Protein AF-A0A3P6TMI3-F1 (afdb_monomer)

pLDDT: mean 71.95, std 22.87, range [24.16, 96.06]

Organism: Litomosoides sigmodontis (NCBI:txid42156)

InterPro domains:
  IPR018801 E3 ubiquitin-protein ligase TM129 [PF10272] (121-475)
  IPR018801 E3 ubiquitin-protein ligase TM129 [PTHR31322] (109-479)

Sequence (482 aa):
MHVDQKSRTATFNIFCLLTTTHLVQKPINHLSASLSKKGNGNSSRNTICSFRNVYYTLSLLTQQPQQTQASLRSSTPSPQPTPLKTPLREAGIYKLKFQHMALDFQELLLHTILHLLFTLCIIYPPVEFQRAGFTIQTLFCGYLGVERDDFVGYHLRRSVLTRFIHFCSPLFYFIYLSVVLRETIFTLRPQTILQFGAYISIVIAGVSAFIMLRHWWNRFDEHLTVHCLKRYLGSNGSNWLEVAESINTEYRNMLDTLSITLTGIDRVVMTSSWILNITNYTLTCAQVSDVSLEAIRADEHPISHHMQSGGSAQFVSICVKSTTECFKPFIIRVRAESFRDLRNKLDKPIAMAREVVLKQSLNERFVEAFTQQIALNPKYDYDEPERLEPCLGCSSELSNVKLWKRCQNDVQDDVDAGRLIPRCTQCYCRPMWCDTCMGLIFASKQDPHRPELWMPGKAQCPTCRATFCVLDVAFLNMTRNS

Secondary structure (DSSP, 8-state):
--SHHHHHHHHHHHHHHHHHTTS--S-TTSSSSSSTTS-----SS-SSHHHHHHHHHHHTT--PPP--------------------SHHHHHHHHHHHHHHHHHHHHHHHHHHHHHHHHHHHHS--HHHHHTT-SHHHHTHHHH--TTT-HHHHHHHHHHHHHHHHHHHHHHHHHHHHHHH----S-SS--SHHHHHHHHHHHHHHHHHHHHHHHHHTTTTTSHHHHHHHTT--TT---HHHHHHHHHHHHH-GGG-EEEESSSS-EEEE-SSEEEEE-SS-EEEEETTTEEEEEEEEEEES--TT-SS-PPEEEEEEEEEESS--S--EEEEEEHHHHHHHHHHHTS--EEPTT---PPPHHHHHHHHHHHHHHTSPPEE-S-GGGPPBPTTTSSSB--EEE---S---S----STT--PPPP----PPP-B-HHHHHHHHHHTS-TT-GGGSTT--EE-TTT--EE-GGGEEEEE-----

Mean predicted aligned error: 18.43 Å

Structure (mmCIF, N/CA/C/O backbone):
data_AF-A0A3P6TMI3-F1
#
_entry.id   AF-A0A3P6TMI3-F1
#
loop_
_atom_site.group_PDB
_atom_site.id
_atom_site.type_symbol
_atom_site.label_atom_id
_atom_site.label_alt_id
_atom_site.label_comp_id
_atom_site.label_asym_id
_atom_site.label_entity_id
_atom_site.label_seq_id
_atom_site.pdbx_PDB_ins_code
_atom_site.Cartn_x
_atom_site.Cartn_y
_atom_site.Cartn_z
_atom_site.occupancy
_atom_site.B_iso_or_equiv
_atom_site.auth_seq_id
_atom_site.auth_comp_id
_atom_site.auth_asym_id
_atom_site.auth_atom_id
_atom_site.pdbx_PDB_model_num
ATOM 1 N N . MET A 1 1 ? 33.036 32.858 -31.118 1.00 32.06 1 MET A N 1
ATOM 2 C CA . MET A 1 1 ? 33.577 31.789 -30.247 1.00 32.06 1 MET A CA 1
ATOM 3 C C . MET A 1 1 ? 33.057 31.789 -28.798 1.00 32.06 1 MET A C 1
ATOM 5 O O . MET A 1 1 ? 33.358 30.836 -28.103 1.00 32.06 1 MET A O 1
ATOM 9 N N . HIS A 1 2 ? 32.225 32.744 -28.342 1.00 26.03 2 HIS A N 1
ATOM 10 C CA . HIS A 1 2 ? 31.746 32.781 -26.940 1.00 26.03 2 HIS A CA 1
ATOM 11 C C . HIS A 1 2 ? 30.254 32.437 -26.717 1.00 26.03 2 HIS A C 1
ATOM 13 O O . HIS A 1 2 ? 29.815 32.344 -25.575 1.00 26.03 2 HIS A O 1
ATOM 19 N N . VAL A 1 3 ? 29.465 32.226 -27.779 1.00 27.50 3 VAL A N 1
ATOM 20 C CA . VAL A 1 3 ? 28.002 31.982 -27.688 1.00 27.50 3 VAL A CA 1
ATOM 21 C C . VAL A 1 3 ? 27.656 30.491 -27.580 1.00 27.50 3 VAL A C 1
ATOM 23 O O . VAL A 1 3 ? 26.602 30.115 -27.077 1.00 27.50 3 VAL A O 1
ATOM 26 N N . ASP A 1 4 ? 28.593 29.628 -27.956 1.00 35.84 4 ASP A N 1
ATOM 27 C CA . ASP A 1 4 ? 28.410 28.179 -27.991 1.00 35.84 4 ASP A CA 1
ATOM 28 C C . ASP A 1 4 ? 28.376 27.557 -26.578 1.00 35.84 4 ASP A C 1
ATOM 30 O O . ASP A 1 4 ? 27.799 26.503 -26.348 1.00 35.84 4 ASP A O 1
ATOM 34 N N . GLN A 1 5 ? 28.928 28.240 -25.573 1.00 29.09 5 GLN A N 1
ATOM 35 C CA . GLN A 1 5 ? 29.094 27.675 -24.234 1.00 29.09 5 GLN A CA 1
ATOM 36 C C . GLN A 1 5 ? 27.804 27.666 -23.402 1.00 29.09 5 GLN A C 1
ATOM 38 O O . GLN A 1 5 ? 27.638 26.783 -22.574 1.00 29.09 5 GLN A O 1
ATOM 43 N N . LYS A 1 6 ? 26.854 28.581 -23.647 1.00 30.47 6 LYS A N 1
ATOM 44 C CA . LYS A 1 6 ? 25.645 28.730 -22.808 1.00 30.47 6 LYS A CA 1
ATOM 45 C C . LYS A 1 6 ? 24.544 27.709 -23.143 1.00 30.47 6 LYS A C 1
ATOM 47 O O . LYS A 1 6 ? 23.835 27.263 -22.247 1.00 30.47 6 LYS A O 1
ATOM 52 N N . SER A 1 7 ? 24.456 27.290 -24.410 1.00 32.62 7 SER A N 1
ATOM 53 C CA . SER A 1 7 ? 23.580 26.194 -24.870 1.00 32.62 7 SER A CA 1
ATOM 54 C C . SER A 1 7 ? 24.144 24.810 -24.493 1.00 32.62 7 SER A C 1
ATOM 56 O O . SER A 1 7 ? 23.408 23.900 -24.094 1.00 32.62 7 SER A O 1
ATOM 58 N N . ARG A 1 8 ? 25.483 24.686 -24.490 1.00 38.78 8 ARG A N 1
ATOM 59 C CA . ARG A 1 8 ? 26.215 23.497 -24.022 1.00 38.78 8 ARG A CA 1
ATOM 60 C C . ARG A 1 8 ? 25.958 23.196 -22.540 1.00 38.78 8 ARG A C 1
ATOM 62 O O . ARG A 1 8 ? 25.793 22.032 -22.194 1.00 38.78 8 ARG A O 1
ATOM 69 N N . THR A 1 9 ? 25.842 24.210 -21.677 1.00 32.69 9 THR A N 1
ATOM 70 C CA . THR A 1 9 ? 25.584 23.997 -20.239 1.00 32.69 9 THR A CA 1
ATOM 71 C C . THR A 1 9 ? 24.136 23.603 -19.934 1.00 32.69 9 THR A C 1
ATOM 73 O O . THR A 1 9 ? 23.905 22.805 -19.033 1.00 32.69 9 THR A O 1
ATOM 76 N N . ALA A 1 10 ? 23.148 24.114 -20.676 1.00 33.44 10 ALA A N 1
ATOM 77 C CA . ALA A 1 10 ? 21.733 23.816 -20.420 1.00 33.44 10 ALA A CA 1
ATOM 78 C C . ALA A 1 10 ? 21.363 22.368 -20.793 1.00 33.44 10 ALA A C 1
ATOM 80 O O . ALA A 1 10 ? 20.732 21.666 -20.005 1.00 33.44 10 ALA A O 1
ATOM 81 N N . THR A 1 11 ? 21.836 21.891 -21.948 1.00 35.62 11 THR A N 1
ATOM 82 C CA . THR A 1 11 ? 21.594 20.517 -22.423 1.00 35.62 11 THR A CA 1
ATOM 83 C C . THR A 1 11 ? 22.335 19.486 -21.563 1.00 35.62 11 THR A C 1
ATOM 85 O O . THR A 1 11 ? 21.777 18.446 -21.220 1.00 35.62 11 THR A O 1
ATOM 88 N N . PHE A 1 12 ? 23.562 19.806 -21.128 1.00 31.22 12 PHE A N 1
ATOM 89 C CA . PHE A 1 12 ? 24.341 18.968 -20.212 1.00 31.22 12 PHE A CA 1
ATOM 90 C C . PHE A 1 12 ? 23.731 18.929 -18.801 1.00 31.22 12 PHE A C 1
ATOM 92 O O . PHE A 1 12 ? 23.678 17.866 -18.193 1.00 31.22 12 PHE A O 1
ATOM 99 N N . ASN A 1 13 ? 23.177 20.042 -18.304 1.00 31.86 13 ASN A N 1
ATOM 100 C CA . ASN A 1 13 ? 22.476 20.073 -17.016 1.00 31.86 13 ASN A CA 1
ATOM 101 C C . ASN A 1 13 ? 21.163 19.273 -17.033 1.00 31.86 13 ASN A C 1
ATOM 103 O O . ASN A 1 13 ? 20.856 18.615 -16.043 1.00 31.86 13 ASN A O 1
ATOM 107 N N . ILE A 1 14 ? 20.416 19.261 -18.144 1.00 37.09 14 ILE A N 1
ATOM 108 C CA . ILE A 1 14 ? 19.209 18.425 -18.301 1.00 37.09 14 ILE A CA 1
ATOM 109 C C . ILE A 1 14 ? 19.583 16.934 -18.395 1.00 37.09 14 ILE A C 1
ATOM 111 O O . ILE A 1 14 ? 18.935 16.092 -17.773 1.00 37.09 14 ILE A O 1
ATOM 115 N N . PHE A 1 15 ? 20.676 16.603 -19.090 1.00 33.09 15 PHE A N 1
ATOM 116 C CA . PHE A 1 15 ? 21.202 15.235 -19.179 1.00 33.09 15 PHE A CA 1
ATOM 117 C C . PHE A 1 15 ? 21.775 14.738 -17.835 1.00 33.09 15 PHE A C 1
ATOM 119 O O . PHE A 1 15 ? 21.569 13.584 -17.453 1.00 33.09 15 PHE A O 1
ATOM 126 N N . CYS A 1 16 ? 22.416 15.622 -17.059 1.00 30.44 16 CYS A N 1
ATOM 127 C CA . CYS A 1 16 ? 22.826 15.350 -15.681 1.00 30.44 16 CYS A CA 1
ATOM 128 C C . CYS A 1 16 ? 21.627 15.193 -14.740 1.00 30.44 16 CYS A C 1
ATOM 130 O O . CYS A 1 16 ? 21.656 14.298 -13.907 1.00 30.44 16 CYS A O 1
ATOM 132 N N . LEU A 1 17 ? 20.554 15.979 -14.876 1.00 35.69 17 LEU A N 1
ATOM 133 C CA . LEU A 1 17 ? 19.318 15.822 -14.089 1.00 35.69 17 LEU A CA 1
ATOM 134 C C . LEU A 1 17 ? 18.630 14.468 -14.330 1.00 35.69 17 LEU A C 1
ATOM 136 O O . LEU A 1 17 ? 18.118 13.870 -13.389 1.00 35.69 17 LEU A O 1
ATOM 140 N N . LEU A 1 18 ? 18.684 13.941 -15.557 1.00 35.22 18 LEU A N 1
ATOM 141 C CA . LEU A 1 18 ? 18.128 12.625 -15.907 1.00 35.22 18 LEU A CA 1
ATOM 142 C C . LEU A 1 18 ? 19.000 11.438 -15.464 1.00 35.22 18 LEU A C 1
ATOM 144 O O . LEU A 1 18 ? 18.492 10.330 -15.324 1.00 35.22 18 LEU A O 1
ATOM 148 N N . THR A 1 19 ? 20.292 11.660 -15.215 1.00 31.42 19 THR A N 1
ATOM 149 C CA . THR A 1 19 ? 21.226 10.636 -14.703 1.00 31.42 19 THR A CA 1
ATOM 150 C C . THR A 1 19 ? 21.423 10.718 -13.181 1.00 31.42 19 THR A C 1
ATOM 152 O O . THR A 1 19 ? 21.694 9.705 -12.538 1.00 31.42 19 THR A O 1
ATOM 155 N N . THR A 1 20 ? 21.205 11.885 -12.564 1.00 29.09 20 THR A N 1
ATOM 156 C CA . THR A 1 20 ? 21.285 12.088 -11.102 1.00 29.09 20 THR A CA 1
ATOM 157 C C . THR A 1 20 ? 20.008 11.740 -10.343 1.00 29.09 20 THR A C 1
ATOM 159 O O . THR A 1 20 ? 20.063 11.591 -9.121 1.00 29.09 20 THR A O 1
ATOM 162 N N . THR A 1 21 ? 18.886 11.473 -11.018 1.00 32.12 21 THR A N 1
ATOM 163 C CA . THR A 1 21 ? 17.716 10.837 -10.378 1.00 32.12 21 THR A CA 1
ATOM 164 C C . THR A 1 21 ? 18.039 9.454 -9.796 1.00 32.12 21 THR A C 1
ATOM 166 O O . THR A 1 21 ? 17.301 8.971 -8.943 1.00 32.12 21 THR A O 1
ATOM 169 N N . HIS A 1 22 ? 19.184 8.859 -10.153 1.00 33.78 22 HIS A N 1
ATOM 170 C CA . HIS A 1 22 ? 19.682 7.606 -9.586 1.00 33.78 22 HIS A CA 1
ATOM 171 C C . HIS A 1 22 ? 20.608 7.774 -8.355 1.00 33.78 22 HIS A C 1
ATOM 173 O O . HIS A 1 22 ? 21.055 6.778 -7.785 1.00 33.78 22 HIS A O 1
ATOM 179 N N . LEU A 1 23 ? 20.889 9.011 -7.909 1.00 25.66 23 LEU A N 1
ATOM 180 C CA . LEU A 1 23 ? 21.704 9.304 -6.712 1.00 25.66 23 LEU A CA 1
ATOM 181 C C . LEU A 1 23 ? 20.922 9.911 -5.536 1.00 25.66 23 LEU A C 1
ATOM 183 O O . LEU A 1 23 ? 21.496 10.139 -4.471 1.00 25.66 23 LEU A O 1
ATOM 187 N N . VAL A 1 24 ? 19.603 10.088 -5.655 1.00 30.02 24 VAL A N 1
ATOM 188 C CA . VAL A 1 24 ? 18.743 10.433 -4.509 1.00 30.02 24 VAL A CA 1
ATOM 189 C C . VAL A 1 24 ? 18.057 9.172 -3.993 1.00 30.02 24 VAL A C 1
ATOM 191 O O . VAL A 1 24 ? 16.842 9.025 -4.013 1.00 30.02 24 VAL A O 1
ATOM 194 N N . GLN A 1 25 ? 18.868 8.249 -3.480 1.00 29.64 25 GLN A N 1
ATOM 195 C CA . GLN A 1 25 ? 18.412 7.199 -2.569 1.00 29.64 25 GLN A CA 1
ATOM 196 C C . GLN A 1 25 ? 18.759 7.586 -1.127 1.00 29.64 25 GLN A C 1
ATOM 198 O O . GLN A 1 25 ? 19.379 6.833 -0.379 1.00 29.64 25 GLN A O 1
ATOM 203 N N . LYS A 1 26 ? 18.360 8.801 -0.735 1.00 24.16 26 LYS A N 1
ATOM 204 C CA . LYS A 1 26 ? 18.189 9.182 0.669 1.00 24.16 26 LYS A CA 1
ATOM 205 C C . LYS A 1 26 ? 16.691 9.352 0.915 1.00 24.16 26 LYS A C 1
ATOM 207 O O . LYS A 1 26 ? 16.067 10.151 0.220 1.00 24.16 26 LYS A O 1
ATOM 212 N N . PRO A 1 27 ? 16.094 8.623 1.870 1.00 27.28 27 PRO A N 1
ATOM 213 C CA . PRO A 1 27 ? 14.701 8.838 2.218 1.00 27.28 27 PRO A CA 1
ATOM 214 C C . PRO A 1 27 ? 14.522 10.254 2.778 1.00 27.28 27 PRO A C 1
ATOM 216 O O . PRO A 1 27 ? 15.349 10.743 3.551 1.00 27.28 27 PRO A O 1
ATOM 219 N N . ILE A 1 28 ? 13.395 10.876 2.437 1.00 29.64 28 ILE A N 1
ATOM 220 C CA . ILE A 1 28 ? 12.904 12.198 2.877 1.00 29.64 28 ILE A CA 1
ATOM 221 C C . ILE A 1 28 ? 12.641 12.262 4.410 1.00 29.64 28 ILE A C 1
ATOM 223 O O . ILE A 1 28 ? 12.030 13.188 4.926 1.00 29.64 28 ILE A O 1
ATOM 227 N N . ASN A 1 29 ? 13.180 11.331 5.201 1.00 30.11 29 ASN A N 1
ATOM 228 C CA . ASN A 1 29 ? 12.936 11.224 6.642 1.00 30.11 29 ASN A CA 1
ATOM 229 C C . ASN A 1 29 ? 13.933 12.018 7.507 1.00 30.11 29 ASN A C 1
ATOM 231 O O . ASN A 1 29 ? 13.688 12.196 8.695 1.00 30.11 29 ASN A O 1
ATOM 235 N N . HIS A 1 30 ? 15.032 12.533 6.937 1.00 27.08 30 HIS A N 1
ATOM 236 C CA . HIS A 1 30 ? 16.064 13.254 7.703 1.00 27.08 30 HIS A CA 1
ATOM 237 C C . HIS A 1 30 ? 15.989 14.789 7.623 1.00 27.08 30 HIS A C 1
ATOM 239 O O . HIS A 1 30 ? 16.681 15.459 8.389 1.00 27.08 30 HIS A O 1
ATOM 245 N N . LEU A 1 31 ? 15.144 15.365 6.754 1.00 28.55 31 LEU A N 1
ATOM 246 C CA . LEU A 1 31 ? 14.981 16.826 6.664 1.00 28.55 31 LEU A CA 1
ATOM 247 C C . LEU A 1 31 ? 13.951 17.396 7.656 1.00 28.55 31 LEU A C 1
ATOM 249 O O . LEU A 1 31 ? 13.998 18.587 7.949 1.00 28.55 31 LEU A O 1
ATOM 253 N N . SER A 1 32 ? 13.062 16.575 8.229 1.00 27.73 32 SER A N 1
ATOM 254 C CA . SER A 1 32 ? 12.096 17.053 9.234 1.00 27.73 32 SER A CA 1
ATOM 255 C C . SER A 1 32 ? 12.709 17.232 10.628 1.00 27.73 32 SER A C 1
ATOM 257 O O . SER A 1 32 ? 12.203 18.018 11.421 1.00 27.73 32 SER A O 1
ATOM 259 N N . ALA A 1 33 ? 13.818 16.552 10.935 1.00 27.84 33 ALA A N 1
ATOM 260 C CA . ALA A 1 33 ? 14.452 16.618 12.255 1.00 27.84 33 ALA A CA 1
ATOM 261 C C . ALA A 1 33 ? 15.380 17.838 12.439 1.00 27.84 33 ALA A C 1
ATOM 263 O O . ALA A 1 33 ? 15.667 18.221 13.570 1.00 27.84 33 ALA A O 1
ATOM 264 N N . SER A 1 34 ? 15.825 18.487 11.353 1.00 25.28 34 SER A N 1
ATOM 265 C CA . SER A 1 34 ? 16.727 19.650 11.435 1.00 25.28 34 SER A CA 1
ATOM 266 C C . SER A 1 34 ? 16.005 21.007 11.415 1.00 25.28 34 SER A C 1
ATOM 268 O O . SER A 1 34 ? 16.649 22.031 11.637 1.00 25.28 34 SER A O 1
ATOM 270 N N . LEU A 1 35 ? 14.687 21.033 11.179 1.00 29.89 35 LEU A N 1
ATOM 271 C CA . LEU A 1 35 ? 13.886 22.266 11.109 1.00 29.89 35 LEU A CA 1
ATOM 272 C C . LEU A 1 35 ? 13.055 22.546 12.374 1.00 29.89 35 LEU A C 1
ATOM 274 O O . LEU A 1 35 ? 12.486 23.624 12.496 1.00 29.89 35 LEU A O 1
ATOM 278 N N . SER A 1 36 ? 13.053 21.648 13.366 1.00 27.48 36 SER A N 1
ATOM 279 C CA . SER A 1 36 ? 12.288 21.818 14.616 1.00 27.48 36 SER A CA 1
ATOM 280 C C . SER A 1 36 ? 13.026 22.587 15.731 1.00 27.48 36 SER A C 1
ATOM 282 O O . SER A 1 36 ? 12.536 22.648 16.856 1.00 27.48 36 SER A O 1
ATOM 284 N N . LYS A 1 37 ? 14.204 23.175 15.465 1.00 28.05 37 LYS A N 1
ATOM 285 C CA . LYS A 1 37 ? 15.007 23.892 16.484 1.00 28.05 37 LYS A CA 1
ATOM 286 C C . LYS A 1 37 ? 15.192 25.397 16.259 1.00 28.05 37 LYS A C 1
ATOM 288 O O . LYS A 1 37 ? 16.035 26.005 16.912 1.00 28.05 37 LYS A O 1
ATOM 293 N N . LYS A 1 38 ? 14.387 26.030 15.402 1.00 27.08 38 LYS A N 1
ATOM 294 C CA . LYS A 1 38 ? 14.263 27.497 15.367 1.00 27.08 38 LYS A CA 1
ATOM 295 C C . LYS A 1 38 ? 12.797 27.888 15.248 1.00 27.08 38 LYS A C 1
ATOM 297 O O . LYS A 1 38 ? 12.184 27.710 14.204 1.00 27.08 38 LYS A O 1
ATOM 302 N N . GLY A 1 39 ? 12.250 28.362 16.362 1.00 24.38 39 GLY A N 1
ATOM 303 C CA . GLY A 1 39 ? 10.889 28.857 16.448 1.00 24.38 39 GLY A CA 1
ATOM 304 C C . GLY A 1 39 ? 10.708 30.274 15.900 1.00 24.38 39 GLY A C 1
ATOM 305 O O . GLY A 1 39 ? 11.665 31.026 15.725 1.00 24.38 39 GLY A O 1
ATOM 306 N N . ASN A 1 40 ? 9.417 30.584 15.770 1.00 24.38 40 ASN A N 1
ATOM 307 C CA . ASN A 1 40 ? 8.740 31.877 15.684 1.00 24.38 40 ASN A CA 1
ATOM 308 C C . ASN A 1 40 ? 8.795 32.699 14.388 1.00 24.38 40 ASN A C 1
ATOM 310 O O . ASN A 1 40 ? 9.815 33.270 14.021 1.00 24.38 40 ASN A O 1
ATOM 314 N N . GLY A 1 41 ? 7.595 32.895 13.821 1.00 25.02 41 GLY A N 1
ATOM 315 C CA . GLY A 1 41 ? 7.230 34.096 13.065 1.00 25.02 41 GLY A CA 1
ATOM 316 C C . GLY A 1 41 ? 6.505 33.832 11.745 1.00 25.02 41 GLY A C 1
ATOM 317 O O . GLY A 1 41 ? 7.155 33.602 10.738 1.00 25.02 41 GLY A O 1
ATOM 318 N N . ASN A 1 42 ? 5.168 33.919 11.764 1.00 27.39 42 ASN A N 1
ATOM 319 C CA . ASN A 1 42 ? 4.242 34.146 10.639 1.00 27.39 42 ASN A CA 1
ATOM 320 C C . ASN A 1 42 ? 4.530 33.466 9.282 1.00 27.39 42 ASN A C 1
ATOM 322 O O . ASN A 1 42 ? 5.258 33.990 8.443 1.00 27.39 42 ASN A O 1
ATOM 326 N N . SER A 1 43 ? 3.791 32.389 8.987 1.00 25.03 43 SER A N 1
ATOM 327 C CA . SER A 1 43 ? 3.634 31.858 7.627 1.00 25.03 43 SER A CA 1
ATOM 328 C C . SER A 1 43 ? 2.154 31.690 7.284 1.00 25.03 43 SER A C 1
ATOM 330 O O . SER A 1 43 ? 1.494 30.729 7.667 1.00 25.03 43 SER A O 1
ATOM 332 N N . SER A 1 44 ? 1.620 32.654 6.544 1.00 31.27 44 SER A N 1
ATOM 333 C CA . SER A 1 44 ? 0.441 32.480 5.698 1.00 31.27 44 SER A CA 1
ATOM 334 C C . SER A 1 44 ? 0.732 33.218 4.401 1.00 31.27 44 SER A C 1
ATOM 336 O O . SER A 1 44 ? 0.611 34.438 4.356 1.00 31.27 44 SER A O 1
ATOM 338 N N . ARG A 1 45 ? 1.199 32.448 3.402 1.00 29.09 45 ARG A N 1
ATOM 339 C CA . ARG A 1 45 ? 1.494 32.759 1.980 1.00 29.09 45 ARG A CA 1
ATOM 340 C C . ARG A 1 45 ? 2.879 32.226 1.602 1.00 29.09 45 ARG A C 1
ATOM 342 O O . ARG A 1 45 ? 3.818 33.004 1.548 1.00 29.09 45 ARG A O 1
ATOM 349 N N . ASN A 1 46 ? 3.029 30.924 1.329 1.00 28.16 46 ASN A N 1
ATOM 350 C CA . ASN A 1 46 ? 4.213 30.437 0.595 1.00 28.16 46 ASN A CA 1
ATOM 351 C C . ASN A 1 46 ? 4.076 29.041 -0.045 1.00 28.16 46 ASN A C 1
ATOM 353 O O . ASN A 1 46 ? 5.028 28.270 -0.084 1.00 28.16 46 ASN A O 1
ATOM 357 N N . THR A 1 47 ? 2.919 28.732 -0.637 1.00 29.00 47 THR A N 1
ATOM 358 C CA . THR A 1 47 ? 2.791 27.556 -1.534 1.00 29.00 47 THR A CA 1
ATOM 359 C C . THR A 1 47 ? 2.391 27.940 -2.966 1.00 29.00 47 THR A C 1
ATOM 361 O O . THR A 1 47 ? 2.468 27.126 -3.875 1.00 29.00 47 THR A O 1
ATOM 364 N N . ILE A 1 48 ? 2.092 29.221 -3.217 1.00 27.67 48 ILE A N 1
ATOM 365 C CA . ILE A 1 48 ? 1.801 29.763 -4.562 1.00 27.67 48 ILE A CA 1
ATOM 366 C C . ILE A 1 48 ? 3.079 30.300 -5.261 1.00 27.67 48 ILE A C 1
ATOM 368 O O . ILE A 1 48 ? 3.074 30.616 -6.449 1.00 27.67 48 ILE A O 1
ATOM 372 N N . CYS A 1 49 ? 4.228 30.338 -4.574 1.00 26.75 49 CYS A N 1
ATOM 373 C CA . CYS A 1 49 ? 5.468 30.922 -5.112 1.00 26.75 49 CYS A CA 1
ATOM 374 C C . CYS A 1 49 ? 6.290 30.006 -6.042 1.00 26.75 49 CYS A C 1
ATOM 376 O O . CYS A 1 49 ? 7.232 30.491 -6.665 1.00 26.75 49 CYS A O 1
ATOM 378 N N . SER A 1 50 ? 5.950 28.720 -6.203 1.00 30.45 50 SER A N 1
ATOM 379 C CA . SER A 1 50 ? 6.735 27.829 -7.081 1.00 30.45 50 SER A CA 1
ATOM 380 C C . SER A 1 50 ? 6.342 27.941 -8.565 1.00 30.45 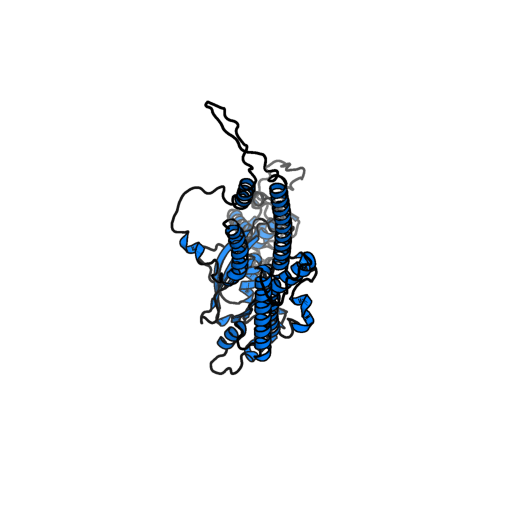50 SER A C 1
ATOM 382 O O . SER A 1 50 ? 7.211 27.937 -9.431 1.00 30.45 50 SER A O 1
ATOM 384 N N . PHE A 1 51 ? 5.064 28.199 -8.877 1.00 28.92 51 PHE A N 1
ATOM 385 C CA . PHE A 1 51 ? 4.611 28.415 -10.264 1.00 28.92 51 PHE A CA 1
ATOM 386 C C . PHE A 1 51 ? 4.887 29.830 -10.793 1.00 28.92 51 PHE A C 1
ATOM 388 O O . PHE A 1 51 ? 5.074 30.030 -11.993 1.00 28.92 51 PHE A O 1
ATOM 395 N N . ARG A 1 52 ? 4.977 30.824 -9.902 1.00 30.44 52 ARG A N 1
ATOM 396 C CA . ARG A 1 52 ? 5.234 32.221 -10.282 1.00 30.44 52 ARG A CA 1
ATOM 397 C C . ARG A 1 52 ? 6.699 32.461 -10.677 1.00 30.44 52 ARG A C 1
ATOM 399 O O . ARG A 1 52 ? 6.961 33.289 -11.544 1.00 30.44 52 ARG A O 1
ATOM 406 N N . ASN A 1 53 ? 7.638 31.690 -10.122 1.00 30.19 53 ASN A N 1
ATOM 407 C CA . ASN A 1 53 ? 9.062 31.797 -10.459 1.00 30.19 53 ASN A CA 1
ATOM 408 C C . ASN A 1 53 ? 9.405 31.274 -11.860 1.00 30.19 53 ASN A C 1
ATOM 410 O O . ASN A 1 53 ? 10.317 31.815 -12.479 1.00 30.19 53 ASN A O 1
ATOM 414 N N . VAL A 1 54 ? 8.649 30.307 -12.392 1.00 32.59 54 VAL A N 1
ATOM 415 C CA . VAL A 1 54 ? 8.816 29.817 -13.775 1.00 32.59 54 VAL A CA 1
ATOM 416 C C . VAL A 1 54 ? 8.315 30.856 -14.790 1.00 32.59 54 VAL A C 1
ATOM 418 O O . VAL A 1 54 ? 8.962 31.100 -15.804 1.00 32.59 54 VAL A O 1
ATOM 421 N N . TYR A 1 55 ? 7.225 31.567 -14.477 1.00 29.56 55 TYR A N 1
ATOM 422 C CA . TYR A 1 55 ? 6.720 32.662 -15.317 1.00 29.56 55 TYR A CA 1
ATOM 423 C C . TYR A 1 55 ? 7.604 33.924 -15.284 1.00 29.56 55 TYR A C 1
ATOM 425 O O . TYR A 1 55 ? 7.755 34.590 -16.310 1.00 29.56 55 TYR A O 1
ATOM 433 N N . TYR A 1 56 ? 8.234 34.247 -14.145 1.00 29.89 56 TYR A N 1
ATOM 434 C CA . TYR A 1 56 ? 9.167 35.383 -14.048 1.00 29.89 56 TYR A CA 1
ATOM 435 C C . TYR A 1 56 ? 10.510 35.121 -14.744 1.00 29.89 56 TYR A C 1
ATOM 437 O O . TYR A 1 56 ? 11.100 36.046 -15.296 1.00 29.89 56 TYR A O 1
ATOM 445 N N . THR A 1 57 ? 10.978 33.867 -14.792 1.00 34.41 57 THR A N 1
ATOM 446 C CA . THR A 1 57 ? 12.177 33.521 -15.579 1.00 34.41 57 THR A CA 1
ATOM 447 C C . THR A 1 57 ? 11.904 33.493 -17.083 1.00 34.41 57 THR A C 1
ATOM 449 O O . THR A 1 57 ? 12.796 33.849 -17.849 1.00 34.41 57 THR A O 1
ATOM 452 N N . LEU A 1 58 ? 10.678 33.173 -17.520 1.00 31.27 58 LEU A N 1
ATOM 453 C CA . LEU A 1 58 ? 10.293 33.279 -18.934 1.00 31.27 58 LEU A CA 1
ATOM 454 C C . LEU A 1 58 ? 10.110 34.730 -19.417 1.00 31.27 58 LEU A C 1
ATOM 456 O O . LEU A 1 58 ? 10.443 35.031 -20.559 1.00 31.27 58 LEU A O 1
ATOM 460 N N . SER A 1 59 ? 9.630 35.644 -18.569 1.00 30.45 59 SER A N 1
ATOM 461 C CA . SER A 1 59 ? 9.386 37.049 -18.957 1.00 30.45 59 SER A CA 1
ATOM 462 C C . SER A 1 59 ? 10.651 37.922 -18.998 1.00 30.45 59 SER A C 1
ATOM 464 O O . SER A 1 59 ? 10.675 38.933 -19.698 1.00 30.45 59 SER A O 1
ATOM 466 N N . LEU A 1 60 ? 11.735 37.509 -18.332 1.00 31.22 60 LEU A N 1
ATOM 467 C CA . LEU A 1 60 ? 13.050 38.169 -18.399 1.00 31.22 60 LEU A CA 1
ATOM 468 C C . LEU A 1 60 ? 13.860 37.834 -19.667 1.00 31.22 60 LEU A C 1
ATOM 470 O O . LEU A 1 60 ? 14.870 38.483 -19.930 1.00 31.22 60 LEU A O 1
ATOM 474 N N . LEU A 1 61 ? 13.428 36.858 -20.473 1.00 29.70 61 LEU A N 1
ATOM 475 C CA . LEU A 1 61 ? 14.095 36.474 -21.727 1.00 29.70 61 LEU A CA 1
ATOM 476 C C . LEU A 1 61 ? 13.480 37.123 -22.982 1.00 29.70 61 LEU A C 1
ATOM 478 O O . LEU A 1 61 ? 14.015 36.946 -24.074 1.00 29.70 61 LEU A O 1
ATOM 482 N N . THR A 1 62 ? 12.407 37.912 -22.842 1.00 31.70 62 THR A N 1
ATOM 483 C CA . THR A 1 62 ? 11.673 38.530 -23.967 1.00 31.70 62 THR A CA 1
ATOM 484 C C . THR A 1 62 ? 11.746 40.063 -24.028 1.00 31.70 62 THR A C 1
ATOM 486 O O . THR A 1 62 ? 10.909 40.683 -24.679 1.00 31.70 62 THR A O 1
ATOM 489 N N . GLN A 1 63 ? 12.733 40.713 -23.402 1.00 27.47 63 GLN A N 1
ATOM 490 C CA . GLN A 1 63 ? 12.950 42.158 -23.582 1.00 27.47 63 GLN A CA 1
ATOM 491 C C . GLN A 1 63 ? 14.030 42.439 -24.641 1.00 27.47 63 GLN A C 1
ATOM 493 O O . GLN A 1 63 ? 15.224 42.276 -24.401 1.00 27.47 63 GLN A O 1
ATOM 498 N N . GLN A 1 64 ? 13.594 42.881 -25.826 1.00 30.72 64 GLN A N 1
ATOM 499 C CA . GLN A 1 64 ? 14.445 43.580 -26.797 1.00 30.72 64 GLN A CA 1
ATOM 500 C C . GLN A 1 64 ? 14.882 44.944 -26.226 1.00 30.72 64 GLN A C 1
ATOM 502 O O . GLN A 1 64 ? 14.050 45.625 -25.623 1.00 30.72 64 GLN A O 1
ATOM 507 N N . PRO A 1 65 ? 16.123 45.415 -26.455 1.00 29.47 65 PRO A N 1
ATOM 508 C CA . PRO A 1 65 ? 16.494 46.776 -26.093 1.00 29.47 65 PRO A CA 1
ATOM 509 C C . PRO A 1 65 ? 15.921 47.776 -27.109 1.00 29.47 65 PRO A C 1
ATOM 511 O O . PRO A 1 65 ? 16.217 47.701 -28.303 1.00 29.47 65 PRO A O 1
ATOM 514 N N . GLN A 1 66 ? 15.132 48.733 -26.616 1.00 28.08 66 GLN A N 1
ATOM 515 C CA . GLN A 1 66 ? 14.805 49.977 -27.314 1.00 28.08 66 GLN A CA 1
ATOM 516 C C . GLN A 1 66 ? 16.086 50.803 -27.522 1.00 28.08 66 GLN A C 1
ATOM 518 O O . GLN A 1 66 ? 16.837 51.044 -26.579 1.00 28.08 66 GLN A O 1
ATOM 523 N N . GLN A 1 67 ? 16.331 51.248 -28.756 1.00 27.38 67 GLN A N 1
ATOM 524 C CA . GLN A 1 67 ? 17.355 52.246 -29.064 1.00 27.38 67 GLN A CA 1
ATOM 525 C C . GLN A 1 67 ? 16.835 53.642 -28.706 1.00 27.38 67 GLN A C 1
ATOM 527 O O . GLN A 1 67 ? 15.921 54.157 -29.349 1.00 27.38 67 GLN A O 1
ATOM 532 N N . THR A 1 68 ? 17.444 54.264 -27.701 1.00 28.02 68 THR A N 1
ATOM 533 C CA . THR A 1 68 ? 17.245 55.677 -27.362 1.00 28.02 68 THR A CA 1
ATOM 534 C C . THR A 1 68 ? 18.089 56.549 -28.294 1.00 28.02 68 THR A C 1
ATOM 536 O O . THR A 1 68 ? 19.312 56.423 -28.335 1.00 28.02 68 THR A O 1
ATOM 539 N N . GLN A 1 69 ? 17.434 57.437 -29.047 1.00 33.22 69 GLN A N 1
ATOM 540 C CA . GLN A 1 69 ? 18.063 58.542 -29.774 1.00 33.22 69 GLN A CA 1
ATOM 541 C C . GLN A 1 69 ? 18.593 59.588 -28.781 1.00 33.22 69 GLN A C 1
ATOM 543 O O . GLN A 1 69 ? 17.851 60.031 -27.907 1.00 33.22 69 GLN A O 1
ATOM 548 N N . ALA A 1 70 ? 19.843 60.028 -28.945 1.00 28.59 70 ALA A N 1
ATOM 549 C CA . ALA A 1 70 ? 20.356 61.249 -28.325 1.00 28.59 70 ALA A CA 1
ATOM 550 C C . ALA A 1 70 ? 21.405 61.928 -29.226 1.00 28.59 70 ALA A C 1
ATOM 552 O O . ALA A 1 70 ? 22.091 61.289 -30.019 1.00 28.59 70 ALA A O 1
ATOM 553 N N . SER A 1 71 ? 21.435 63.253 -29.122 1.00 29.45 71 SER A N 1
ATOM 554 C CA . SER A 1 71 ? 21.796 64.268 -30.113 1.00 29.45 71 SER A CA 1
ATOM 555 C C . SER A 1 71 ? 23.288 64.531 -30.363 1.00 29.45 71 SER A C 1
ATOM 557 O O . SER A 1 71 ? 24.125 64.386 -29.477 1.00 29.45 71 SER A O 1
ATOM 559 N N . LEU A 1 72 ? 23.556 65.071 -31.559 1.00 29.31 72 LEU A N 1
ATOM 560 C CA . LEU A 1 72 ? 24.805 65.665 -32.050 1.00 29.31 72 LEU A CA 1
ATOM 561 C C . LEU A 1 72 ? 25.393 66.794 -31.170 1.00 29.31 72 LEU A C 1
ATOM 563 O O . LEU A 1 72 ? 24.670 67.700 -30.755 1.00 29.31 72 LEU A O 1
ATOM 567 N N . ARG A 1 73 ? 26.735 66.858 -31.105 1.00 28.56 73 ARG A N 1
ATOM 568 C CA . ARG A 1 73 ? 27.537 68.102 -31.172 1.00 28.56 73 ARG A CA 1
ATOM 569 C C . ARG A 1 73 ? 28.920 67.828 -31.804 1.00 28.56 73 ARG A C 1
ATOM 571 O O . ARG A 1 73 ? 29.597 66.924 -31.340 1.00 28.56 73 ARG A O 1
ATOM 578 N N . SER A 1 74 ? 29.251 68.617 -32.847 1.00 28.58 74 SER A N 1
ATOM 579 C CA . SER A 1 74 ? 30.570 69.099 -33.369 1.00 28.58 74 SER A CA 1
ATOM 580 C C . SER A 1 74 ? 31.809 68.174 -33.299 1.00 28.58 74 SER A C 1
ATOM 582 O O . SER A 1 74 ? 32.109 67.673 -32.229 1.00 28.58 74 SER A O 1
ATOM 584 N N . SER A 1 75 ? 32.659 67.969 -34.320 1.00 28.33 75 SER A N 1
ATOM 585 C CA . SER A 1 75 ? 33.211 68.875 -35.352 1.00 28.33 75 SER A CA 1
ATOM 586 C C . SER A 1 75 ? 33.968 68.095 -36.466 1.00 28.33 75 SER A C 1
ATOM 588 O O . SER A 1 75 ? 34.443 66.987 -36.245 1.00 28.33 75 SER A O 1
ATOM 590 N N . THR A 1 76 ? 34.069 68.703 -37.655 1.00 31.00 76 THR A N 1
ATOM 591 C CA . THR A 1 76 ? 34.792 68.359 -38.922 1.00 31.00 76 THR A CA 1
ATOM 592 C C . THR A 1 76 ? 36.341 68.289 -38.833 1.00 31.00 76 THR A C 1
ATOM 594 O O . THR A 1 76 ? 36.839 68.740 -37.802 1.00 31.00 76 THR A O 1
ATOM 597 N N . PRO A 1 77 ? 37.140 67.915 -39.889 1.00 43.84 77 PRO A N 1
ATOM 598 C CA . PRO A 1 77 ? 36.833 67.409 -41.257 1.00 43.84 77 PRO A CA 1
ATOM 599 C C . PRO A 1 77 ? 37.650 66.168 -41.777 1.00 43.84 77 PRO A C 1
ATOM 601 O O . PRO A 1 77 ? 38.669 65.796 -41.216 1.00 43.84 77 PRO A O 1
ATOM 604 N N . SER A 1 78 ? 37.152 65.599 -42.897 1.00 27.98 78 SER A N 1
ATOM 605 C CA . SER A 1 78 ? 37.680 64.752 -44.026 1.00 27.98 78 SER A CA 1
ATOM 606 C C . SER A 1 78 ? 39.187 64.347 -44.141 1.00 27.98 78 SER A C 1
ATOM 608 O O . SER A 1 78 ? 40.003 65.079 -43.590 1.00 27.98 78 SER A O 1
ATOM 610 N N . PRO A 1 79 ? 39.616 63.333 -44.965 1.00 44.00 79 PRO A N 1
ATOM 611 C CA . PRO A 1 79 ? 39.017 62.890 -46.248 1.00 44.00 79 PRO A CA 1
ATOM 612 C C . PRO A 1 79 ? 38.904 61.360 -46.534 1.00 44.00 79 PRO A C 1
ATOM 614 O O . PRO A 1 79 ? 39.429 60.516 -45.821 1.00 44.00 79 PRO A O 1
ATOM 617 N N . GLN A 1 80 ? 38.156 61.073 -47.613 1.00 36.06 80 GLN A N 1
ATOM 618 C CA . GLN A 1 80 ? 37.824 59.833 -48.363 1.00 36.06 80 GLN A CA 1
ATOM 619 C C . GLN A 1 80 ? 38.758 58.588 -48.292 1.00 36.06 80 GLN A C 1
ATOM 621 O O . GLN A 1 80 ? 39.968 58.744 -48.155 1.00 36.06 80 GLN A O 1
ATOM 626 N N . PRO A 1 81 ? 38.224 57.347 -48.490 1.00 38.03 81 PRO A N 1
ATOM 627 C CA . PRO A 1 81 ? 38.076 56.771 -49.849 1.00 38.03 81 PRO A CA 1
ATOM 628 C C . PRO A 1 81 ? 36.806 55.915 -50.123 1.00 38.03 81 PRO A C 1
ATOM 630 O O . PRO A 1 81 ? 36.263 55.268 -49.238 1.00 38.03 81 PRO A O 1
ATOM 633 N N . THR A 1 82 ? 36.375 55.956 -51.394 1.00 33.28 82 THR A N 1
ATOM 634 C CA . THR A 1 82 ? 35.660 54.982 -52.275 1.00 33.28 82 THR A CA 1
ATOM 635 C C . THR A 1 82 ? 34.758 53.837 -51.744 1.00 33.28 82 THR A C 1
ATOM 637 O O . THR A 1 82 ? 35.021 53.227 -50.713 1.00 33.28 82 THR A O 1
ATOM 640 N N . PRO A 1 83 ? 33.709 53.444 -52.509 1.00 42.34 83 PRO A N 1
ATOM 641 C CA . PRO A 1 83 ? 32.642 52.565 -52.037 1.00 42.34 83 PRO A CA 1
ATOM 642 C C . PRO A 1 83 ? 32.984 51.073 -52.195 1.00 42.34 83 PRO A C 1
ATOM 644 O O . PRO A 1 83 ? 33.159 50.589 -53.312 1.00 42.34 83 PRO A O 1
ATOM 647 N N . LEU A 1 84 ? 32.966 50.308 -51.098 1.00 37.72 84 LEU A N 1
ATOM 648 C CA . LEU A 1 84 ? 32.913 48.842 -51.143 1.00 37.72 84 LEU A CA 1
ATOM 649 C C . LEU A 1 84 ? 31.484 48.376 -50.821 1.00 37.72 84 LEU A C 1
ATOM 651 O O . LEU A 1 84 ? 31.041 48.356 -49.672 1.00 37.72 84 LEU A O 1
ATOM 655 N N . LYS A 1 85 ? 30.737 48.021 -51.870 1.00 48.72 85 LYS A N 1
ATOM 656 C CA . LYS A 1 85 ? 29.443 47.337 -51.772 1.00 48.72 85 LYS A CA 1
ATOM 657 C C . LYS A 1 85 ? 29.647 45.930 -51.196 1.00 48.72 85 LYS A C 1
ATOM 659 O O . LYS A 1 85 ? 29.878 45.033 -51.987 1.00 48.72 85 LYS A O 1
ATOM 664 N N . THR A 1 86 ? 29.494 45.738 -49.882 1.00 51.47 86 THR A N 1
ATOM 665 C CA . THR A 1 86 ? 28.972 44.494 -49.254 1.00 51.47 86 THR A CA 1
ATOM 666 C C . THR A 1 86 ? 28.969 44.604 -47.721 1.00 51.47 86 THR A C 1
ATOM 668 O O . THR A 1 86 ? 30.013 44.424 -47.103 1.00 51.47 86 THR A O 1
ATOM 671 N N . PRO A 1 87 ? 27.810 44.888 -47.089 1.00 45.75 87 PRO A N 1
ATOM 672 C CA . PRO A 1 87 ? 27.556 44.296 -45.762 1.00 45.75 87 PRO A CA 1
ATOM 673 C C . PRO A 1 87 ? 26.107 43.807 -45.531 1.00 45.75 87 PRO A C 1
ATOM 675 O O . PRO A 1 87 ? 25.822 43.135 -44.544 1.00 45.75 87 PRO A O 1
ATOM 678 N N . LEU A 1 88 ? 25.164 44.092 -46.438 1.00 47.59 88 L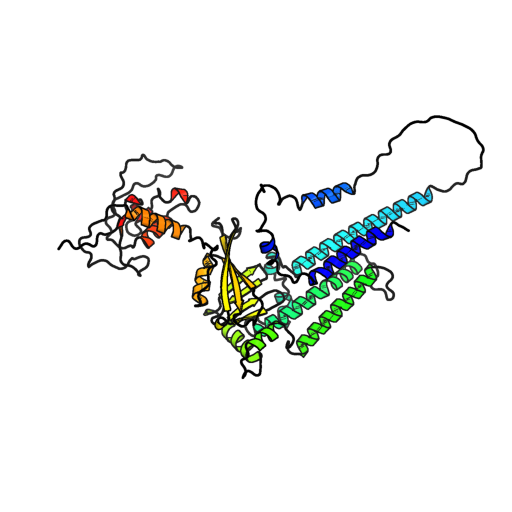EU A N 1
ATOM 679 C CA . LEU A 1 88 ? 23.730 43.817 -46.224 1.00 47.59 88 LEU A CA 1
ATOM 680 C C . LEU A 1 88 ? 23.313 42.355 -46.466 1.00 47.59 88 LEU A C 1
ATOM 682 O O . LEU A 1 88 ? 22.343 41.889 -45.873 1.00 47.59 88 LEU A O 1
ATOM 686 N N . ARG A 1 89 ? 24.048 41.607 -47.299 1.00 48.09 89 ARG A N 1
ATOM 687 C CA . ARG A 1 89 ? 23.720 40.204 -47.616 1.00 48.09 89 ARG A CA 1
ATOM 688 C C . ARG A 1 89 ? 24.119 39.242 -46.492 1.00 48.09 89 ARG A C 1
ATOM 690 O O . ARG A 1 89 ? 23.421 38.265 -46.249 1.00 48.09 89 ARG A O 1
ATOM 697 N N . GLU A 1 90 ? 25.197 39.544 -45.774 1.00 50.56 90 GLU A N 1
ATOM 698 C CA . GLU A 1 90 ? 25.700 38.704 -44.683 1.00 50.56 90 GLU A CA 1
ATOM 699 C C . GLU A 1 90 ? 24.820 38.809 -43.432 1.00 50.56 90 GLU A C 1
ATOM 701 O O . GLU A 1 90 ? 24.433 37.786 -42.870 1.00 50.56 90 GLU A O 1
ATOM 706 N N . ALA A 1 91 ? 24.388 40.018 -43.054 1.00 52.00 91 ALA A N 1
ATOM 707 C CA . ALA A 1 91 ? 23.493 40.227 -41.911 1.00 52.00 91 ALA A CA 1
ATOM 708 C C . ALA A 1 91 ? 22.144 39.487 -42.056 1.00 52.00 91 ALA A C 1
ATOM 710 O O . ALA A 1 91 ? 21.624 38.946 -41.077 1.00 52.00 91 ALA A O 1
ATOM 711 N N . GLY A 1 92 ? 21.600 39.403 -43.277 1.00 52.19 92 GLY A N 1
ATOM 712 C CA . GLY A 1 92 ? 20.386 38.634 -43.573 1.00 52.19 92 GLY A CA 1
ATOM 713 C C . GLY A 1 92 ? 20.571 37.119 -43.425 1.00 52.19 92 GLY A C 1
ATOM 714 O O . GLY A 1 92 ? 19.697 36.447 -42.883 1.00 52.19 92 GLY A O 1
ATOM 715 N N . ILE A 1 93 ? 21.730 36.585 -43.826 1.00 59.31 93 ILE A N 1
ATOM 716 C CA . ILE A 1 93 ? 22.063 35.155 -43.703 1.00 59.31 93 ILE A CA 1
ATOM 717 C C . ILE A 1 93 ? 22.243 34.758 -42.234 1.00 59.31 93 ILE A C 1
ATOM 719 O O . ILE A 1 93 ? 21.754 33.705 -41.823 1.00 59.31 93 ILE A O 1
ATOM 723 N N . TYR A 1 94 ? 22.892 35.598 -41.422 1.00 54.31 94 TYR A N 1
ATOM 724 C CA . TYR A 1 94 ? 23.024 35.341 -39.984 1.00 54.31 94 TYR A CA 1
ATOM 725 C C . TYR A 1 94 ? 21.675 35.396 -39.266 1.00 54.31 94 TYR A C 1
ATOM 727 O O . TYR A 1 94 ? 21.410 34.550 -38.415 1.00 54.31 94 TYR A O 1
ATOM 735 N N . LYS A 1 95 ? 20.796 36.332 -39.644 1.00 53.84 95 LYS A N 1
ATOM 736 C CA . LYS A 1 95 ? 19.447 36.433 -39.076 1.00 53.84 95 LYS A CA 1
ATOM 737 C C . LYS A 1 95 ? 18.576 35.231 -39.454 1.00 53.84 95 LYS A C 1
ATOM 739 O O . LYS A 1 95 ? 17.935 34.672 -38.572 1.00 53.84 95 LYS A O 1
ATOM 744 N N . LEU A 1 96 ? 18.619 34.773 -40.711 1.00 57.53 96 LEU A N 1
ATOM 745 C CA . LEU A 1 96 ? 17.920 33.551 -41.133 1.00 57.53 96 LEU A CA 1
ATOM 746 C C . LEU A 1 96 ? 18.465 32.296 -40.440 1.00 57.53 96 LEU A C 1
ATOM 748 O O . LEU A 1 96 ? 17.673 31.485 -39.973 1.00 57.53 96 LEU A O 1
ATOM 752 N N . LYS A 1 97 ? 19.792 32.140 -40.322 1.00 56.66 97 LYS A N 1
ATOM 753 C CA . LYS A 1 97 ? 20.396 31.009 -39.594 1.00 56.66 97 LYS A CA 1
ATOM 754 C C . LYS A 1 97 ? 20.040 31.017 -38.111 1.00 56.66 97 LYS A C 1
ATOM 756 O O . LYS A 1 97 ? 19.779 29.960 -37.553 1.00 56.66 97 LYS A O 1
ATOM 761 N N . PHE A 1 98 ? 20.017 32.189 -37.479 1.00 58.59 98 PHE A N 1
ATOM 762 C CA . PHE A 1 98 ? 19.621 32.325 -36.079 1.00 58.59 98 PHE A CA 1
ATOM 763 C C . PHE A 1 98 ? 18.137 31.997 -35.878 1.00 58.59 98 PHE A C 1
ATOM 765 O O . PHE A 1 98 ? 17.777 31.345 -34.905 1.00 58.59 98 PHE A O 1
ATOM 772 N N . GLN A 1 99 ? 17.282 32.404 -36.817 1.00 52.78 99 GLN A N 1
ATOM 773 C CA . GLN A 1 99 ? 15.845 32.155 -36.758 1.00 52.78 99 GLN A CA 1
ATOM 774 C C . GLN A 1 99 ? 15.492 30.685 -37.049 1.00 52.78 99 GLN A C 1
ATOM 776 O O . GLN A 1 99 ? 14.636 30.140 -36.363 1.00 52.78 99 GLN A O 1
ATOM 781 N N . HIS A 1 100 ? 16.201 30.023 -37.973 1.00 60.06 100 HIS A N 1
ATOM 782 C CA . HIS A 1 100 ? 16.121 28.568 -38.169 1.00 60.06 100 HIS A CA 1
ATOM 783 C C . HIS A 1 100 ? 16.600 27.801 -36.932 1.00 60.06 100 HIS A C 1
ATOM 785 O O . HIS A 1 100 ? 15.868 26.977 -36.404 1.00 60.06 100 HIS A O 1
ATOM 791 N N . MET A 1 101 ? 17.769 28.158 -36.391 1.00 59.12 101 MET A N 1
ATOM 792 C CA . MET A 1 101 ? 18.317 27.527 -35.185 1.00 59.12 101 MET A CA 1
ATOM 793 C C . MET A 1 101 ? 17.401 27.692 -33.960 1.00 59.12 101 MET A C 1
ATOM 795 O O . MET A 1 101 ? 17.333 26.804 -33.113 1.00 59.12 101 MET A O 1
ATOM 799 N N . ALA A 1 102 ? 16.694 28.821 -33.851 1.00 61.97 102 ALA A N 1
ATOM 800 C CA . ALA A 1 102 ? 15.715 29.051 -32.792 1.00 61.97 102 ALA A CA 1
ATOM 801 C C . ALA A 1 102 ? 14.441 28.204 -32.968 1.00 61.97 102 ALA A C 1
ATOM 803 O O . ALA A 1 102 ? 13.901 27.727 -31.970 1.00 61.97 102 ALA A O 1
ATOM 804 N N . LEU A 1 103 ? 13.987 27.994 -34.210 1.00 61.09 103 LEU A N 1
ATOM 805 C CA . LEU A 1 103 ? 12.852 27.118 -34.519 1.00 61.09 103 LEU A CA 1
ATOM 806 C C . LEU A 1 103 ? 13.183 25.652 -34.198 1.00 61.09 103 LEU A C 1
ATOM 808 O O . LEU A 1 103 ? 12.438 25.012 -33.459 1.00 61.09 103 LEU A O 1
ATOM 812 N N . ASP A 1 104 ? 14.349 25.174 -34.641 1.00 73.25 104 ASP A N 1
ATOM 813 C CA . ASP A 1 104 ? 14.816 23.799 -34.407 1.00 73.25 104 ASP A CA 1
ATOM 814 C C . ASP A 1 104 ? 14.974 23.504 -32.902 1.00 73.25 104 ASP A C 1
ATOM 816 O O . ASP A 1 104 ? 14.645 22.421 -32.411 1.00 73.25 104 ASP A O 1
ATOM 820 N N . PHE A 1 105 ? 15.432 24.495 -32.126 1.00 79.12 105 PHE A N 1
ATOM 821 C CA . PHE A 1 105 ? 15.549 24.369 -30.673 1.00 79.12 105 PHE A CA 1
ATOM 822 C C . PHE A 1 105 ? 14.183 24.273 -29.977 1.00 79.12 105 PHE A C 1
ATOM 824 O O . PHE A 1 105 ? 14.028 23.506 -29.023 1.00 79.12 105 PHE A O 1
ATOM 831 N N . GLN A 1 106 ? 13.188 25.034 -30.439 1.00 83.88 106 GLN A N 1
ATOM 832 C CA . GLN A 1 106 ? 11.845 25.014 -29.864 1.00 83.88 106 GLN A CA 1
ATOM 833 C C . GLN A 1 106 ? 11.128 23.683 -30.143 1.00 83.88 106 GLN A C 1
ATOM 835 O O . GLN A 1 106 ? 10.471 23.145 -29.248 1.00 83.88 106 GLN A O 1
ATOM 840 N N . GLU A 1 107 ? 11.292 23.124 -31.344 1.00 84.19 107 GLU A N 1
ATOM 841 C CA . GLU A 1 107 ? 10.757 21.805 -31.700 1.00 84.19 107 GLU A CA 1
ATOM 842 C C . GLU A 1 107 ? 11.409 20.687 -30.879 1.00 84.19 107 GLU A C 1
ATOM 844 O O . GLU A 1 107 ? 10.712 19.853 -30.291 1.00 84.19 107 GLU A O 1
ATOM 849 N N . LEU A 1 108 ? 12.739 20.713 -30.740 1.00 84.31 108 LEU A N 1
ATOM 850 C CA . LEU A 1 108 ? 13.461 19.761 -29.896 1.00 84.31 108 LEU A CA 1
ATOM 851 C C . LEU A 1 108 ? 12.986 19.827 -28.436 1.00 84.31 108 LEU A C 1
ATOM 853 O O . LEU A 1 108 ? 12.749 18.787 -27.815 1.00 84.31 108 LEU A O 1
ATOM 857 N N . LEU A 1 109 ? 12.812 21.034 -27.884 1.00 87.81 109 LEU A N 1
ATOM 858 C CA . LEU A 1 109 ? 12.332 21.233 -26.515 1.00 87.81 109 LEU A CA 1
ATOM 859 C C . LEU A 1 109 ? 10.933 20.633 -26.320 1.00 87.81 109 LEU A C 1
ATOM 861 O O . LEU A 1 109 ? 10.710 19.902 -25.353 1.00 87.81 109 LEU A O 1
ATOM 865 N N . LEU A 1 110 ? 10.007 20.903 -27.245 1.00 90.31 110 LEU A N 1
ATOM 866 C CA . LEU A 1 110 ? 8.647 20.369 -27.199 1.00 90.31 110 LEU A CA 1
ATOM 867 C C . LEU A 1 110 ? 8.656 18.836 -27.188 1.00 90.31 110 LEU A C 1
ATOM 869 O O . LEU A 1 110 ? 8.035 18.215 -26.326 1.00 90.31 110 LEU A O 1
ATOM 873 N N . HIS A 1 111 ? 9.405 18.219 -28.100 1.00 89.25 111 HIS A N 1
ATOM 874 C CA . HIS A 1 111 ? 9.523 16.765 -28.183 1.00 89.25 111 HIS A CA 1
ATOM 875 C C . HIS A 1 111 ? 10.200 16.142 -26.960 1.00 89.25 111 HIS A C 1
ATOM 877 O O . HIS A 1 111 ? 9.787 15.071 -26.510 1.00 89.25 111 HIS A O 1
ATOM 883 N N . THR A 1 112 ? 11.175 16.834 -26.368 1.00 89.81 112 THR A N 1
ATOM 884 C CA . THR A 1 112 ? 11.801 16.418 -25.106 1.00 89.81 112 THR A CA 1
ATOM 885 C C . THR A 1 112 ? 10.779 16.405 -23.968 1.00 89.81 112 THR A C 1
ATOM 887 O O . THR A 1 112 ? 10.696 15.429 -23.225 1.00 89.81 112 THR A O 1
ATOM 890 N N . ILE A 1 113 ? 9.971 17.464 -23.840 1.00 92.56 113 ILE A N 1
ATOM 891 C CA . ILE A 1 113 ? 8.935 17.572 -22.803 1.00 92.56 113 ILE A CA 1
ATOM 892 C C . ILE A 1 113 ? 7.871 16.487 -22.991 1.00 92.56 113 ILE A C 1
ATOM 894 O O . ILE A 1 113 ? 7.506 15.820 -22.026 1.00 92.56 113 ILE A O 1
ATOM 898 N N . LEU A 1 114 ? 7.406 16.267 -24.224 1.00 92.38 114 LEU A N 1
ATOM 899 C CA . LEU A 1 114 ? 6.426 15.222 -24.529 1.00 92.38 114 LEU A CA 1
ATOM 900 C C . LEU A 1 114 ? 6.950 13.829 -24.157 1.00 92.38 114 LEU A C 1
ATOM 902 O O . LEU A 1 114 ? 6.242 13.059 -23.509 1.00 92.38 114 LEU A O 1
ATOM 906 N N . HIS A 1 115 ? 8.204 13.521 -24.496 1.00 90.56 115 HIS A N 1
ATOM 907 C CA . HIS A 1 115 ? 8.818 12.250 -24.117 1.00 90.56 115 HIS A CA 1
ATOM 908 C C . HIS A 1 115 ? 9.005 12.117 -22.597 1.00 90.56 115 HIS A C 1
ATOM 910 O O . HIS A 1 115 ? 8.793 11.037 -22.044 1.00 90.56 115 HIS A O 1
ATOM 916 N N . LEU A 1 116 ? 9.370 13.199 -21.903 1.00 90.69 116 LEU A N 1
ATOM 917 C CA . LEU A 1 116 ? 9.486 13.210 -20.444 1.00 90.69 116 LEU A CA 1
ATOM 918 C C . LEU A 1 116 ? 8.135 12.908 -19.781 1.00 90.69 116 LEU A C 1
ATOM 920 O O . LEU A 1 116 ? 8.075 12.075 -18.880 1.00 90.69 116 LEU A O 1
ATOM 924 N N . LEU A 1 117 ? 7.055 13.545 -20.245 1.00 91.50 117 LEU A N 1
ATOM 925 C CA . LEU A 1 117 ? 5.700 13.284 -19.757 1.00 91.50 117 LEU A CA 1
ATOM 926 C C . LEU A 1 117 ? 5.290 11.831 -20.012 1.00 91.50 117 LEU A C 1
ATOM 928 O O . LEU A 1 117 ? 4.793 11.169 -19.106 1.00 91.50 117 LEU A O 1
ATOM 932 N N . PHE A 1 118 ? 5.572 11.304 -21.204 1.00 90.12 118 PHE A N 1
ATOM 933 C CA . PHE A 1 118 ? 5.304 9.904 -21.530 1.00 90.12 118 PHE A CA 1
ATOM 934 C C . PHE A 1 118 ? 6.094 8.934 -20.636 1.00 90.12 118 PHE A C 1
ATOM 936 O O . PHE A 1 118 ? 5.531 7.985 -20.095 1.00 90.12 118 PHE A O 1
ATOM 943 N N . THR A 1 119 ? 7.380 9.207 -20.403 1.00 90.38 119 THR A N 1
ATOM 944 C CA . THR A 1 119 ? 8.230 8.419 -19.495 1.00 90.38 119 THR A CA 1
ATOM 945 C C . THR A 1 119 ? 7.704 8.472 -18.062 1.00 90.38 119 THR A C 1
ATOM 947 O O . THR A 1 119 ? 7.668 7.451 -17.377 1.00 90.38 119 THR A O 1
ATOM 950 N N . LEU A 1 120 ? 7.240 9.641 -17.609 1.00 88.94 120 LEU A N 1
ATOM 951 C CA . LEU A 1 120 ? 6.622 9.798 -16.296 1.00 88.94 120 LEU A CA 1
ATOM 952 C C . LEU A 1 120 ? 5.352 8.948 -16.176 1.00 88.94 120 LEU A C 1
ATOM 954 O O . LEU A 1 120 ? 5.174 8.307 -15.147 1.00 88.94 120 LEU A O 1
ATOM 958 N N . CYS A 1 121 ? 4.523 8.877 -17.221 1.00 87.50 121 CYS A N 1
ATOM 959 C CA . CYS A 1 121 ? 3.352 7.998 -17.257 1.00 87.50 121 CYS A CA 1
ATOM 960 C C . CYS A 1 121 ? 3.715 6.504 -17.266 1.00 87.50 121 CYS A C 1
ATOM 962 O O . CYS A 1 121 ? 2.924 5.695 -16.797 1.00 87.50 121 CYS A O 1
ATOM 964 N N . ILE A 1 122 ? 4.888 6.111 -17.770 1.00 86.69 122 ILE A N 1
ATOM 965 C CA . ILE A 1 122 ? 5.353 4.716 -17.685 1.00 86.69 122 ILE A CA 1
ATOM 966 C C . ILE A 1 122 ? 5.851 4.391 -16.268 1.00 86.69 122 ILE A C 1
ATOM 968 O O . ILE A 1 122 ? 5.513 3.334 -15.734 1.00 86.69 122 ILE A O 1
ATOM 972 N N . ILE A 1 123 ? 6.616 5.297 -15.642 1.00 87.19 123 ILE A N 1
ATOM 973 C CA . ILE A 1 123 ? 7.146 5.101 -14.279 1.00 87.19 123 ILE A CA 1
ATOM 974 C C . ILE A 1 123 ? 6.029 5.173 -13.233 1.00 87.19 123 ILE A C 1
ATOM 976 O O . ILE A 1 123 ? 5.965 4.350 -12.316 1.00 87.19 123 ILE A O 1
ATOM 980 N N . TYR A 1 124 ? 5.161 6.173 -13.370 1.00 85.31 124 TYR A N 1
ATOM 981 C CA . TYR A 1 124 ? 4.063 6.484 -12.467 1.00 85.31 124 TYR A CA 1
ATOM 982 C C . TYR A 1 124 ? 2.742 6.466 -13.250 1.00 85.31 124 TYR A C 1
ATOM 984 O O . TYR A 1 124 ? 2.222 7.529 -13.600 1.00 85.31 124 TYR A O 1
ATOM 992 N N . PRO A 1 125 ? 2.196 5.272 -13.559 1.00 84.06 125 PRO A N 1
ATOM 993 C CA . PRO A 1 125 ? 1.002 5.156 -14.384 1.00 84.06 125 PRO A CA 1
ATOM 994 C C . PRO A 1 125 ? -0.206 5.794 -13.695 1.00 84.06 125 PRO A C 1
ATOM 996 O O . PRO A 1 125 ? -0.555 5.377 -12.582 1.00 84.06 125 PRO A O 1
ATOM 999 N N . PRO A 1 126 ? -0.865 6.779 -14.337 1.00 84.44 126 PRO A N 1
ATOM 1000 C CA . PRO A 1 126 ? -2.083 7.370 -13.803 1.00 84.44 126 PRO A CA 1
ATOM 1001 C C . PRO A 1 126 ? -3.218 6.335 -13.793 1.00 84.44 126 PRO A C 1
ATOM 1003 O O . PRO A 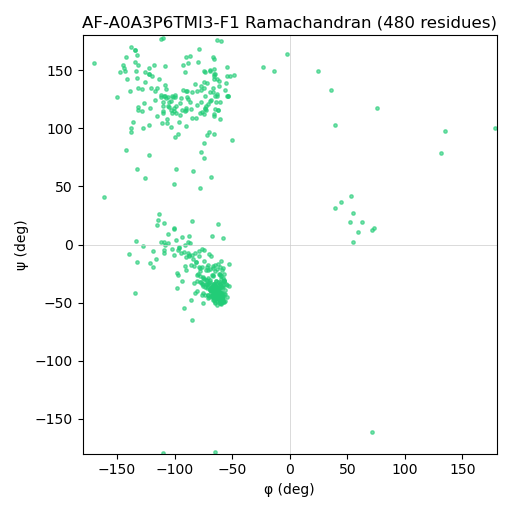1 126 ? -3.162 5.313 -14.485 1.00 84.44 126 PRO A O 1
ATOM 1006 N N . VAL A 1 127 ? -4.263 6.578 -12.999 1.00 80.19 127 VAL A N 1
ATOM 1007 C CA . VAL A 1 127 ? -5.352 5.604 -12.793 1.00 80.19 127 VAL A CA 1
ATOM 1008 C C . VAL A 1 127 ? -6.066 5.238 -14.097 1.00 80.19 127 VAL A C 1
ATOM 1010 O O . VAL A 1 127 ? -6.528 4.113 -14.254 1.00 80.19 127 VAL A O 1
ATOM 1013 N N . GLU A 1 128 ? -6.107 6.153 -15.060 1.00 84.69 128 GLU A N 1
ATOM 1014 C CA . GLU A 1 128 ? -6.650 5.952 -16.400 1.00 84.69 128 GLU A CA 1
ATOM 1015 C C . GLU A 1 128 ? -5.836 4.916 -17.184 1.00 84.69 128 GLU A C 1
ATOM 1017 O O . GLU A 1 128 ? -6.410 4.032 -17.814 1.00 84.69 128 GLU A O 1
ATOM 1022 N N . PHE A 1 129 ? -4.503 4.970 -17.093 1.00 82.19 129 PHE A N 1
ATOM 1023 C CA . PHE A 1 129 ? -3.608 4.011 -17.749 1.00 82.19 129 PHE A CA 1
ATOM 1024 C C . PHE A 1 129 ? -3.720 2.632 -17.101 1.00 82.19 129 PHE A C 1
ATOM 1026 O O . PHE A 1 129 ? -3.756 1.621 -17.800 1.00 82.19 129 PHE A O 1
ATOM 1033 N N . GLN A 1 130 ? -3.847 2.593 -15.771 1.00 81.31 130 GLN A N 1
ATOM 1034 C CA . GLN A 1 130 ? -4.082 1.349 -15.037 1.00 81.31 130 GLN A CA 1
ATOM 1035 C C . GLN A 1 130 ? -5.409 0.701 -15.453 1.00 81.31 130 GLN A C 1
ATOM 1037 O O . GLN A 1 130 ? -5.448 -0.498 -15.719 1.00 81.31 130 GLN A O 1
ATOM 1042 N N . ARG A 1 131 ? -6.480 1.495 -15.585 1.00 81.12 131 ARG A N 1
ATOM 1043 C CA . ARG A 1 131 ? -7.799 1.026 -16.047 1.00 81.12 131 ARG A CA 1
ATOM 1044 C C . ARG A 1 131 ? -7.796 0.575 -17.504 1.00 81.12 131 ARG A C 1
ATOM 1046 O O . ARG A 1 131 ? -8.488 -0.380 -17.834 1.00 81.12 131 ARG A O 1
ATOM 1053 N N . ALA A 1 132 ? -7.019 1.235 -18.358 1.00 82.81 132 ALA A N 1
ATOM 1054 C CA . ALA A 1 132 ? -6.857 0.859 -19.760 1.00 82.81 132 ALA A CA 1
ATOM 1055 C C . ALA A 1 132 ? -5.976 -0.391 -19.959 1.00 82.81 132 ALA A C 1
ATOM 1057 O O . ALA A 1 132 ? -5.810 -0.843 -21.089 1.00 82.81 132 ALA A O 1
ATOM 1058 N N . GLY A 1 133 ? -5.380 -0.937 -18.892 1.00 80.44 133 GLY A N 1
ATOM 1059 C CA . GLY A 1 133 ? -4.448 -2.062 -18.984 1.00 80.44 133 GLY A CA 1
ATOM 1060 C C . GLY A 1 133 ? -3.084 -1.680 -19.563 1.00 80.44 133 GLY A C 1
ATOM 1061 O O . GLY A 1 133 ? -2.292 -2.555 -19.904 1.00 80.44 133 GLY A O 1
ATOM 1062 N N . PHE A 1 134 ? -2.763 -0.386 -19.655 1.00 81.56 134 PHE A N 1
ATOM 1063 C CA . PHE A 1 134 ? -1.455 0.086 -20.107 1.00 81.56 134 PHE A CA 1
ATOM 1064 C C . PHE A 1 134 ? -0.462 0.094 -18.939 1.00 81.56 134 PHE A C 1
ATOM 1066 O O . PHE A 1 134 ? 0.021 1.133 -18.489 1.00 81.56 134 PHE A O 1
ATOM 1073 N N . THR A 1 135 ? -0.183 -1.092 -18.404 1.00 84.75 135 THR A N 1
ATOM 1074 C CA . THR A 1 135 ? 0.820 -1.295 -17.356 1.00 84.75 135 THR A CA 1
ATOM 1075 C C . THR A 1 135 ? 1.869 -2.292 -17.819 1.00 84.75 135 THR A C 1
ATOM 1077 O O . THR A 1 135 ? 1.586 -3.204 -18.597 1.00 84.75 135 THR A O 1
ATOM 1080 N N . ILE A 1 136 ? 3.092 -2.164 -17.294 1.00 85.38 136 ILE A N 1
ATOM 1081 C CA . ILE A 1 136 ? 4.182 -3.112 -17.573 1.00 85.38 136 ILE A CA 1
ATOM 1082 C C . ILE A 1 136 ? 3.756 -4.550 -17.234 1.00 85.38 136 ILE A C 1
ATOM 1084 O O . ILE A 1 136 ? 4.133 -5.485 -17.934 1.00 85.38 136 ILE A O 1
ATOM 1088 N N . GLN A 1 137 ? 2.934 -4.734 -16.194 1.00 85.69 137 GLN A N 1
ATOM 1089 C CA . GLN A 1 137 ? 2.464 -6.065 -15.803 1.00 85.69 137 GLN A CA 1
ATOM 1090 C C . GLN A 1 137 ? 1.548 -6.686 -16.864 1.00 85.69 137 GLN A C 1
ATOM 1092 O O . GLN A 1 137 ? 1.675 -7.870 -17.159 1.00 85.69 137 GLN A O 1
ATOM 1097 N N . THR A 1 138 ? 0.657 -5.886 -17.454 1.00 86.19 138 THR A N 1
ATOM 1098 C CA . THR A 1 138 ? -0.304 -6.357 -18.459 1.00 86.19 138 THR A CA 1
ATOM 1099 C C . THR A 1 138 ? 0.379 -6.600 -19.803 1.00 86.19 138 THR A C 1
ATOM 1101 O O . THR A 1 138 ? 0.153 -7.632 -20.426 1.00 86.19 138 THR A O 1
ATOM 1104 N N . LEU A 1 139 ? 1.281 -5.704 -20.221 1.00 86.50 139 LEU A N 1
ATOM 1105 C CA . LEU A 1 139 ? 2.017 -5.833 -21.487 1.00 86.50 139 LEU A CA 1
ATOM 1106 C C . LEU A 1 139 ? 2.935 -7.063 -21.523 1.00 86.50 139 LEU A C 1
ATOM 1108 O O . LEU A 1 139 ? 3.140 -7.650 -22.582 1.00 86.50 139 LEU A O 1
ATOM 1112 N N . PHE A 1 140 ? 3.477 -7.466 -20.372 1.00 87.25 140 PHE A N 1
ATOM 1113 C CA . PHE A 1 140 ? 4.402 -8.595 -20.257 1.00 87.25 140 PHE A CA 1
ATOM 1114 C C . PHE A 1 140 ? 3.816 -9.766 -19.461 1.00 87.25 140 PHE A C 1
ATOM 1116 O O . PHE A 1 140 ? 4.562 -10.567 -18.894 1.00 87.25 140 PHE A O 1
ATOM 1123 N N . CYS A 1 141 ? 2.488 -9.909 -19.438 1.00 85.56 141 CYS A N 1
ATOM 1124 C CA . CYS A 1 141 ? 1.801 -10.932 -18.647 1.00 85.56 141 CYS A CA 1
ATOM 1125 C C . CYS A 1 141 ? 2.306 -12.359 -18.936 1.00 85.56 141 CYS A C 1
ATOM 1127 O O . CYS A 1 141 ? 2.440 -13.158 -18.014 1.00 85.56 141 CYS A O 1
ATOM 1129 N N . GLY A 1 142 ? 2.678 -12.661 -20.186 1.00 86.88 142 GLY A N 1
ATOM 1130 C CA . GLY A 1 142 ? 3.249 -13.959 -20.565 1.00 86.88 142 GLY A CA 1
ATOM 1131 C C . GLY A 1 142 ? 4.622 -14.248 -19.943 1.00 86.88 142 GLY A C 1
ATOM 1132 O O . GLY A 1 142 ? 4.909 -15.390 -19.605 1.00 86.88 142 GLY A O 1
ATOM 1133 N N . TYR A 1 143 ? 5.460 -13.225 -19.742 1.00 87.38 143 TYR A N 1
ATOM 1134 C CA . TYR A 1 143 ? 6.770 -13.374 -19.095 1.00 87.38 143 TYR A CA 1
ATOM 1135 C C . TYR A 1 143 ? 6.660 -13.389 -17.564 1.00 87.38 143 TYR A C 1
ATOM 1137 O O . TYR A 1 143 ? 7.332 -14.173 -16.885 1.00 87.38 143 TYR A O 1
ATOM 1145 N N . LEU A 1 144 ? 5.816 -12.516 -17.006 1.00 88.12 144 LEU A N 1
ATOM 1146 C CA . LEU A 1 144 ? 5.618 -12.443 -15.561 1.00 88.12 144 LEU A CA 1
ATOM 1147 C C . LEU A 1 144 ? 4.866 -13.661 -15.009 1.00 88.12 144 LEU A C 1
ATOM 1149 O O . LEU A 1 144 ? 5.151 -14.089 -13.893 1.00 88.12 144 LEU A O 1
ATOM 1153 N N . GLY A 1 145 ? 3.939 -14.231 -15.778 1.00 87.75 145 GLY A N 1
ATOM 1154 C CA . GLY A 1 145 ? 3.022 -15.257 -15.294 1.00 87.75 145 GLY A CA 1
ATOM 1155 C C . GLY A 1 145 ? 1.962 -14.690 -14.347 1.00 87.75 145 GLY A C 1
ATOM 1156 O O . GLY A 1 145 ? 1.694 -13.488 -14.320 1.00 87.75 145 GLY A O 1
ATOM 1157 N N . VAL A 1 146 ? 1.343 -15.577 -13.570 1.00 87.44 146 VAL A N 1
ATOM 1158 C CA . VAL A 1 146 ? 0.246 -15.240 -12.657 1.00 87.44 146 VAL A CA 1
ATOM 1159 C C . VAL A 1 146 ? 0.798 -14.966 -11.256 1.00 87.44 146 VAL A C 1
ATOM 1161 O O . VAL A 1 146 ? 1.466 -15.815 -10.670 1.00 87.44 146 VAL A O 1
ATOM 1164 N N . GLU A 1 147 ? 0.475 -13.796 -10.692 1.00 88.62 147 GLU A N 1
ATOM 1165 C CA . GLU A 1 147 ? 0.924 -13.368 -9.351 1.00 88.62 147 GLU A CA 1
ATOM 1166 C C . GLU A 1 147 ? 0.518 -14.354 -8.240 1.00 88.62 147 GLU A C 1
ATOM 1168 O O . GLU A 1 147 ? 1.236 -14.518 -7.260 1.00 88.62 147 GLU A O 1
ATOM 1173 N N . ARG A 1 148 ? -0.621 -15.036 -8.397 1.00 86.44 148 ARG A N 1
ATOM 1174 C CA . ARG A 1 148 ? -1.152 -15.998 -7.421 1.00 86.44 148 ARG A CA 1
ATOM 1175 C C . ARG A 1 148 ? -0.350 -17.297 -7.341 1.00 86.44 148 ARG A C 1
ATOM 1177 O O . ARG A 1 148 ? -0.255 -17.890 -6.268 1.00 86.44 148 ARG A O 1
ATOM 1184 N N . ASP A 1 149 ? 0.196 -17.749 -8.463 1.00 86.50 149 ASP A N 1
ATOM 1185 C CA . ASP A 1 149 ? 0.842 -19.059 -8.538 1.00 86.50 149 ASP A CA 1
ATOM 1186 C C . ASP A 1 149 ? 2.262 -18.996 -7.988 1.00 86.50 149 ASP A C 1
ATOM 1188 O O . ASP A 1 149 ? 2.682 -19.889 -7.264 1.00 86.50 149 ASP A O 1
ATOM 1192 N N . ASP A 1 150 ? 2.993 -17.926 -8.271 1.00 89.38 150 ASP A N 1
ATOM 1193 C CA . ASP A 1 150 ? 4.354 -17.726 -7.781 1.00 89.38 150 ASP A CA 1
ATOM 1194 C C . ASP A 1 150 ? 4.561 -16.252 -7.442 1.00 89.38 150 ASP A C 1
ATOM 1196 O O . ASP A 1 150 ? 5.098 -15.482 -8.235 1.00 89.38 150 ASP A O 1
ATOM 1200 N N . PHE A 1 151 ? 4.104 -15.851 -6.259 1.00 91.12 151 PHE A N 1
ATOM 1201 C CA . PHE A 1 151 ? 4.128 -14.460 -5.816 1.00 91.12 151 PHE A CA 1
ATOM 1202 C C . PHE A 1 151 ? 5.554 -13.900 -5.747 1.00 91.12 151 PHE A C 1
ATOM 1204 O O . PHE A 1 151 ? 5.847 -12.838 -6.310 1.00 91.12 151 PHE A O 1
ATOM 1211 N N . VAL A 1 152 ? 6.470 -14.617 -5.089 1.00 90.81 152 VAL A N 1
ATOM 1212 C CA . VAL A 1 152 ? 7.856 -14.157 -4.928 1.00 90.81 152 VAL A CA 1
ATOM 1213 C C . VAL A 1 152 ? 8.556 -14.081 -6.285 1.00 90.81 152 VAL A C 1
ATOM 1215 O O . VAL A 1 152 ? 9.111 -13.032 -6.625 1.00 90.81 152 VAL A O 1
ATOM 1218 N N . GLY A 1 153 ? 8.505 -15.139 -7.100 1.00 90.56 153 GLY A N 1
ATOM 1219 C CA . GLY A 1 153 ? 9.167 -15.145 -8.404 1.00 90.56 153 GLY A CA 1
ATOM 1220 C C . GLY A 1 153 ? 8.521 -14.205 -9.425 1.00 90.56 153 GLY A C 1
ATOM 1221 O O . GLY A 1 153 ? 9.236 -13.614 -10.242 1.00 90.56 153 GLY A O 1
ATOM 1222 N N . TYR A 1 154 ? 7.207 -13.971 -9.353 1.00 91.38 154 TYR A N 1
ATOM 1223 C CA . TYR A 1 154 ? 6.517 -12.929 -10.120 1.00 91.38 154 TYR A CA 1
ATOM 1224 C C . TYR A 1 154 ? 7.105 -11.547 -9.817 1.00 91.38 154 TYR A C 1
ATOM 1226 O O . TYR A 1 154 ? 7.477 -10.807 -10.731 1.00 91.38 154 TYR A O 1
ATOM 1234 N N . HIS A 1 155 ? 7.271 -11.198 -8.538 1.00 90.69 155 HIS A N 1
ATOM 1235 C CA . HIS A 1 155 ? 7.813 -9.896 -8.148 1.00 90.69 155 HIS A CA 1
ATOM 1236 C C . HIS A 1 155 ? 9.310 -9.733 -8.430 1.00 90.69 155 HIS A C 1
ATOM 1238 O O . HIS A 1 155 ? 9.740 -8.615 -8.739 1.00 90.69 155 HIS A O 1
ATOM 1244 N N . LEU A 1 156 ? 10.096 -10.813 -8.389 1.00 91.00 156 LEU A N 1
ATOM 1245 C CA . LEU A 1 156 ? 11.494 -10.805 -8.833 1.00 91.00 156 LEU A CA 1
ATOM 1246 C C . LEU A 1 156 ? 11.586 -10.497 -10.334 1.00 91.00 156 LEU A C 1
ATOM 1248 O O . LEU A 1 156 ? 12.253 -9.535 -10.728 1.00 91.00 156 LEU A O 1
ATOM 1252 N N . ARG A 1 157 ? 10.843 -11.242 -11.166 1.00 91.00 157 ARG A N 1
ATOM 1253 C CA . ARG A 1 157 ? 10.775 -11.025 -12.622 1.00 91.00 157 ARG A CA 1
ATOM 1254 C C . ARG A 1 157 ? 10.284 -9.624 -12.961 1.00 91.00 157 ARG A C 1
ATOM 1256 O O . ARG A 1 157 ? 10.910 -8.937 -13.768 1.00 91.00 157 ARG A O 1
ATOM 1263 N N . ARG A 1 158 ? 9.215 -9.173 -12.298 1.00 91.12 158 ARG A N 1
ATOM 1264 C CA . ARG A 1 158 ? 8.654 -7.829 -12.462 1.00 91.12 158 ARG A CA 1
ATOM 1265 C C . ARG A 1 158 ? 9.680 -6.749 -12.150 1.00 91.12 158 ARG A C 1
ATOM 1267 O O . ARG A 1 158 ? 9.847 -5.838 -12.944 1.00 91.12 158 ARG A O 1
ATOM 1274 N N . SER A 1 159 ? 10.377 -6.843 -11.020 1.00 90.50 159 SER A N 1
ATOM 1275 C CA . SER A 1 159 ? 11.329 -5.811 -10.5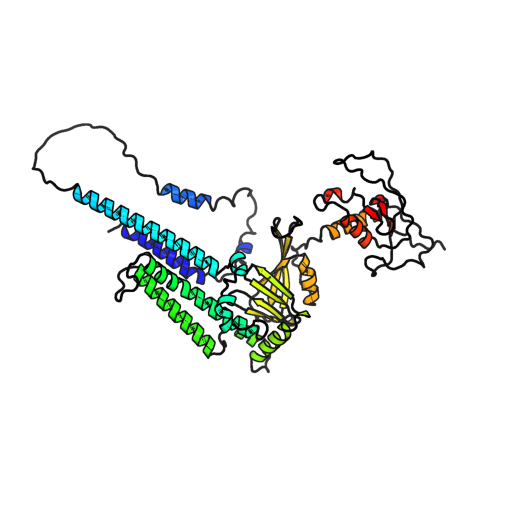89 1.00 90.50 159 SER A CA 1
ATOM 1276 C C . SER A 1 159 ? 12.476 -5.636 -11.585 1.00 90.50 159 SER A C 1
ATOM 1278 O O . SER A 1 159 ? 12.857 -4.507 -11.894 1.00 90.50 159 SER A O 1
ATOM 1280 N N . VAL A 1 160 ? 13.012 -6.741 -12.112 1.00 91.62 160 VAL A N 1
ATOM 1281 C CA . VAL A 1 160 ? 14.100 -6.713 -13.098 1.00 91.62 160 VAL A CA 1
ATOM 1282 C C . VAL A 1 160 ? 13.605 -6.192 -14.449 1.00 91.62 160 VAL A C 1
ATOM 1284 O O . VAL A 1 160 ? 14.232 -5.301 -15.022 1.00 91.62 160 VAL A O 1
ATOM 1287 N N . LEU A 1 161 ? 12.457 -6.680 -14.928 1.00 91.69 161 LEU A N 1
ATOM 1288 C CA . LEU A 1 161 ? 11.862 -6.237 -16.189 1.00 91.69 161 LEU A CA 1
ATOM 1289 C C . LEU A 1 161 ? 11.504 -4.747 -16.159 1.00 91.69 161 LEU A C 1
ATOM 1291 O O . LEU A 1 161 ? 11.832 -4.007 -17.083 1.00 91.69 161 LEU A O 1
ATOM 1295 N N . THR A 1 162 ? 10.872 -4.290 -15.078 1.00 90.75 162 THR A N 1
ATOM 1296 C CA . THR A 1 162 ? 10.525 -2.882 -14.889 1.00 90.75 162 THR A CA 1
ATOM 1297 C C . THR A 1 162 ? 11.783 -2.021 -14.945 1.00 90.75 162 THR A C 1
ATOM 1299 O O . THR A 1 162 ? 11.794 -1.029 -15.665 1.00 90.75 162 THR A O 1
ATOM 1302 N N . ARG A 1 163 ? 12.877 -2.393 -14.263 1.00 90.25 163 ARG A N 1
ATOM 1303 C CA . ARG A 1 163 ? 14.147 -1.647 -14.371 1.00 90.25 163 ARG A CA 1
ATOM 1304 C C . ARG A 1 163 ? 14.660 -1.615 -15.808 1.00 90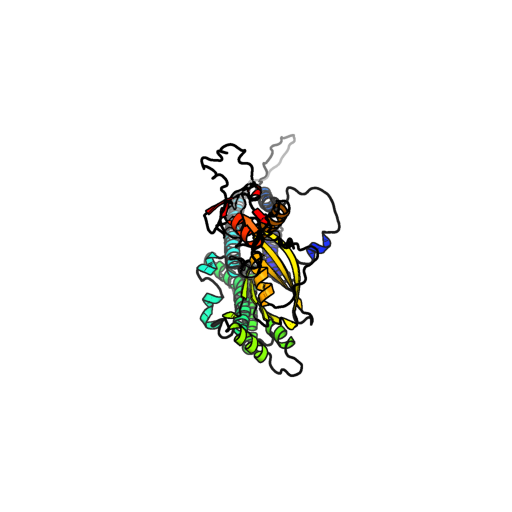.25 163 ARG A C 1
ATOM 1306 O O . ARG A 1 163 ? 15.011 -0.543 -16.288 1.00 90.25 163 ARG A O 1
ATOM 1313 N N . PHE A 1 164 ? 14.671 -2.756 -16.495 1.00 92.94 164 PHE A N 1
ATOM 1314 C CA . PHE A 1 164 ? 15.124 -2.849 -17.882 1.00 92.94 164 PHE A CA 1
ATOM 1315 C C . PHE A 1 164 ? 14.358 -1.894 -18.811 1.00 92.94 164 PHE A C 1
ATOM 1317 O O . PHE A 1 164 ? 14.984 -1.111 -19.526 1.00 92.94 164 PHE A O 1
ATOM 1324 N N . ILE A 1 165 ? 13.023 -1.885 -18.742 1.00 91.88 165 ILE A N 1
ATOM 1325 C CA . ILE A 1 165 ? 12.170 -1.003 -19.556 1.00 91.88 165 ILE A CA 1
ATOM 1326 C C . ILE A 1 165 ? 12.489 0.470 -19.287 1.00 91.88 165 ILE A C 1
ATOM 1328 O O . ILE A 1 165 ? 12.674 1.244 -20.225 1.00 91.88 165 ILE A O 1
ATOM 1332 N N . HIS A 1 166 ? 12.630 0.852 -18.017 1.00 90.88 166 HIS A N 1
ATOM 1333 C CA . HIS A 1 166 ? 12.971 2.225 -17.648 1.00 90.88 166 HIS A CA 1
ATOM 1334 C C . HIS A 1 166 ? 14.356 2.647 -18.149 1.00 90.88 166 HIS A C 1
ATOM 1336 O O . HIS A 1 166 ? 14.503 3.748 -18.678 1.00 90.88 166 HIS A O 1
ATOM 1342 N N . PHE A 1 167 ? 15.358 1.765 -18.069 1.00 92.12 167 PHE A N 1
ATOM 1343 C CA . PHE A 1 167 ? 16.689 2.025 -18.627 1.00 92.12 167 PHE A CA 1
ATOM 1344 C C . PHE A 1 167 ? 16.715 2.049 -20.161 1.00 92.12 167 PHE A C 1
ATOM 1346 O O . PHE A 1 167 ? 17.619 2.653 -20.732 1.00 92.12 167 PHE A O 1
ATOM 1353 N N . CYS A 1 168 ? 15.732 1.448 -20.836 1.00 93.00 168 CYS A N 1
ATOM 1354 C CA . CYS A 1 168 ? 15.567 1.556 -22.287 1.00 93.00 168 CYS A CA 1
ATOM 1355 C C . CYS A 1 168 ? 14.853 2.847 -22.721 1.00 93.00 168 CYS A C 1
ATOM 1357 O O . CYS A 1 168 ? 14.933 3.212 -23.893 1.00 93.00 168 CYS A O 1
ATOM 1359 N N . SER A 1 169 ? 14.193 3.574 -21.810 1.00 91.75 169 SER A N 1
ATOM 1360 C CA . SER A 1 169 ? 13.464 4.812 -22.140 1.00 91.75 169 SER A CA 1
ATOM 1361 C C . SER A 1 169 ? 14.323 5.859 -22.869 1.00 91.75 169 SER A C 1
ATOM 1363 O O . SER A 1 169 ? 13.883 6.363 -23.903 1.00 91.75 169 SER A O 1
ATOM 1365 N N . PRO A 1 170 ? 15.574 6.145 -22.443 1.00 90.88 170 PRO A N 1
ATOM 1366 C CA . PRO A 1 170 ? 16.449 7.066 -23.167 1.00 90.88 170 PRO A CA 1
ATOM 1367 C C . PRO A 1 170 ? 16.789 6.591 -24.585 1.00 90.88 170 PRO A C 1
ATOM 1369 O O . PRO A 1 170 ? 16.944 7.412 -25.481 1.00 90.88 170 PRO A O 1
ATOM 1372 N N . LEU A 1 171 ? 16.888 5.280 -24.820 1.00 92.44 171 LEU A N 1
ATOM 1373 C CA . LEU A 1 171 ? 17.119 4.750 -26.165 1.00 92.44 171 LEU A CA 1
ATOM 1374 C C . LEU A 1 171 ? 15.891 4.983 -27.053 1.00 92.44 171 LEU A C 1
ATOM 1376 O O . LEU A 1 171 ? 16.025 5.465 -28.178 1.00 92.44 171 LEU A O 1
ATOM 1380 N N . PHE A 1 172 ? 14.691 4.720 -26.525 1.00 91.50 172 PHE A N 1
ATOM 1381 C CA . PHE A 1 172 ? 13.442 5.016 -27.228 1.00 91.50 172 PHE A CA 1
ATOM 1382 C C . PHE A 1 172 ? 13.291 6.505 -27.543 1.00 91.50 172 PHE A C 1
ATOM 1384 O O . PHE A 1 172 ? 12.779 6.839 -28.607 1.00 91.50 172 PHE A O 1
ATOM 1391 N N . TYR A 1 173 ? 13.788 7.397 -26.681 1.00 90.94 173 TYR A N 1
ATOM 1392 C CA . TYR A 1 173 ? 13.840 8.830 -26.966 1.00 90.94 173 TYR A CA 1
ATOM 1393 C C . TYR A 1 173 ? 14.666 9.156 -28.214 1.00 90.94 173 TYR A C 1
ATOM 1395 O O . TYR A 1 173 ? 14.180 9.851 -29.101 1.00 90.94 173 TYR A O 1
ATOM 1403 N N . PHE A 1 174 ? 15.898 8.646 -28.315 1.00 90.00 174 PHE A N 1
ATOM 1404 C CA . PHE A 1 174 ? 16.762 8.936 -29.464 1.00 90.00 174 PHE A CA 1
ATOM 1405 C C . PHE A 1 174 ? 16.270 8.279 -30.758 1.00 90.00 174 PHE A C 1
ATOM 1407 O O . PHE A 1 174 ? 16.415 8.871 -31.826 1.00 90.00 174 PHE A O 1
ATOM 1414 N N . ILE A 1 175 ? 15.639 7.102 -30.672 1.00 89.38 175 ILE A N 1
ATOM 1415 C CA . ILE A 1 175 ? 14.941 6.480 -31.809 1.00 89.38 175 ILE A CA 1
ATOM 1416 C C . ILE A 1 175 ? 13.743 7.338 -32.237 1.00 89.38 175 ILE A C 1
ATOM 1418 O O . ILE A 1 175 ? 13.540 7.585 -33.420 1.00 89.38 175 ILE A O 1
ATOM 1422 N N . TYR A 1 176 ? 12.951 7.828 -31.286 1.00 89.38 176 TYR A N 1
ATOM 1423 C CA . TYR A 1 176 ? 11.829 8.716 -31.577 1.00 89.38 176 TYR A CA 1
ATOM 1424 C C . TYR A 1 176 ? 12.299 10.017 -32.244 1.00 89.38 176 TYR A C 1
ATOM 1426 O O . TYR A 1 176 ? 11.764 10.413 -33.279 1.00 89.38 176 TYR A O 1
ATOM 1434 N N . LEU A 1 177 ? 13.347 10.646 -31.705 1.00 86.62 177 LEU A N 1
ATOM 1435 C CA . LEU A 1 177 ? 13.939 11.844 -32.291 1.00 86.62 177 LEU A CA 1
ATOM 1436 C C . LEU A 1 177 ? 14.460 11.602 -33.710 1.00 86.62 177 LEU A C 1
ATOM 1438 O O . LEU A 1 177 ? 14.273 12.467 -34.561 1.00 86.62 177 LEU A O 1
ATOM 1442 N N . SER A 1 178 ? 15.084 10.451 -33.988 1.00 86.25 178 SER A N 1
ATOM 1443 C CA . SER A 1 178 ? 15.626 10.174 -35.325 1.00 86.25 178 SER A CA 1
ATOM 1444 C C . SER A 1 178 ? 14.520 10.043 -36.371 1.00 86.25 178 SER A C 1
ATOM 1446 O O . SER A 1 178 ? 14.691 10.480 -37.507 1.00 86.25 178 SER A O 1
ATOM 1448 N N . VAL A 1 179 ? 13.363 9.504 -35.978 1.00 86.56 179 VAL A N 1
ATOM 1449 C CA . VAL A 1 179 ? 12.181 9.402 -36.843 1.00 86.56 179 VAL A CA 1
ATOM 1450 C C . VAL A 1 179 ? 11.541 10.772 -37.082 1.00 86.56 179 VAL A C 1
ATOM 1452 O O . VAL A 1 179 ? 11.184 11.083 -38.218 1.00 86.56 179 VAL A O 1
ATOM 1455 N N . VAL A 1 180 ? 11.402 11.597 -36.039 1.00 85.38 180 VAL A N 1
ATOM 1456 C CA . VAL A 1 180 ? 10.704 12.893 -36.123 1.00 85.38 180 VAL A CA 1
ATOM 1457 C C . VAL A 1 180 ? 11.538 13.955 -36.833 1.00 85.38 180 VAL A C 1
ATOM 1459 O O . VAL A 1 180 ? 11.053 14.572 -37.778 1.00 85.38 180 VAL A O 1
ATOM 1462 N N . LEU A 1 181 ? 12.797 14.134 -36.426 1.00 78.06 181 LEU A N 1
ATOM 1463 C CA . LEU A 1 181 ? 13.703 15.124 -37.022 1.00 78.06 181 LEU A CA 1
ATOM 1464 C C . LEU A 1 181 ? 14.206 14.688 -38.405 1.00 78.06 181 LEU A C 1
ATOM 1466 O O . LEU A 1 181 ? 14.776 15.495 -39.131 1.00 78.06 181 LEU A O 1
ATOM 1470 N N . ARG A 1 182 ? 14.023 13.408 -38.775 1.00 73.50 182 ARG A N 1
ATOM 1471 C CA . ARG A 1 182 ? 14.557 12.783 -40.002 1.00 73.50 182 ARG A CA 1
ATOM 1472 C C . ARG A 1 182 ? 16.069 12.967 -40.184 1.00 73.50 182 ARG A C 1
ATOM 1474 O O . ARG A 1 182 ? 16.590 12.806 -41.287 1.00 73.50 182 ARG A O 1
ATOM 1481 N N . GLU A 1 183 ? 16.782 13.274 -39.105 1.00 70.81 183 GLU A N 1
ATOM 1482 C CA . GLU A 1 183 ? 18.233 13.384 -39.088 1.00 70.81 183 GLU A CA 1
ATOM 1483 C C . GLU A 1 183 ? 18.880 12.041 -38.738 1.00 70.81 183 GLU A C 1
ATOM 1485 O O . GLU A 1 183 ? 18.367 11.244 -37.946 1.00 70.81 183 GLU A O 1
ATOM 1490 N N . THR A 1 184 ? 20.071 11.796 -39.287 1.00 73.06 184 THR A N 1
ATOM 1491 C CA . THR A 1 184 ? 20.876 10.627 -38.925 1.00 73.06 184 THR A CA 1
ATOM 1492 C C . THR A 1 184 ? 21.507 10.839 -37.545 1.00 73.06 184 THR A C 1
ATOM 1494 O O . THR A 1 184 ? 22.632 11.328 -37.419 1.00 73.06 184 THR A O 1
ATOM 1497 N N . ILE A 1 185 ? 20.768 10.477 -36.495 1.00 78.00 185 ILE A N 1
ATOM 1498 C CA . ILE A 1 185 ? 21.250 10.502 -35.102 1.00 78.00 185 ILE A CA 1
ATOM 1499 C C . ILE A 1 185 ? 22.207 9.330 -34.824 1.00 78.00 185 ILE A C 1
ATOM 1501 O O . ILE A 1 185 ? 23.119 9.448 -34.011 1.00 78.00 185 ILE A O 1
ATOM 1505 N N . PHE A 1 186 ? 22.056 8.210 -35.532 1.00 79.56 186 PHE A N 1
ATOM 1506 C CA . PHE A 1 186 ? 22.948 7.056 -35.422 1.00 79.56 186 PHE A CA 1
ATOM 1507 C C . PHE A 1 186 ? 23.958 7.068 -36.575 1.00 79.56 186 PHE A C 1
ATOM 1509 O O . PHE A 1 186 ? 23.680 6.576 -37.666 1.00 79.56 186 PHE A O 1
ATOM 1516 N N . THR A 1 187 ? 25.128 7.666 -36.351 1.00 79.25 187 THR A N 1
ATOM 1517 C CA . THR A 1 187 ? 26.220 7.745 -37.338 1.00 79.25 187 THR A CA 1
ATOM 1518 C C . THR A 1 187 ? 27.476 7.074 -36.812 1.00 79.25 187 THR A C 1
ATOM 1520 O O . THR A 1 187 ? 27.781 7.160 -35.626 1.00 79.25 187 THR A O 1
ATOM 1523 N N . LEU A 1 188 ? 28.251 6.437 -37.694 1.00 74.19 188 LEU A N 1
ATOM 1524 C CA . LEU A 1 188 ? 29.442 5.666 -37.309 1.00 74.19 188 LEU A CA 1
ATOM 1525 C C . LEU A 1 188 ? 30.535 6.515 -36.627 1.00 74.19 188 LEU A C 1
ATOM 1527 O O . LEU A 1 188 ? 31.342 5.990 -35.866 1.00 74.19 188 LEU A O 1
ATOM 1531 N N . ARG A 1 189 ? 30.570 7.829 -36.893 1.00 76.94 189 ARG A N 1
ATOM 1532 C CA . ARG A 1 189 ? 31.460 8.787 -36.221 1.00 76.94 189 ARG A CA 1
ATOM 1533 C C . ARG A 1 189 ? 30.634 9.898 -35.566 1.00 76.94 189 ARG A C 1
ATOM 1535 O O . ARG A 1 189 ? 30.199 10.798 -36.288 1.00 76.94 189 ARG A O 1
ATOM 1542 N N . PRO A 1 190 ? 30.439 9.872 -34.237 1.00 79.31 190 PRO A N 1
ATOM 1543 C CA . PRO A 1 190 ? 29.713 10.924 -33.542 1.00 79.31 190 PRO A CA 1
ATOM 1544 C C . PRO A 1 190 ? 30.518 12.229 -33.569 1.00 79.31 190 PRO A C 1
ATOM 1546 O O . PRO A 1 190 ? 31.675 12.271 -33.153 1.00 79.31 190 PRO A O 1
ATOM 1549 N N . GLN A 1 191 ? 29.906 13.300 -34.066 1.00 79.38 191 GLN A N 1
ATOM 1550 C CA . GLN A 1 191 ? 30.456 14.659 -34.048 1.00 79.38 191 GLN A CA 1
ATOM 1551 C C . GLN A 1 191 ? 29.583 15.632 -33.252 1.00 79.38 191 GLN A C 1
ATOM 1553 O O . GLN A 1 191 ? 30.067 16.674 -32.815 1.00 79.38 191 GLN A O 1
ATOM 1558 N N . THR A 1 192 ? 28.312 15.291 -33.025 1.00 80.00 192 THR A N 1
ATOM 1559 C CA . THR A 1 192 ? 27.362 16.125 -32.280 1.00 80.00 192 THR A CA 1
ATOM 1560 C C . THR A 1 192 ? 27.039 15.531 -30.910 1.00 80.00 192 THR A C 1
ATOM 1562 O O . THR A 1 192 ? 27.088 14.319 -30.701 1.00 80.00 192 THR A O 1
ATOM 1565 N N . ILE A 1 193 ? 26.666 16.391 -29.955 1.00 82.38 193 ILE A N 1
ATOM 1566 C CA . ILE A 1 193 ? 26.285 15.982 -28.590 1.00 82.38 193 ILE A CA 1
ATOM 1567 C C . ILE A 1 193 ? 25.107 14.993 -28.617 1.00 82.38 193 ILE A C 1
ATOM 1569 O O . ILE A 1 193 ? 25.092 14.042 -27.840 1.00 82.38 193 ILE A O 1
ATOM 1573 N N . LEU A 1 194 ? 24.155 15.176 -29.540 1.00 82.56 194 LEU A N 1
ATOM 1574 C CA . LEU A 1 194 ? 23.016 14.271 -29.722 1.00 82.56 194 LEU A CA 1
ATOM 1575 C C . LEU A 1 194 ? 23.458 12.858 -30.126 1.00 82.56 194 LEU A C 1
ATOM 1577 O O . LEU A 1 194 ? 22.943 11.885 -29.582 1.00 82.56 194 LEU A O 1
ATOM 1581 N N . GLN A 1 195 ? 24.452 12.737 -31.011 1.00 85.56 195 GLN A N 1
ATOM 1582 C CA . GLN A 1 195 ? 25.010 11.442 -31.414 1.00 85.56 195 GLN A CA 1
ATOM 1583 C C . GLN A 1 195 ? 25.729 10.758 -30.241 1.00 85.56 195 GLN A C 1
ATOM 1585 O O . GLN A 1 195 ? 25.517 9.572 -29.999 1.00 85.56 195 GLN A O 1
ATOM 1590 N N . PHE A 1 196 ? 26.521 11.500 -29.454 1.00 86.50 196 PHE A N 1
ATOM 1591 C CA . PHE A 1 196 ? 27.129 10.960 -28.228 1.00 86.50 196 PHE A CA 1
ATOM 1592 C C . PHE A 1 196 ? 26.073 10.503 -27.211 1.00 86.50 196 PHE A C 1
ATOM 1594 O O . PHE A 1 196 ? 26.202 9.419 -26.642 1.00 86.50 196 PHE A O 1
ATOM 1601 N N . GLY A 1 197 ? 25.007 11.285 -27.017 1.00 86.81 197 GLY A N 1
ATOM 1602 C CA . GLY A 1 197 ? 23.878 10.918 -26.160 1.00 86.81 197 GLY A CA 1
ATOM 1603 C C . GLY A 1 197 ? 23.185 9.630 -26.615 1.00 86.81 197 GLY A C 1
ATOM 1604 O O . GLY A 1 197 ? 22.912 8.757 -25.790 1.00 86.81 197 GLY A O 1
ATOM 1605 N N . ALA A 1 198 ? 22.984 9.464 -27.924 1.00 88.31 198 ALA A N 1
ATOM 1606 C CA . ALA A 1 198 ? 22.409 8.253 -28.501 1.00 88.31 198 ALA A CA 1
ATOM 1607 C C . ALA A 1 198 ? 23.287 7.017 -28.244 1.00 88.31 198 ALA A C 1
ATOM 1609 O O . ALA A 1 198 ? 22.778 5.991 -27.793 1.00 88.31 198 ALA A O 1
ATOM 1610 N N . TYR A 1 199 ? 24.609 7.114 -28.416 1.00 89.06 199 TYR A N 1
ATOM 1611 C CA . TYR A 1 199 ? 25.525 6.015 -28.084 1.00 89.06 199 TYR A CA 1
ATOM 1612 C C . TYR A 1 199 ? 25.521 5.663 -26.594 1.00 89.06 199 TYR A C 1
ATOM 1614 O O . TYR A 1 199 ? 25.474 4.483 -26.247 1.00 89.06 199 TYR A O 1
ATOM 1622 N N . ILE A 1 200 ? 25.500 6.663 -25.708 1.00 90.88 200 ILE A N 1
ATOM 1623 C CA . ILE A 1 200 ? 25.368 6.434 -24.262 1.00 90.88 200 ILE A CA 1
ATOM 1624 C C . ILE A 1 200 ? 24.060 5.693 -23.956 1.00 90.88 200 ILE A C 1
ATOM 1626 O O . ILE A 1 200 ? 24.065 4.753 -23.164 1.00 90.88 200 ILE A O 1
ATOM 1630 N N . SER A 1 201 ? 22.954 6.055 -24.614 1.00 92.56 201 SER A N 1
ATOM 1631 C CA . SER A 1 201 ? 21.668 5.375 -24.420 1.00 92.56 201 SER A CA 1
ATOM 1632 C C . SER A 1 201 ? 21.695 3.901 -24.852 1.00 92.56 201 SER A C 1
ATOM 1634 O O . SER A 1 201 ? 21.137 3.058 -24.152 1.00 92.56 201 SER A O 1
ATOM 1636 N N . ILE A 1 202 ? 22.413 3.568 -25.935 1.00 92.56 202 ILE A N 1
ATOM 1637 C CA . ILE A 1 202 ? 22.633 2.179 -26.371 1.00 92.56 202 ILE A CA 1
ATOM 1638 C C . ILE A 1 202 ? 23.442 1.416 -25.322 1.00 92.56 202 ILE A C 1
ATOM 1640 O O . ILE A 1 202 ? 23.080 0.297 -24.966 1.00 92.56 202 ILE A O 1
ATOM 1644 N N . VAL A 1 203 ? 24.516 2.015 -24.798 1.00 93.62 203 VAL A N 1
ATOM 1645 C CA . VAL A 1 203 ? 25.344 1.383 -23.760 1.00 93.62 203 VAL A CA 1
ATOM 1646 C C . VAL A 1 203 ? 24.523 1.127 -22.495 1.00 93.62 203 VAL A C 1
ATOM 1648 O O . VAL A 1 203 ? 24.574 0.024 -21.959 1.00 93.62 203 VAL A O 1
ATOM 1651 N N . ILE A 1 204 ? 23.720 2.096 -22.045 1.00 92.94 204 ILE A N 1
ATOM 1652 C CA . ILE A 1 204 ? 22.845 1.940 -20.871 1.00 92.94 204 ILE A CA 1
ATOM 1653 C C . ILE A 1 204 ? 21.830 0.808 -21.088 1.00 92.94 204 ILE A C 1
ATOM 1655 O O . ILE A 1 204 ? 21.670 -0.037 -20.206 1.00 92.94 204 ILE A O 1
ATOM 1659 N N . ALA A 1 205 ? 21.184 0.753 -22.256 1.00 93.75 205 ALA A N 1
ATOM 1660 C CA . ALA A 1 205 ? 20.243 -0.313 -22.598 1.00 93.75 205 ALA A CA 1
ATOM 1661 C C . ALA A 1 205 ? 20.928 -1.691 -22.707 1.00 93.75 205 ALA A C 1
ATOM 1663 O O . ALA A 1 205 ? 20.385 -2.699 -22.261 1.00 93.75 205 ALA A O 1
ATOM 1664 N N . GLY A 1 206 ? 22.147 -1.746 -23.249 1.00 93.94 206 GLY A N 1
ATOM 1665 C CA . GLY A 1 206 ? 22.938 -2.975 -23.331 1.00 93.94 206 GLY A CA 1
ATOM 1666 C C . GLY A 1 206 ? 23.363 -3.490 -21.955 1.00 93.94 206 GLY A C 1
ATOM 1667 O O . GLY A 1 206 ? 23.219 -4.676 -21.662 1.00 93.94 206 GLY A O 1
ATOM 1668 N N . VAL A 1 207 ? 23.824 -2.598 -21.074 1.00 93.75 207 VAL A N 1
ATOM 1669 C CA . VAL A 1 207 ? 24.177 -2.939 -19.688 1.00 93.75 207 VAL A CA 1
ATOM 1670 C C . VAL A 1 207 ? 22.945 -3.403 -18.912 1.00 93.75 207 VAL A C 1
ATOM 1672 O O . VAL A 1 207 ? 23.021 -4.397 -18.190 1.00 93.75 207 VAL A O 1
ATOM 1675 N N . SER A 1 208 ? 21.796 -2.741 -19.069 1.00 91.25 208 SER A N 1
ATOM 1676 C CA . SER A 1 208 ? 20.564 -3.152 -18.389 1.00 91.25 208 SER A CA 1
ATOM 1677 C C . SER A 1 208 ? 20.052 -4.509 -18.890 1.00 91.25 208 SER A C 1
ATOM 1679 O O . SER A 1 208 ? 19.652 -5.338 -18.069 1.00 91.25 208 SER A O 1
ATOM 1681 N N . ALA A 1 209 ? 20.144 -4.788 -20.197 1.00 92.69 209 ALA A N 1
ATOM 1682 C CA . ALA A 1 209 ? 19.851 -6.103 -20.771 1.00 92.69 209 ALA A CA 1
ATOM 1683 C C . ALA A 1 209 ? 20.782 -7.184 -20.205 1.00 92.69 209 ALA A C 1
ATOM 1685 O O . ALA A 1 209 ? 20.322 -8.249 -19.794 1.00 92.69 209 ALA A O 1
ATOM 1686 N N . PHE A 1 210 ? 22.084 -6.898 -20.126 1.00 92.44 210 PHE A N 1
ATOM 1687 C CA . PHE A 1 210 ? 23.069 -7.812 -19.551 1.00 92.44 210 PHE A CA 1
ATOM 1688 C C . PHE A 1 210 ? 22.773 -8.120 -18.077 1.00 92.44 210 PHE A C 1
ATOM 1690 O O . PHE A 1 210 ? 22.788 -9.283 -17.677 1.00 92.44 210 PHE A O 1
ATOM 1697 N N . ILE A 1 211 ? 22.437 -7.106 -17.272 1.00 88.94 211 ILE A N 1
ATOM 1698 C CA . ILE A 1 211 ? 22.043 -7.286 -15.865 1.00 88.94 211 ILE A CA 1
ATOM 1699 C C . ILE A 1 211 ? 20.773 -8.140 -15.757 1.00 88.94 211 ILE A C 1
ATOM 1701 O O . ILE A 1 211 ? 20.713 -9.041 -14.919 1.00 88.94 211 ILE A O 1
ATOM 1705 N N . MET A 1 212 ? 19.771 -7.900 -16.608 1.00 89.00 212 MET A N 1
ATOM 1706 C CA . MET A 1 212 ? 18.550 -8.708 -16.640 1.00 89.00 212 MET A CA 1
ATOM 1707 C C . MET A 1 212 ? 18.853 -10.177 -16.957 1.00 89.00 212 MET A C 1
ATOM 1709 O O . MET A 1 212 ? 18.399 -11.062 -16.231 1.00 89.00 212 MET A O 1
ATOM 1713 N N . LEU A 1 213 ? 19.654 -10.437 -17.993 1.00 89.88 213 LEU A N 1
ATOM 1714 C CA . LEU A 1 213 ? 20.066 -11.785 -18.390 1.00 89.88 213 LEU A CA 1
ATOM 1715 C C . LEU A 1 213 ? 20.879 -12.476 -17.293 1.00 89.88 213 LEU A C 1
ATOM 1717 O O . LEU A 1 213 ? 20.652 -13.649 -17.007 1.00 89.88 213 LEU A O 1
ATOM 1721 N N . ARG A 1 214 ? 21.778 -11.746 -16.626 1.00 90.12 214 ARG A N 1
ATOM 1722 C CA . ARG A 1 214 ? 22.545 -12.265 -15.490 1.00 90.12 214 ARG A CA 1
ATOM 1723 C C . ARG A 1 214 ? 21.638 -12.654 -14.325 1.00 90.12 214 ARG A C 1
ATOM 1725 O O . ARG A 1 214 ? 21.817 -13.725 -13.757 1.00 90.12 214 ARG A O 1
ATOM 1732 N N . HIS A 1 215 ? 20.659 -11.819 -13.971 1.00 86.56 215 HIS A N 1
ATOM 1733 C CA . HIS A 1 215 ? 19.698 -12.161 -12.920 1.00 86.56 215 HIS A CA 1
ATOM 1734 C C . HIS A 1 215 ? 18.843 -13.370 -13.291 1.00 86.56 215 HIS A C 1
ATOM 1736 O O . HIS A 1 215 ? 18.594 -14.210 -12.430 1.00 86.56 215 HIS A O 1
ATOM 1742 N N . TRP A 1 216 ? 18.436 -13.477 -14.555 1.00 84.94 216 TRP A N 1
ATOM 1743 C CA . TRP A 1 216 ? 17.716 -14.641 -15.060 1.00 84.94 216 TRP A CA 1
ATOM 1744 C C . TRP A 1 216 ? 18.556 -15.921 -14.952 1.00 84.94 216 TRP A C 1
ATOM 1746 O O . TRP A 1 216 ? 18.085 -16.927 -14.426 1.00 84.94 216 TRP A O 1
ATOM 1756 N N . TRP A 1 217 ? 19.821 -15.867 -15.382 1.00 86.88 217 TRP A N 1
ATOM 1757 C CA . TRP A 1 217 ? 20.739 -17.007 -15.347 1.00 86.88 217 TRP A CA 1
ATOM 1758 C C . TRP A 1 217 ? 21.074 -17.451 -13.917 1.00 86.88 217 TRP A C 1
ATOM 1760 O O . TRP A 1 217 ? 21.031 -18.638 -13.604 1.00 86.88 217 TRP A O 1
ATOM 1770 N N . ASN A 1 218 ? 21.323 -16.495 -13.019 1.00 84.50 218 ASN A N 1
ATOM 1771 C CA . ASN A 1 218 ? 21.682 -16.752 -11.621 1.00 84.50 218 ASN A CA 1
ATOM 1772 C C . ASN A 1 218 ? 20.457 -16.969 -10.713 1.00 84.50 218 ASN A C 1
ATOM 1774 O O . ASN A 1 218 ? 20.550 -16.730 -9.512 1.00 84.50 218 ASN A O 1
ATOM 1778 N N . ARG A 1 219 ? 19.283 -17.321 -11.265 1.00 81.44 219 ARG A N 1
ATOM 1779 C CA . ARG A 1 219 ? 18.022 -17.505 -10.515 1.00 81.44 219 ARG A CA 1
ATOM 1780 C C . ARG A 1 219 ? 17.741 -16.402 -9.482 1.00 81.44 219 ARG A C 1
ATOM 1782 O O . ARG A 1 219 ? 17.202 -16.659 -8.411 1.00 81.44 219 ARG A O 1
ATOM 1789 N N . PHE A 1 220 ? 18.089 -15.160 -9.812 1.00 84.25 220 PHE A N 1
ATOM 1790 C CA . PHE A 1 220 ? 17.909 -13.981 -8.965 1.00 84.25 220 PHE A CA 1
ATOM 1791 C C . PHE A 1 220 ? 18.689 -13.987 -7.633 1.00 84.25 220 PHE A C 1
ATOM 1793 O O . PHE A 1 220 ? 18.374 -13.183 -6.760 1.00 84.25 220 PHE A O 1
ATOM 1800 N N . ASP A 1 221 ? 19.741 -14.797 -7.476 1.00 77.88 221 ASP A N 1
ATOM 1801 C CA . ASP A 1 221 ? 20.488 -14.929 -6.212 1.00 77.88 221 ASP A CA 1
ATOM 1802 C C . ASP A 1 221 ? 21.082 -13.622 -5.664 1.00 77.88 221 ASP A C 1
ATOM 1804 O O . ASP A 1 221 ? 21.184 -13.449 -4.447 1.00 77.88 221 ASP A O 1
ATOM 1808 N N . GLU A 1 222 ? 21.457 -12.709 -6.562 1.00 78.50 222 GLU A N 1
ATOM 1809 C CA . GLU A 1 222 ? 22.007 -11.381 -6.252 1.00 78.50 222 GLU A CA 1
ATOM 1810 C C . GLU A 1 222 ? 20.915 -10.310 -6.047 1.00 78.50 222 GLU A C 1
ATOM 1812 O O . GLU A 1 222 ? 21.210 -9.133 -5.842 1.00 78.50 222 GLU A O 1
ATOM 1817 N N . HIS A 1 223 ? 19.632 -10.674 -6.134 1.00 83.44 223 HIS A N 1
ATOM 1818 C CA . HIS A 1 223 ? 18.535 -9.726 -5.971 1.00 83.44 223 HIS A CA 1
ATOM 1819 C C . HIS A 1 223 ? 18.350 -9.340 -4.495 1.00 83.44 223 HIS A C 1
ATOM 1821 O O . HIS A 1 223 ? 18.378 -10.186 -3.602 1.00 83.44 223 HIS A O 1
ATOM 1827 N N . LEU A 1 224 ? 18.075 -8.057 -4.226 1.00 80.94 224 LEU A N 1
ATOM 1828 C CA . LEU A 1 224 ? 17.923 -7.530 -2.861 1.00 80.94 224 LEU A CA 1
ATOM 1829 C C . LEU A 1 224 ? 16.852 -8.280 -2.046 1.00 80.94 224 LEU A C 1
ATOM 1831 O O . LEU A 1 224 ? 17.053 -8.558 -0.867 1.00 80.94 224 LEU A O 1
ATOM 1835 N N . THR A 1 225 ? 15.735 -8.642 -2.683 1.00 83.69 225 THR A N 1
ATOM 1836 C CA . THR A 1 225 ? 14.675 -9.457 -2.064 1.00 83.69 225 THR A CA 1
ATOM 1837 C C . THR A 1 225 ? 15.187 -10.835 -1.654 1.00 83.69 225 THR A C 1
ATOM 1839 O O . THR A 1 225 ? 14.910 -11.269 -0.545 1.00 83.69 225 THR A O 1
ATOM 1842 N N . VAL A 1 226 ? 15.983 -11.500 -2.496 1.00 85.44 226 VAL A N 1
ATOM 1843 C CA . VAL A 1 226 ? 16.551 -12.817 -2.172 1.00 85.44 226 VAL A CA 1
ATOM 1844 C C . VAL A 1 226 ? 17.546 -12.701 -1.022 1.00 85.44 226 VAL A C 1
ATOM 1846 O O . VAL A 1 226 ? 17.527 -13.524 -0.116 1.00 85.44 226 VAL A O 1
ATOM 1849 N N . HIS A 1 227 ? 18.352 -11.639 -0.985 1.00 84.44 227 HIS A N 1
ATOM 1850 C CA . HIS A 1 227 ? 19.220 -11.368 0.160 1.00 84.44 227 HIS A CA 1
ATOM 1851 C C . HIS A 1 227 ? 18.426 -11.154 1.461 1.00 84.44 227 HIS A C 1
ATOM 1853 O O . HIS A 1 227 ? 18.858 -11.584 2.525 1.00 84.44 227 HIS A O 1
ATOM 1859 N N . CYS A 1 228 ? 17.257 -10.510 1.393 1.00 81.94 228 CYS A N 1
ATOM 1860 C CA . CYS A 1 228 ? 16.353 -10.382 2.535 1.00 81.94 228 CYS A CA 1
ATOM 1861 C C . CYS A 1 228 ? 15.802 -11.751 2.975 1.00 81.94 228 CYS A C 1
ATOM 1863 O O . CYS A 1 228 ? 15.887 -12.078 4.153 1.00 81.94 228 CYS A O 1
ATOM 1865 N N . LEU A 1 229 ? 15.348 -12.589 2.037 1.00 86.06 229 LEU A N 1
ATOM 1866 C CA . LEU A 1 229 ? 14.864 -13.948 2.325 1.00 86.06 229 LEU A CA 1
ATOM 1867 C C . LEU A 1 229 ? 15.958 -14.851 2.915 1.00 86.06 229 LEU A C 1
ATOM 1869 O O . LEU A 1 229 ? 15.708 -15.569 3.877 1.00 86.06 229 LEU A O 1
ATOM 1873 N N . LYS A 1 230 ? 17.192 -14.763 2.402 1.00 86.38 230 LYS A N 1
ATOM 1874 C CA . LYS A 1 230 ? 18.360 -15.499 2.916 1.00 86.38 230 LYS A CA 1
ATOM 1875 C C . LYS A 1 230 ? 18.684 -15.163 4.374 1.00 86.38 230 LYS A C 1
ATOM 1877 O O . LYS A 1 230 ? 19.260 -15.995 5.057 1.00 86.38 230 LYS A O 1
ATOM 1882 N N . ARG A 1 231 ? 18.311 -13.980 4.875 1.00 83.75 231 ARG A N 1
ATOM 1883 C CA . ARG A 1 231 ? 18.495 -13.623 6.295 1.00 83.75 231 ARG A CA 1
ATOM 1884 C C . ARG A 1 231 ? 17.478 -14.286 7.223 1.00 83.75 231 ARG A C 1
ATOM 1886 O O . ARG A 1 231 ? 17.730 -14.349 8.417 1.00 83.75 231 ARG A O 1
ATOM 1893 N N . TYR A 1 232 ? 16.350 -14.749 6.686 1.00 81.75 232 TYR A N 1
ATOM 1894 C CA . TYR A 1 232 ? 15.341 -15.500 7.436 1.00 81.75 232 TYR A CA 1
ATOM 1895 C C . TYR A 1 232 ? 15.617 -17.009 7.451 1.00 81.75 232 TYR A C 1
ATOM 1897 O O . TYR A 1 232 ? 14.980 -17.736 8.210 1.00 81.75 232 TYR A O 1
ATOM 1905 N N . LEU A 1 233 ? 16.586 -17.487 6.661 1.00 81.00 233 LEU A N 1
ATOM 1906 C CA . LEU A 1 233 ? 17.132 -18.826 6.838 1.00 81.00 233 LEU A CA 1
ATOM 1907 C C . LEU A 1 233 ? 17.863 -18.873 8.184 1.00 81.00 233 LEU A C 1
ATOM 1909 O O . LEU A 1 233 ? 18.903 -18.241 8.359 1.00 81.00 233 LEU A O 1
ATOM 1913 N N . GLY A 1 234 ? 17.321 -19.637 9.133 1.00 66.56 234 GLY A N 1
ATOM 1914 C CA . GLY A 1 234 ? 18.072 -20.031 10.324 1.00 66.56 234 GLY A CA 1
ATOM 1915 C C . GLY A 1 234 ? 19.326 -20.834 9.950 1.00 66.56 234 GLY A C 1
ATOM 1916 O O . GLY A 1 234 ? 19.515 -21.209 8.794 1.00 66.56 234 GLY A O 1
ATOM 1917 N N . SER A 1 235 ? 20.158 -21.172 10.940 1.00 60.38 235 SER A N 1
ATOM 1918 C CA . SER A 1 235 ? 21.429 -21.904 10.757 1.00 60.38 235 SER A CA 1
ATOM 1919 C C . SER A 1 235 ? 21.329 -23.223 9.974 1.00 60.38 235 SER A C 1
ATOM 1921 O O . SER A 1 235 ? 22.348 -23.739 9.526 1.00 60.38 235 SER A O 1
ATOM 1923 N N . ASN A 1 236 ? 20.120 -23.771 9.823 1.00 60.47 236 ASN A N 1
ATOM 1924 C CA . ASN A 1 236 ? 19.859 -25.090 9.249 1.00 60.47 236 ASN A CA 1
ATOM 1925 C C . ASN A 1 236 ? 19.202 -25.035 7.858 1.00 60.47 236 ASN A C 1
ATOM 1927 O O . ASN A 1 236 ? 19.029 -26.077 7.233 1.00 60.47 236 ASN A O 1
ATOM 1931 N N . GLY A 1 237 ? 18.801 -23.853 7.382 1.00 62.38 237 GLY A N 1
ATOM 1932 C CA . GLY A 1 237 ? 18.179 -23.712 6.068 1.00 62.38 237 GLY A CA 1
ATOM 1933 C C . GLY A 1 237 ? 19.237 -23.689 4.971 1.00 62.38 237 GLY A C 1
ATOM 1934 O O . GLY A 1 237 ? 20.225 -22.966 5.077 1.00 62.38 237 GLY A O 1
ATOM 1935 N N . SER A 1 238 ? 19.042 -24.475 3.911 1.00 68.25 238 SER A N 1
ATOM 1936 C CA . SER A 1 238 ? 19.991 -24.533 2.789 1.00 68.25 238 SER A CA 1
ATOM 1937 C C . SER A 1 238 ? 19.581 -23.638 1.617 1.00 68.25 238 SER A C 1
ATOM 1939 O O . SER A 1 238 ? 20.443 -23.169 0.872 1.00 68.25 238 SER A O 1
ATOM 1941 N N . ASN A 1 239 ? 18.278 -23.360 1.460 1.00 83.75 239 ASN A N 1
ATOM 1942 C CA . ASN A 1 239 ? 17.760 -22.658 0.294 1.00 83.75 239 ASN A CA 1
ATOM 1943 C C . ASN A 1 239 ? 16.674 -21.615 0.616 1.00 83.75 239 ASN A C 1
ATOM 1945 O O . ASN A 1 239 ? 15.684 -21.903 1.281 1.00 83.75 239 ASN A O 1
ATOM 1949 N N . TRP A 1 240 ? 16.811 -20.406 0.060 1.00 87.88 240 TRP A N 1
ATOM 1950 C CA . TRP A 1 240 ? 15.819 -19.327 0.191 1.00 87.88 240 TRP A CA 1
ATOM 1951 C C . TRP A 1 240 ? 14.479 -19.653 -0.482 1.00 87.88 240 TRP A C 1
ATOM 1953 O O . TRP A 1 240 ? 13.470 -19.015 -0.176 1.00 87.88 240 TRP A O 1
ATOM 1963 N N . LEU A 1 241 ? 14.468 -20.647 -1.379 1.00 88.12 241 LEU A N 1
ATOM 1964 C CA . LEU A 1 241 ? 13.259 -21.139 -2.031 1.00 88.12 241 LEU A CA 1
ATOM 1965 C C . LEU A 1 241 ? 12.233 -21.686 -1.029 1.00 88.12 241 LEU A C 1
ATOM 1967 O O . LEU A 1 241 ? 11.045 -21.509 -1.264 1.00 88.12 241 LEU A O 1
ATOM 1971 N N . GLU A 1 242 ? 12.659 -22.266 0.096 1.00 88.00 242 GLU A N 1
ATOM 1972 C CA . GLU A 1 242 ? 11.742 -22.782 1.128 1.00 88.00 242 GLU A CA 1
ATOM 1973 C C . GLU A 1 242 ? 10.921 -21.647 1.761 1.00 88.00 242 GLU A C 1
ATOM 1975 O O . GLU A 1 242 ? 9.701 -21.733 1.903 1.00 88.00 242 GLU A O 1
ATOM 1980 N N . VAL A 1 243 ? 11.580 -20.524 2.069 1.00 88.56 243 VAL A N 1
ATOM 1981 C CA . VAL A 1 243 ? 10.911 -19.321 2.589 1.00 88.56 243 VAL A CA 1
ATOM 1982 C C . VAL A 1 243 ? 9.990 -18.722 1.527 1.00 88.56 243 VAL A C 1
ATOM 1984 O O . VAL A 1 243 ? 8.874 -18.307 1.832 1.00 88.56 243 VAL A O 1
ATOM 1987 N N . ALA A 1 244 ? 10.430 -18.700 0.266 1.00 89.62 244 ALA A N 1
ATOM 1988 C CA . ALA A 1 244 ? 9.602 -18.227 -0.837 1.00 89.62 244 ALA A CA 1
ATOM 1989 C C . ALA A 1 244 ? 8.351 -19.101 -1.045 1.00 89.62 244 ALA A C 1
ATOM 1991 O O . ALA A 1 244 ? 7.271 -18.566 -1.284 1.00 89.62 244 ALA A O 1
ATOM 1992 N N . GLU A 1 245 ? 8.466 -20.422 -0.908 1.00 89.62 245 GLU A N 1
ATOM 1993 C CA . GLU A 1 245 ? 7.344 -21.357 -0.995 1.00 89.62 245 GLU A CA 1
ATOM 1994 C C . GLU A 1 245 ? 6.367 -21.198 0.177 1.00 89.62 245 GLU A C 1
ATOM 1996 O O . GLU A 1 245 ? 5.152 -21.189 -0.036 1.00 89.62 245 GLU A O 1
ATOM 2001 N N . SER A 1 246 ? 6.866 -20.961 1.393 1.00 89.62 246 SER A N 1
ATOM 2002 C CA . SER A 1 246 ? 6.017 -20.610 2.538 1.00 89.62 246 SER A CA 1
ATOM 2003 C C . SER A 1 246 ? 5.209 -19.335 2.268 1.00 89.62 246 SER A C 1
ATOM 2005 O O . SER A 1 246 ? 3.993 -19.328 2.446 1.00 89.62 246 SER A O 1
ATOM 2007 N N . ILE A 1 247 ? 5.845 -18.286 1.741 1.00 89.56 247 ILE A N 1
ATOM 2008 C CA . ILE A 1 247 ? 5.148 -17.045 1.371 1.00 89.56 247 ILE A CA 1
ATOM 2009 C C . ILE A 1 247 ? 4.123 -17.305 0.256 1.00 89.56 247 ILE A C 1
ATOM 2011 O O . ILE A 1 247 ? 2.997 -16.815 0.321 1.00 89.56 247 ILE A O 1
ATOM 2015 N N . ASN A 1 248 ? 4.490 -18.083 -0.766 1.00 91.31 248 ASN A N 1
ATOM 2016 C CA . ASN A 1 248 ? 3.615 -18.392 -1.898 1.00 91.31 248 ASN A CA 1
ATOM 2017 C C . ASN A 1 248 ? 2.382 -19.204 -1.466 1.00 91.31 248 ASN A C 1
ATOM 2019 O O . ASN A 1 248 ? 1.272 -18.923 -1.914 1.00 91.31 248 ASN A O 1
ATOM 2023 N N . THR A 1 249 ? 2.554 -20.204 -0.601 1.00 88.75 249 THR A N 1
ATOM 2024 C CA . THR A 1 249 ? 1.444 -21.020 -0.082 1.00 88.75 249 THR A CA 1
ATOM 2025 C C . THR A 1 249 ? 0.495 -20.189 0.774 1.00 88.75 249 THR A C 1
ATOM 2027 O O . THR A 1 249 ? -0.718 -20.276 0.594 1.00 88.75 249 THR A O 1
ATOM 2030 N N . GLU A 1 250 ? 1.027 -19.312 1.622 1.00 87.31 250 GLU A N 1
ATOM 2031 C CA . GLU A 1 250 ? 0.221 -18.422 2.452 1.00 87.31 250 GLU A CA 1
ATOM 2032 C C . GLU A 1 250 ? -0.517 -17.354 1.631 1.00 87.31 250 GLU A C 1
ATOM 2034 O O . GLU A 1 250 ? -1.692 -17.087 1.873 1.00 87.31 250 GLU A O 1
ATOM 2039 N N . TYR A 1 251 ? 0.124 -16.795 0.600 1.00 86.81 251 TYR A N 1
ATOM 2040 C CA . TYR A 1 251 ? -0.508 -15.826 -0.299 1.00 86.81 251 TYR A CA 1
ATOM 2041 C C . TYR A 1 251 ? -1.678 -16.421 -1.101 1.00 86.81 251 TYR A C 1
ATOM 2043 O O . TYR A 1 251 ? -2.644 -15.722 -1.412 1.00 86.81 251 TYR A O 1
ATOM 2051 N N . ARG A 1 252 ? -1.633 -17.719 -1.433 1.00 86.62 252 ARG A N 1
ATOM 2052 C CA . ARG A 1 252 ? -2.733 -18.397 -2.145 1.00 86.62 252 ARG A CA 1
ATOM 2053 C C . ARG A 1 252 ? -4.005 -18.503 -1.296 1.00 86.62 252 ARG A C 1
ATOM 2055 O O . ARG A 1 252 ? -5.104 -18.519 -1.866 1.00 86.62 252 ARG A O 1
ATOM 2062 N N . ASN A 1 253 ? -3.876 -18.518 0.032 1.00 82.12 253 ASN A N 1
ATOM 2063 C CA . ASN A 1 253 ? -4.989 -18.587 0.979 1.00 82.12 253 ASN A CA 1
ATOM 2064 C C . ASN A 1 253 ? -5.674 -17.216 1.111 1.00 82.12 253 ASN A C 1
ATOM 2066 O O . ASN A 1 253 ? -5.461 -16.462 2.054 1.00 82.12 253 ASN A O 1
ATOM 2070 N N . MET A 1 254 ? -6.529 -16.896 0.137 1.00 60.31 254 MET A N 1
ATOM 2071 C CA . MET A 1 254 ? -7.163 -15.578 -0.038 1.00 60.31 254 MET A CA 1
ATOM 2072 C C . MET A 1 254 ? -7.977 -15.084 1.172 1.00 60.31 254 MET A C 1
ATOM 2074 O O . MET A 1 254 ? -8.127 -13.878 1.350 1.00 60.31 254 MET A O 1
ATOM 2078 N N . LEU A 1 255 ? -8.488 -15.993 2.010 1.00 60.88 255 LEU A N 1
ATOM 2079 C CA . LEU A 1 255 ? -9.226 -15.643 3.231 1.00 60.88 255 LEU A CA 1
ATOM 2080 C C . LEU A 1 255 ? -8.333 -14.965 4.282 1.00 60.88 255 LEU A C 1
ATOM 2082 O O . LEU A 1 255 ? -8.837 -14.246 5.142 1.00 60.88 255 LEU A O 1
ATOM 2086 N N . ASP A 1 256 ? -7.012 -15.140 4.177 1.00 60.72 256 ASP A N 1
ATOM 2087 C CA . ASP A 1 256 ? -6.039 -14.646 5.143 1.00 60.72 256 ASP A CA 1
ATOM 2088 C C . ASP A 1 256 ? -5.178 -13.482 4.652 1.00 60.72 256 ASP A C 1
ATOM 2090 O O . ASP A 1 256 ? -4.330 -12.991 5.398 1.00 60.72 256 ASP A O 1
ATOM 2094 N N . THR A 1 257 ? -5.400 -12.998 3.432 1.00 72.25 257 THR A N 1
ATOM 2095 C CA . THR A 1 257 ? -4.593 -11.920 2.854 1.00 72.25 257 THR A CA 1
ATOM 2096 C C . THR A 1 257 ? -5.309 -10.577 2.946 1.00 72.25 257 THR A C 1
ATOM 2098 O O . THR A 1 257 ? -6.347 -10.377 2.316 1.00 72.25 257 THR A O 1
ATOM 2101 N N . LEU A 1 258 ? -4.725 -9.621 3.670 1.00 71.44 258 LEU A N 1
ATOM 2102 C CA . LEU A 1 258 ? -5.155 -8.223 3.668 1.00 71.44 258 LEU A CA 1
ATOM 2103 C C . LEU A 1 258 ? -4.240 -7.421 2.735 1.00 71.44 258 LEU A C 1
ATOM 2105 O O . LEU A 1 258 ? -3.056 -7.247 3.018 1.00 71.44 258 LEU A O 1
ATOM 2109 N N . SER A 1 259 ? -4.771 -6.912 1.622 1.00 74.31 259 SER A N 1
ATOM 2110 C CA . SER A 1 259 ? -4.020 -6.045 0.705 1.00 74.31 259 SER A CA 1
ATOM 2111 C C . SER A 1 259 ? -4.418 -4.582 0.874 1.00 74.31 259 SER A C 1
ATOM 2113 O O . SER A 1 259 ? -5.584 -4.230 0.695 1.00 74.31 259 SER A O 1
ATOM 2115 N N . ILE A 1 260 ? -3.445 -3.720 1.154 1.00 74.94 260 ILE A N 1
ATOM 2116 C CA . ILE A 1 260 ? -3.623 -2.273 1.270 1.00 74.94 260 ILE A CA 1
ATOM 2117 C C . ILE A 1 260 ? -2.791 -1.600 0.180 1.00 74.94 260 ILE A C 1
ATOM 2119 O O . ILE A 1 260 ? -1.582 -1.800 0.086 1.00 74.94 260 ILE A O 1
ATOM 2123 N N . THR A 1 261 ? -3.434 -0.775 -0.639 1.00 71.50 261 THR A N 1
ATOM 2124 C CA . THR A 1 261 ? -2.756 0.065 -1.633 1.00 71.50 261 THR A CA 1
ATOM 2125 C C . THR A 1 261 ? -2.426 1.412 -0.989 1.00 71.50 261 THR A C 1
ATOM 2127 O O . THR A 1 261 ? -3.338 2.135 -0.590 1.00 71.50 261 THR A O 1
ATOM 2130 N N . LEU A 1 262 ? -1.137 1.733 -0.838 1.00 63.97 262 LEU A N 1
ATOM 2131 C CA . LEU A 1 262 ? -0.662 2.925 -0.113 1.00 63.97 262 LEU A CA 1
ATOM 2132 C C . LEU A 1 262 ? -0.637 4.146 -1.031 1.00 63.97 262 LEU A C 1
ATOM 2134 O O . LEU A 1 262 ? -1.099 5.231 -0.686 1.00 63.97 262 LEU A O 1
ATOM 2138 N N . THR A 1 263 ? -0.072 3.947 -2.212 1.00 61.28 263 THR A N 1
ATOM 2139 C CA . THR A 1 263 ? -0.019 4.881 -3.334 1.00 61.28 263 THR A CA 1
ATOM 2140 C C . THR A 1 263 ? -0.421 4.073 -4.565 1.00 61.28 263 THR A C 1
ATOM 2142 O O . THR A 1 263 ? -0.393 2.848 -4.505 1.00 61.28 263 THR A O 1
ATOM 2145 N N . GLY A 1 264 ? -0.800 4.686 -5.691 1.00 61.44 264 GLY A N 1
ATOM 2146 C CA . GLY A 1 264 ? -1.238 3.942 -6.893 1.00 61.44 264 GLY A CA 1
ATOM 2147 C C . GLY A 1 264 ? -0.219 2.942 -7.478 1.00 61.44 264 GLY A C 1
ATOM 2148 O O . GLY A 1 264 ? -0.460 2.394 -8.546 1.00 61.44 264 GLY A O 1
ATOM 2149 N N . ILE A 1 265 ? 0.918 2.739 -6.810 1.00 67.56 265 ILE A N 1
ATOM 2150 C CA . ILE A 1 265 ? 2.078 1.952 -7.210 1.00 67.56 265 ILE A CA 1
ATOM 2151 C C . ILE A 1 265 ? 2.565 1.065 -6.057 1.00 67.56 265 ILE A C 1
ATOM 2153 O O . ILE A 1 265 ? 2.900 -0.097 -6.289 1.00 67.56 265 ILE A O 1
ATOM 2157 N N . ASP A 1 266 ? 2.597 1.588 -4.826 1.00 79.50 266 ASP A N 1
ATOM 2158 C CA . ASP A 1 266 ? 3.044 0.824 -3.664 1.00 79.50 266 ASP A CA 1
ATOM 2159 C C . ASP A 1 266 ? 1.877 0.064 -3.035 1.00 79.50 266 ASP A C 1
ATOM 2161 O O . ASP A 1 266 ? 0.850 0.635 -2.648 1.00 79.50 266 ASP A O 1
ATOM 2165 N N . ARG A 1 267 ? 2.058 -1.246 -2.894 1.00 84.81 267 ARG A N 1
ATOM 2166 C CA . ARG A 1 267 ? 1.085 -2.160 -2.297 1.00 84.81 267 ARG A CA 1
ATOM 2167 C C . ARG A 1 267 ? 1.727 -2.836 -1.101 1.00 84.81 267 ARG A C 1
ATOM 2169 O O . ARG A 1 267 ? 2.847 -3.321 -1.189 1.00 84.81 267 ARG A O 1
ATOM 2176 N N . VAL A 1 268 ? 1.013 -2.921 0.008 1.00 86.25 268 VAL A N 1
ATOM 2177 C CA . VAL A 1 268 ? 1.410 -3.780 1.121 1.00 86.25 268 VAL A CA 1
ATOM 2178 C C . VAL A 1 268 ? 0.405 -4.906 1.227 1.00 86.25 268 VAL A C 1
ATOM 2180 O O . VAL A 1 268 ? -0.800 -4.675 1.277 1.00 86.25 268 VAL A O 1
ATOM 2183 N N . VAL A 1 269 ? 0.909 -6.130 1.235 1.00 87.25 269 VAL A N 1
ATOM 2184 C CA . VAL A 1 269 ? 0.117 -7.329 1.485 1.00 87.25 269 VAL A CA 1
ATOM 2185 C C . VAL A 1 269 ? 0.519 -7.861 2.845 1.00 87.25 269 VAL A C 1
ATOM 2187 O O . VAL A 1 269 ? 1.701 -8.035 3.122 1.00 87.25 269 VAL A O 1
ATOM 2190 N N . MET A 1 270 ? -0.463 -8.098 3.697 1.00 85.12 270 MET A N 1
ATOM 2191 C CA . MET A 1 270 ? -0.269 -8.718 4.995 1.00 85.12 270 MET A CA 1
ATOM 2192 C C . MET A 1 270 ? -0.914 -10.088 4.985 1.00 85.12 270 MET A C 1
ATOM 2194 O O . MET A 1 270 ? -2.078 -10.236 4.611 1.00 85.12 270 MET A O 1
ATOM 2198 N N . THR A 1 271 ? -0.135 -11.074 5.383 1.00 85.56 271 THR A N 1
ATOM 2199 C CA . THR A 1 271 ? -0.571 -12.440 5.629 1.00 85.56 271 THR A CA 1
ATOM 2200 C C . THR A 1 271 ? -0.513 -12.700 7.142 1.00 85.56 271 THR A C 1
ATOM 2202 O O . THR A 1 271 ? -0.187 -11.798 7.916 1.00 85.56 271 THR A O 1
ATOM 2205 N N . SER A 1 272 ? -0.853 -13.906 7.596 1.00 82.75 272 SER A N 1
ATOM 2206 C CA . SER A 1 272 ? -0.743 -14.292 9.012 1.00 82.75 272 SER A CA 1
ATOM 2207 C C . SER A 1 272 ? 0.686 -14.177 9.568 1.00 82.75 272 SER A C 1
ATOM 2209 O O . SER A 1 272 ? 0.872 -13.768 10.710 1.00 82.75 272 SER A O 1
ATOM 2211 N N . SER A 1 273 ? 1.698 -14.490 8.754 1.00 86.06 273 SER A N 1
ATOM 2212 C CA . SER A 1 273 ? 3.101 -14.574 9.173 1.00 86.06 273 SER A CA 1
ATOM 2213 C C . SER A 1 273 ? 4.018 -13.553 8.497 1.00 86.06 273 SER A C 1
ATOM 2215 O O . SER A 1 273 ? 5.144 -13.350 8.963 1.00 86.06 273 SER A O 1
ATOM 2217 N N . TRP A 1 274 ? 3.563 -12.871 7.439 1.00 89.31 274 TRP A N 1
ATOM 2218 C CA . TRP A 1 274 ? 4.389 -11.960 6.643 1.00 89.31 274 TRP A CA 1
ATOM 2219 C C . TRP A 1 274 ? 3.728 -10.609 6.375 1.00 89.31 274 TRP A C 1
ATOM 2221 O O . TRP A 1 274 ? 2.542 -10.492 6.084 1.00 89.31 274 TRP A O 1
ATOM 2231 N N . ILE A 1 275 ? 4.553 -9.568 6.384 1.00 89.31 275 ILE A N 1
ATOM 2232 C CA . ILE A 1 275 ? 4.254 -8.240 5.860 1.00 89.31 275 ILE A CA 1
ATOM 2233 C C . ILE A 1 275 ? 5.110 -8.056 4.607 1.00 89.31 275 ILE A C 1
ATOM 2235 O O . ILE A 1 275 ? 6.340 -8.025 4.660 1.00 89.31 275 ILE A O 1
ATOM 2239 N N . LEU A 1 276 ? 4.450 -7.940 3.464 1.00 90.62 276 LEU A N 1
ATOM 2240 C CA . LEU A 1 276 ? 5.058 -7.903 2.142 1.00 90.62 276 LEU A CA 1
ATOM 2241 C C . LEU A 1 276 ? 4.874 -6.500 1.571 1.00 90.62 276 LEU A C 1
ATOM 2243 O O . LEU A 1 276 ? 3.779 -6.124 1.155 1.00 90.62 276 LEU A O 1
ATOM 2247 N N . ASN A 1 277 ? 5.944 -5.709 1.565 1.00 90.31 277 ASN A N 1
ATOM 2248 C CA . ASN A 1 277 ? 5.934 -4.373 0.981 1.00 90.31 277 ASN A CA 1
ATOM 2249 C C . ASN A 1 277 ? 6.418 -4.425 -0.467 1.00 90.31 277 ASN A C 1
ATOM 2251 O O . ASN A 1 277 ? 7.570 -4.760 -0.753 1.00 90.31 277 ASN A O 1
ATOM 2255 N N . ILE A 1 278 ? 5.514 -4.088 -1.374 1.00 89.81 278 ILE A N 1
ATOM 2256 C CA . ILE A 1 278 ? 5.666 -4.213 -2.810 1.00 89.81 278 ILE A CA 1
ATOM 2257 C C . ILE A 1 278 ? 5.786 -2.807 -3.393 1.00 89.81 278 ILE A C 1
ATOM 2259 O O . ILE A 1 278 ? 4.815 -2.055 -3.416 1.00 89.81 278 ILE A O 1
ATOM 2263 N N . THR A 1 279 ? 6.958 -2.484 -3.932 1.00 86.94 279 THR A N 1
ATOM 2264 C CA . THR A 1 279 ? 7.182 -1.261 -4.718 1.00 86.94 279 THR A CA 1
ATOM 2265 C C . THR A 1 279 ? 7.393 -1.608 -6.195 1.00 86.94 279 THR A C 1
ATOM 2267 O O . THR A 1 279 ? 7.446 -2.784 -6.582 1.00 86.94 279 THR A O 1
ATOM 2270 N N . ASN A 1 280 ? 7.569 -0.593 -7.044 1.00 83.12 280 ASN A N 1
ATOM 2271 C CA . ASN A 1 280 ? 7.915 -0.782 -8.458 1.00 83.12 280 ASN A CA 1
ATOM 2272 C C . ASN A 1 280 ? 9.208 -1.584 -8.681 1.00 83.12 280 ASN A C 1
ATOM 2274 O O . ASN A 1 280 ? 9.334 -2.284 -9.687 1.00 83.12 280 ASN A O 1
ATOM 2278 N N . TYR A 1 281 ? 10.166 -1.479 -7.757 1.00 85.06 281 TYR A N 1
ATOM 2279 C CA . TYR A 1 281 ? 11.526 -1.982 -7.963 1.00 85.06 281 TYR A CA 1
ATOM 2280 C C . TYR A 1 281 ? 11.974 -3.014 -6.936 1.00 85.06 281 TY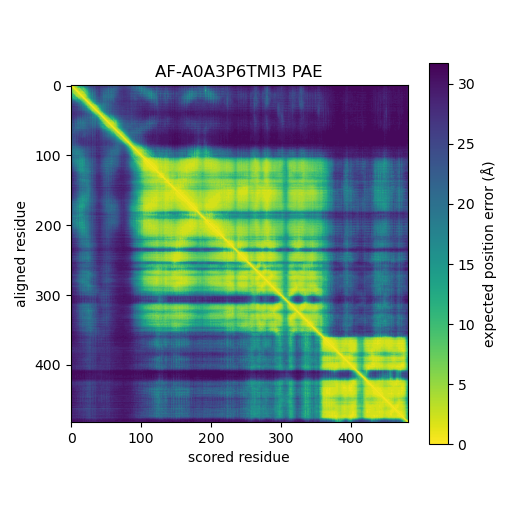R A C 1
ATOM 2282 O O . TYR A 1 281 ? 12.985 -3.682 -7.164 1.00 85.06 281 TYR A O 1
ATOM 2290 N N . THR A 1 282 ? 11.283 -3.128 -5.803 1.00 85.44 282 THR A N 1
ATOM 2291 C CA . THR A 1 282 ? 11.673 -4.020 -4.712 1.00 85.44 282 THR A CA 1
ATOM 2292 C C . THR A 1 282 ? 10.459 -4.679 -4.077 1.00 85.44 282 THR A C 1
ATOM 2294 O O . THR A 1 282 ? 9.431 -4.039 -3.861 1.00 85.44 282 THR A O 1
ATOM 2297 N N . LEU A 1 283 ? 10.626 -5.943 -3.700 1.00 90.25 283 LEU A N 1
ATOM 2298 C CA . LEU A 1 283 ? 9.771 -6.634 -2.744 1.00 90.25 283 LEU A CA 1
ATOM 2299 C C . LEU A 1 283 ? 10.553 -6.754 -1.432 1.00 90.25 283 LEU A C 1
ATOM 2301 O O . LEU A 1 283 ? 11.631 -7.353 -1.418 1.00 90.25 283 LEU A O 1
ATOM 2305 N N . THR A 1 284 ? 10.039 -6.165 -0.358 1.00 88.75 284 THR A N 1
ATOM 2306 C CA . THR A 1 284 ? 10.591 -6.317 0.992 1.00 88.75 284 THR A CA 1
ATOM 2307 C C . THR A 1 284 ? 9.680 -7.250 1.772 1.00 88.75 284 THR A C 1
ATOM 2309 O O . THR A 1 284 ? 8.508 -6.934 1.973 1.00 88.75 284 THR A O 1
ATOM 2312 N N . CYS A 1 285 ? 10.223 -8.383 2.208 1.00 89.88 285 CYS A N 1
ATOM 2313 C CA . CYS A 1 285 ? 9.509 -9.350 3.032 1.00 89.88 285 CYS A CA 1
ATOM 2314 C C . CYS A 1 285 ? 9.915 -9.141 4.489 1.00 89.88 285 CYS A C 1
ATOM 2316 O O . CYS A 1 285 ? 11.104 -9.124 4.795 1.00 89.88 285 CYS A O 1
ATOM 2318 N N . ALA A 1 286 ? 8.939 -8.973 5.369 1.00 88.75 286 ALA A N 1
ATOM 2319 C CA . ALA A 1 286 ? 9.159 -8.801 6.794 1.00 88.75 286 ALA A CA 1
ATOM 2320 C C . ALA A 1 286 ? 8.323 -9.831 7.554 1.00 88.75 286 ALA A C 1
ATOM 2322 O O . ALA A 1 286 ? 7.106 -9.874 7.395 1.00 88.75 286 ALA A O 1
ATOM 2323 N N . GLN A 1 287 ? 8.961 -10.676 8.359 1.00 89.12 287 GLN A N 1
ATOM 2324 C CA . GLN A 1 287 ? 8.247 -11.685 9.141 1.00 89.12 287 GLN A CA 1
ATOM 2325 C C . GLN A 1 287 ? 7.578 -11.033 10.360 1.00 89.12 287 GLN A C 1
ATOM 2327 O O . GLN A 1 287 ? 8.225 -10.277 11.084 1.00 89.12 287 GLN A O 1
ATOM 2332 N N . VAL A 1 288 ? 6.300 -11.325 10.622 1.00 87.06 288 VAL A N 1
ATOM 2333 C CA . VAL A 1 288 ? 5.520 -10.682 11.702 1.00 87.06 288 VAL A CA 1
ATOM 2334 C C . VAL A 1 288 ? 6.167 -10.895 13.078 1.00 87.06 288 VAL A C 1
ATOM 2336 O O . VAL A 1 288 ? 6.143 -9.991 13.917 1.00 87.06 288 VAL A O 1
ATOM 2339 N N . SER A 1 289 ? 6.829 -12.034 13.304 1.00 85.12 289 SER A N 1
ATOM 2340 C CA . SER A 1 289 ? 7.591 -12.318 14.530 1.00 85.12 289 SER A CA 1
ATOM 2341 C C . SER A 1 289 ? 8.749 -11.333 14.764 1.00 85.12 289 SER A C 1
ATOM 2343 O O . SER A 1 289 ? 8.911 -10.853 15.884 1.00 85.12 289 SER A O 1
ATOM 2345 N N . ASP A 1 290 ? 9.477 -10.946 13.713 1.00 85.25 290 ASP A N 1
ATOM 2346 C CA . ASP A 1 290 ? 10.655 -10.058 13.753 1.00 85.25 290 ASP A CA 1
ATOM 2347 C C . ASP A 1 290 ? 10.303 -8.553 13.650 1.00 85.25 290 ASP A C 1
ATOM 2349 O O . ASP A 1 290 ? 11.130 -7.663 13.838 1.00 85.25 290 ASP A O 1
ATOM 2353 N N . VAL A 1 291 ? 9.049 -8.203 13.389 1.00 87.31 291 VAL A N 1
ATOM 2354 C CA . VAL A 1 291 ? 8.673 -6.801 13.156 1.00 87.31 291 VAL A CA 1
ATOM 2355 C C . VAL A 1 291 ? 8.302 -6.067 14.448 1.00 87.31 291 VAL A C 1
ATOM 2357 O O . VAL A 1 291 ? 7.436 -6.516 15.189 1.00 87.31 291 VAL A O 1
ATOM 2360 N N . SER A 1 292 ? 8.840 -4.873 14.679 1.00 85.69 292 SER A N 1
ATOM 2361 C CA . SER A 1 292 ? 8.253 -3.896 15.606 1.00 85.69 292 SER A CA 1
ATOM 2362 C C . SER A 1 292 ? 7.468 -2.836 14.825 1.00 85.69 292 SER A C 1
ATOM 2364 O O . SER A 1 292 ? 7.960 -2.266 13.846 1.00 85.69 292 SER A O 1
ATOM 2366 N N . LEU A 1 293 ? 6.215 -2.608 15.232 1.00 86.25 293 LEU A N 1
ATOM 2367 C CA . LEU A 1 293 ? 5.291 -1.669 14.592 1.00 86.25 293 LEU A CA 1
ATOM 2368 C C . LEU A 1 293 ? 5.114 -0.444 15.480 1.00 86.25 293 LEU A C 1
ATOM 2370 O O . LEU A 1 293 ? 4.735 -0.573 16.642 1.00 86.25 293 LEU A O 1
ATOM 2374 N N . GLU A 1 294 ? 5.346 0.737 14.917 1.00 83.56 294 GLU A N 1
ATOM 2375 C CA . GLU A 1 294 ? 5.193 2.008 15.621 1.00 83.56 294 GLU A CA 1
ATOM 2376 C C . GLU A 1 294 ? 4.377 2.991 14.777 1.00 83.56 294 GLU A C 1
ATOM 2378 O O . GLU A 1 294 ? 4.790 3.372 13.684 1.00 83.56 294 GLU A O 1
ATOM 2383 N N . ALA A 1 295 ? 3.220 3.430 15.264 1.00 82.44 295 ALA A N 1
ATOM 2384 C CA . ALA A 1 295 ? 2.459 4.502 14.635 1.00 82.44 295 ALA A CA 1
ATOM 2385 C C . ALA A 1 295 ? 3.123 5.848 14.954 1.00 82.44 295 ALA A C 1
ATOM 2387 O O . ALA A 1 295 ? 3.155 6.256 16.113 1.00 82.44 295 ALA A O 1
ATOM 2388 N N . ILE A 1 296 ? 3.656 6.528 13.931 1.00 81.12 296 ILE A N 1
ATOM 2389 C CA . ILE A 1 296 ? 4.458 7.756 14.090 1.00 81.12 296 ILE A CA 1
ATOM 2390 C C . ILE A 1 296 ? 3.627 9.019 13.859 1.00 81.12 296 ILE A C 1
ATOM 2392 O O . ILE A 1 296 ? 3.851 10.025 14.526 1.00 81.12 296 ILE A O 1
ATOM 2396 N N . ARG A 1 297 ? 2.695 9.007 12.895 1.00 75.56 297 ARG A N 1
ATOM 2397 C CA . ARG A 1 297 ? 1.906 10.196 12.515 1.00 75.56 297 ARG A CA 1
ATOM 2398 C C . ARG A 1 297 ? 0.478 9.828 12.138 1.00 75.56 297 ARG A C 1
ATOM 2400 O O . ARG A 1 297 ? 0.252 8.738 11.617 1.00 75.56 297 ARG A O 1
ATOM 2407 N N . ALA A 1 298 ? -0.454 10.755 12.335 1.00 74.88 298 ALA A N 1
ATOM 2408 C CA . ALA A 1 298 ? -1.801 10.685 11.781 1.00 74.88 298 ALA A CA 1
ATOM 2409 C C . ALA A 1 298 ? -2.122 11.999 11.053 1.00 74.88 298 ALA A C 1
ATOM 2411 O O . ALA A 1 298 ? -2.194 13.052 11.679 1.00 74.88 298 ALA A O 1
ATOM 2412 N N . ASP A 1 299 ? -2.302 11.923 9.735 1.00 71.88 299 ASP A N 1
ATOM 2413 C CA . ASP A 1 299 ? -2.545 13.070 8.860 1.00 71.88 299 ASP A CA 1
ATOM 2414 C C . ASP A 1 299 ? -4.006 13.091 8.401 1.00 71.88 299 ASP A C 1
ATOM 2416 O O . ASP A 1 299 ? -4.533 12.081 7.931 1.00 71.88 299 ASP A O 1
ATOM 2420 N N . GLU A 1 300 ? -4.652 14.252 8.459 1.00 65.06 300 GLU A N 1
ATOM 2421 C CA . GLU A 1 300 ? -5.994 14.460 7.904 1.00 65.06 300 GLU A CA 1
ATOM 2422 C C . GLU A 1 300 ? -5.898 14.987 6.482 1.00 65.06 300 GLU A C 1
ATOM 2424 O O . GLU A 1 300 ? -5.112 15.888 6.190 1.00 65.06 300 GLU A O 1
ATOM 2429 N N . HIS A 1 301 ? -6.666 14.406 5.565 1.00 62.81 301 HIS A N 1
ATOM 2430 C CA . HIS A 1 301 ? -6.798 14.924 4.209 1.00 62.81 301 HIS A CA 1
ATOM 2431 C C . HIS A 1 301 ? -8.253 15.371 4.008 1.00 62.81 301 HIS A C 1
ATOM 2433 O O . HIS A 1 301 ? -9.147 14.523 3.976 1.00 62.81 301 HIS A O 1
ATOM 2439 N N . PRO A 1 302 ? -8.511 16.692 3.902 1.00 52.81 302 PRO A N 1
ATOM 2440 C CA . PRO A 1 302 ? -9.867 17.245 3.867 1.00 52.81 302 PRO A CA 1
ATOM 2441 C C . PRO A 1 302 ? -10.629 16.939 2.571 1.00 52.81 302 PRO A C 1
ATOM 2443 O O . PRO A 1 302 ? -11.813 17.239 2.481 1.00 52.81 302 PRO A O 1
ATOM 2446 N N . ILE A 1 303 ? -9.975 16.363 1.558 1.00 52.19 303 ILE A N 1
ATOM 2447 C CA . ILE A 1 303 ? -10.579 16.123 0.249 1.00 52.19 303 ILE A CA 1
ATOM 2448 C C . ILE A 1 303 ? -10.161 14.737 -0.237 1.00 52.19 303 ILE A C 1
ATOM 2450 O O . ILE A 1 303 ? -9.058 14.550 -0.750 1.00 52.19 303 ILE A O 1
ATOM 2454 N N . SER A 1 304 ? -11.050 13.755 -0.095 1.00 47.00 304 SER A N 1
ATOM 2455 C CA . SER A 1 304 ? -10.997 12.550 -0.920 1.00 47.00 304 SER A CA 1
ATOM 2456 C C . SER A 1 304 ? -12.143 12.630 -1.927 1.00 47.00 304 SER A C 1
ATOM 2458 O O . SER A 1 304 ? -13.310 12.499 -1.578 1.00 47.00 304 SER A O 1
ATOM 2460 N N . HIS A 1 305 ? -11.825 12.874 -3.201 1.00 45.72 305 HIS A N 1
ATOM 2461 C CA . HIS A 1 305 ? -12.806 12.920 -4.300 1.00 45.72 305 HIS A CA 1
ATOM 2462 C C . HIS A 1 305 ? -13.444 11.548 -4.611 1.00 45.72 305 HIS A C 1
ATOM 2464 O O . HIS A 1 305 ? -14.163 11.404 -5.594 1.00 45.72 305 HIS A O 1
ATOM 2470 N N . HIS A 1 306 ? -13.167 10.530 -3.793 1.00 44.91 306 HIS A N 1
ATOM 2471 C CA . HIS A 1 306 ? -13.552 9.141 -4.020 1.00 44.91 306 HIS A CA 1
ATOM 2472 C C . HIS A 1 306 ? -14.712 8.652 -3.143 1.00 44.91 306 HIS A C 1
ATOM 2474 O O . HIS A 1 306 ? -15.100 7.494 -3.282 1.00 44.91 306 HIS A O 1
ATOM 2480 N N . MET A 1 307 ? -15.293 9.497 -2.284 1.00 40.72 307 MET A N 1
ATOM 2481 C CA . MET A 1 307 ? -16.421 9.103 -1.437 1.00 40.72 307 MET A CA 1
ATOM 2482 C C . MET A 1 307 ? -17.588 10.085 -1.560 1.00 40.72 307 MET A C 1
ATOM 2484 O O . MET A 1 307 ? -17.407 11.298 -1.512 1.00 40.72 307 MET A O 1
ATOM 2488 N N . GLN A 1 308 ? -18.796 9.536 -1.711 1.00 41.38 308 GLN A N 1
ATOM 2489 C CA . GLN A 1 308 ? -20.064 10.279 -1.757 1.00 41.38 308 GLN A CA 1
ATOM 2490 C C . GLN A 1 308 ? -20.430 10.921 -0.402 1.00 41.38 308 GLN A C 1
ATOM 2492 O O . GLN A 1 308 ? -21.329 11.752 -0.341 1.00 41.38 308 GLN A O 1
ATOM 2497 N N . SER A 1 309 ? -19.708 10.587 0.672 1.00 42.28 309 SER A N 1
ATOM 2498 C CA . SER A 1 309 ? -19.798 11.237 1.981 1.00 42.28 309 SER A CA 1
ATOM 2499 C C . SER A 1 309 ? -18.559 12.107 2.181 1.00 42.28 309 SER A C 1
ATOM 2501 O O . SER A 1 309 ? -17.469 11.586 2.406 1.00 42.28 309 SER A O 1
ATOM 2503 N N . GLY A 1 310 ? -18.713 13.426 2.051 1.00 42.62 310 GLY A N 1
ATOM 2504 C CA . GLY A 1 310 ? -17.641 14.429 2.128 1.00 42.62 310 GLY A CA 1
ATOM 2505 C C . GLY A 1 310 ? -17.009 14.602 3.516 1.00 42.62 310 GLY A C 1
ATOM 2506 O O . GLY A 1 310 ? -17.032 15.700 4.063 1.00 42.62 310 GLY A O 1
ATOM 2507 N N . GLY A 1 311 ? -16.460 13.531 4.090 1.00 51.03 311 GLY A N 1
ATOM 2508 C CA . GLY A 1 311 ? -15.682 13.555 5.329 1.00 51.03 311 GLY A CA 1
ATOM 2509 C C . GLY A 1 311 ? -14.176 13.696 5.081 1.00 51.03 311 GLY A C 1
ATOM 2510 O O . GLY A 1 311 ? -13.659 13.293 4.036 1.00 51.03 311 GLY A O 1
ATOM 2511 N N . SER A 1 312 ? -13.454 14.248 6.061 1.00 57.06 312 SER A N 1
ATOM 2512 C CA . SER A 1 312 ? -11.989 14.237 6.081 1.00 57.06 312 SER A CA 1
ATOM 2513 C C . SER A 1 312 ? -11.478 12.811 6.318 1.00 57.06 312 SER A C 1
ATOM 2515 O O . SER A 1 312 ? -11.819 12.165 7.306 1.00 57.06 312 SER A O 1
ATOM 2517 N N . ALA A 1 313 ? -10.644 12.297 5.412 1.00 65.00 313 ALA A N 1
ATOM 2518 C CA . ALA A 1 313 ? -10.040 10.977 5.571 1.00 65.00 313 ALA A CA 1
ATOM 2519 C C . ALA A 1 313 ? -8.763 11.101 6.414 1.00 65.00 313 ALA A C 1
ATOM 2521 O O . ALA A 1 313 ? -7.802 11.757 5.998 1.00 65.00 313 ALA A O 1
ATOM 2522 N N . GLN A 1 314 ? -8.741 10.481 7.598 1.00 73.12 314 GLN A N 1
ATOM 2523 C CA . GLN A 1 314 ? -7.533 10.385 8.419 1.00 73.12 314 GLN A CA 1
ATOM 2524 C C . GLN A 1 314 ? -6.691 9.184 7.972 1.00 73.12 314 GLN A C 1
ATOM 2526 O O . GLN A 1 314 ? -7.187 8.065 7.826 1.00 73.12 314 GLN A O 1
ATOM 2531 N N . PHE A 1 315 ? -5.397 9.415 7.776 1.00 80.00 315 PHE A N 1
ATOM 2532 C CA . PHE A 1 315 ? -4.415 8.393 7.447 1.00 80.00 315 PHE A CA 1
ATOM 2533 C C . PHE A 1 315 ? -3.374 8.282 8.553 1.00 80.00 315 PHE A C 1
ATOM 2535 O O . PHE A 1 315 ? -2.790 9.276 8.965 1.00 80.00 315 PHE A O 1
ATOM 2542 N N . VAL A 1 316 ? -3.091 7.061 8.980 1.00 82.12 316 VAL A N 1
ATOM 2543 C CA . VAL A 1 316 ? -2.100 6.717 9.994 1.00 82.12 316 VAL A CA 1
ATOM 2544 C C . VAL A 1 316 ? -0.845 6.204 9.299 1.00 82.12 316 VAL A C 1
ATOM 2546 O O . VAL A 1 316 ? -0.909 5.294 8.473 1.00 82.12 316 VAL A O 1
ATOM 2549 N N . SER A 1 317 ? 0.299 6.789 9.631 1.00 84.38 317 SER A N 1
ATOM 2550 C CA . SER A 1 317 ? 1.616 6.357 9.169 1.00 84.38 317 SER A CA 1
ATOM 2551 C C . SER A 1 317 ? 2.255 5.444 10.213 1.00 84.38 317 SER A C 1
ATOM 2553 O O . SER A 1 317 ? 2.633 5.891 11.298 1.00 84.38 317 SER A O 1
ATOM 2555 N N . ILE A 1 318 ? 2.388 4.169 9.868 1.00 86.56 318 ILE A N 1
ATOM 2556 C CA . ILE A 1 318 ? 2.948 3.101 10.696 1.00 86.56 318 ILE A CA 1
ATOM 2557 C C . ILE A 1 318 ? 4.348 2.784 10.186 1.00 86.56 318 ILE A C 1
ATOM 2559 O O . ILE A 1 318 ? 4.535 2.442 9.023 1.00 86.56 318 ILE A O 1
ATOM 2563 N N . CYS A 1 319 ? 5.347 2.894 11.046 1.00 86.38 319 CYS A N 1
ATOM 2564 C CA . CYS A 1 319 ? 6.712 2.499 10.756 1.00 86.38 319 CYS A CA 1
ATOM 2565 C C . CYS A 1 319 ? 6.924 1.037 11.124 1.00 86.38 319 CYS A C 1
ATOM 2567 O O . CYS A 1 319 ? 6.651 0.618 12.248 1.00 86.38 319 CYS A O 1
ATOM 2569 N N . VAL A 1 320 ? 7.425 0.286 10.153 1.00 88.44 320 VAL A N 1
ATOM 2570 C CA . VAL A 1 320 ? 7.773 -1.123 10.274 1.00 88.44 320 VAL A CA 1
ATOM 2571 C C . VAL A 1 320 ? 9.284 -1.206 10.426 1.00 88.44 320 VAL A C 1
ATOM 2573 O O . VAL A 1 320 ? 10.022 -0.866 9.497 1.00 88.44 320 VAL A O 1
ATOM 2576 N N . LYS A 1 321 ? 9.752 -1.635 11.598 1.00 87.38 321 LYS A N 1
ATOM 2577 C CA . LYS A 1 321 ? 11.174 -1.824 11.911 1.00 87.38 321 LYS A CA 1
ATOM 2578 C C . LYS A 1 321 ? 11.453 -3.313 12.123 1.00 87.38 321 LYS A C 1
ATOM 2580 O O . LYS A 1 321 ? 10.625 -4.018 12.689 1.00 87.38 321 LYS A O 1
ATOM 2585 N N . SER A 1 322 ? 12.608 -3.790 11.670 1.00 87.44 322 SER A N 1
ATOM 2586 C CA . SER A 1 322 ? 13.085 -5.145 11.986 1.00 87.44 322 SER A CA 1
ATOM 2587 C C . SER A 1 322 ? 13.750 -5.138 13.357 1.00 87.44 322 SER A C 1
ATOM 2589 O O . SER A 1 322 ? 14.496 -4.207 13.663 1.00 87.44 322 SER A O 1
ATOM 2591 N N . THR A 1 323 ? 13.491 -6.159 14.165 1.00 83.81 323 THR A N 1
ATOM 2592 C CA . THR A 1 323 ? 14.143 -6.351 15.466 1.00 83.81 323 THR A CA 1
ATOM 2593 C C . THR A 1 323 ? 15.550 -6.919 15.275 1.00 83.81 323 THR A C 1
ATOM 2595 O O . THR A 1 323 ? 16.458 -6.565 16.020 1.00 83.81 323 THR A O 1
ATOM 2598 N N . THR A 1 324 ? 15.755 -7.730 14.235 1.00 81.31 324 THR A N 1
ATOM 2599 C CA . THR A 1 324 ? 17.040 -8.349 13.876 1.00 81.31 324 THR A CA 1
ATOM 2600 C C . THR A 1 324 ? 17.785 -7.634 12.738 1.00 81.31 324 THR A C 1
ATOM 2602 O O . THR A 1 324 ? 18.721 -8.191 12.168 1.00 81.31 324 THR A O 1
ATOM 2605 N N . GLU A 1 325 ? 17.380 -6.413 12.366 1.00 81.06 325 GLU A N 1
ATOM 2606 C CA . GLU A 1 325 ? 17.960 -5.617 11.262 1.00 81.06 325 GLU A CA 1
ATOM 2607 C C . GLU A 1 325 ? 17.981 -6.331 9.886 1.00 81.06 325 GLU A C 1
ATOM 2609 O O . GLU A 1 325 ? 18.775 -6.027 8.982 1.00 81.06 325 GLU A O 1
ATOM 2614 N N . CYS A 1 326 ? 17.050 -7.265 9.674 1.00 77.06 326 CYS A N 1
ATOM 2615 C CA . CYS A 1 326 ? 16.945 -8.055 8.449 1.00 77.06 326 CYS A CA 1
ATOM 2616 C C . CYS A 1 326 ? 16.534 -7.226 7.224 1.00 77.06 326 CYS A C 1
ATOM 2618 O O . CYS A 1 326 ? 16.933 -7.560 6.103 1.00 77.06 326 CYS A O 1
ATOM 2620 N N . PHE A 1 327 ? 15.821 -6.115 7.415 1.00 83.25 327 PHE A N 1
ATOM 2621 C CA . PHE A 1 327 ? 15.406 -5.202 6.349 1.00 83.25 327 PHE A CA 1
AT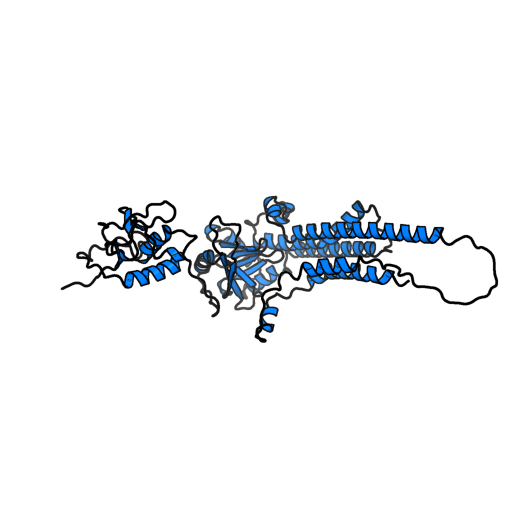OM 2622 C C . PHE A 1 327 ? 15.458 -3.732 6.789 1.00 83.25 327 PHE A C 1
ATOM 2624 O O . PHE A 1 327 ? 15.473 -3.405 7.975 1.00 83.25 327 PHE A O 1
ATOM 2631 N N . LYS A 1 328 ? 15.484 -2.821 5.806 1.00 83.94 328 LYS A N 1
ATOM 2632 C CA . LYS A 1 328 ? 15.460 -1.372 6.059 1.00 83.94 328 LYS A CA 1
ATOM 2633 C C . LYS A 1 328 ? 14.053 -0.930 6.479 1.00 83.94 328 LYS A C 1
ATOM 2635 O O . LYS A 1 328 ? 13.110 -1.296 5.777 1.00 83.94 328 LYS A O 1
ATOM 2640 N N . PRO A 1 329 ? 13.905 -0.101 7.530 1.00 85.69 329 PRO A N 1
ATOM 2641 C CA . PRO A 1 329 ? 12.597 0.370 7.962 1.00 85.69 329 PRO A CA 1
ATOM 2642 C C . PRO A 1 329 ? 11.823 1.059 6.839 1.00 85.69 329 PRO A C 1
ATOM 2644 O O . PRO A 1 329 ? 12.390 1.841 6.070 1.00 85.69 329 PRO A O 1
ATOM 2647 N N . PHE A 1 330 ? 10.524 0.789 6.764 1.00 85.88 330 PHE A N 1
ATOM 2648 C CA . PHE A 1 330 ? 9.622 1.407 5.796 1.00 85.88 330 PHE A CA 1
ATOM 2649 C C . PHE A 1 330 ? 8.330 1.859 6.474 1.00 85.88 330 PHE A C 1
ATOM 2651 O O . PHE A 1 330 ? 7.975 1.383 7.551 1.00 85.88 330 PHE A O 1
ATOM 2658 N N . ILE A 1 331 ? 7.650 2.823 5.855 1.00 85.81 331 ILE A N 1
ATOM 2659 C CA . ILE A 1 331 ? 6.436 3.428 6.403 1.00 85.81 331 ILE A CA 1
ATOM 2660 C C . ILE A 1 331 ? 5.247 2.953 5.581 1.00 85.81 331 ILE A C 1
ATOM 2662 O O . ILE A 1 331 ? 5.239 3.081 4.359 1.00 85.81 331 ILE A O 1
ATOM 2666 N N . ILE A 1 332 ? 4.241 2.433 6.271 1.00 85.62 332 ILE A N 1
ATOM 2667 C CA . ILE A 1 332 ? 2.948 2.066 5.715 1.00 85.62 332 ILE A CA 1
ATOM 2668 C C . ILE A 1 332 ? 1.953 3.157 6.075 1.00 85.62 332 ILE A C 1
ATOM 2670 O O . ILE A 1 332 ? 1.803 3.500 7.244 1.00 85.62 332 ILE A O 1
ATOM 2674 N N . ARG A 1 333 ? 1.247 3.688 5.078 1.00 82.50 333 ARG A N 1
ATOM 2675 C CA . ARG A 1 333 ? 0.169 4.651 5.295 1.00 82.50 333 ARG A CA 1
ATOM 2676 C C . ARG A 1 333 ? -1.177 3.952 5.129 1.00 82.50 333 ARG A C 1
ATOM 2678 O O . ARG A 1 333 ? -1.488 3.476 4.043 1.00 82.50 333 ARG A O 1
ATOM 2685 N N . VAL A 1 334 ? -1.961 3.885 6.199 1.00 80.50 334 VAL A N 1
ATOM 2686 C CA . VAL A 1 334 ? -3.252 3.176 6.248 1.00 80.50 334 VAL A CA 1
ATOM 2687 C C . VAL A 1 334 ? -4.352 4.158 6.635 1.00 80.50 334 VAL A C 1
ATOM 2689 O O . VAL A 1 334 ? -4.103 5.094 7.386 1.00 80.50 334 VAL A O 1
ATOM 2692 N N . ARG A 1 335 ? -5.575 3.986 6.127 1.00 76.62 335 ARG A N 1
ATOM 2693 C CA . ARG A 1 335 ? -6.723 4.769 6.613 1.00 76.62 335 ARG A CA 1
ATOM 2694 C C . ARG A 1 335 ? -7.040 4.409 8.064 1.00 76.62 335 ARG A C 1
ATOM 2696 O O . ARG A 1 335 ? -6.900 3.252 8.449 1.00 76.62 335 ARG A O 1
ATOM 2703 N N . ALA A 1 336 ? -7.510 5.378 8.845 1.00 74.81 336 ALA A N 1
ATOM 2704 C CA . ALA A 1 336 ? -7.887 5.150 10.241 1.00 74.81 336 ALA A CA 1
ATOM 2705 C C . ALA A 1 336 ? -8.970 4.061 10.391 1.00 74.81 336 ALA A C 1
ATOM 2707 O O . ALA A 1 336 ? -8.901 3.259 11.315 1.00 74.81 336 ALA A O 1
ATOM 2708 N N . GLU A 1 337 ? -9.905 3.966 9.441 1.00 70.62 337 GLU A N 1
ATOM 2709 C CA . GLU A 1 337 ? -10.943 2.922 9.406 1.00 70.62 337 GLU A CA 1
ATOM 2710 C C . GLU A 1 337 ? -10.340 1.511 9.320 1.00 70.62 337 GLU A C 1
ATOM 2712 O O . GLU A 1 337 ? -10.657 0.641 10.124 1.00 70.62 337 GLU A O 1
ATOM 2717 N N . SER A 1 338 ? -9.393 1.308 8.401 1.00 73.25 338 SER A N 1
ATOM 2718 C CA . SER A 1 338 ? -8.734 0.013 8.181 1.00 73.25 338 SER A CA 1
ATOM 2719 C C . SER A 1 338 ? -7.644 -0.299 9.215 1.00 73.25 338 SER A C 1
ATOM 2721 O O . SER A 1 338 ? -7.071 -1.385 9.198 1.00 73.25 338 SER A O 1
ATOM 2723 N N . PHE A 1 339 ? -7.325 0.636 10.117 1.00 77.69 339 PHE A N 1
ATOM 2724 C CA . PHE A 1 339 ? -6.327 0.428 11.169 1.00 77.69 339 PHE A CA 1
ATOM 2725 C C . PHE A 1 339 ? -6.773 -0.634 12.182 1.00 77.69 339 PHE A C 1
ATOM 2727 O O . PHE A 1 339 ? -5.943 -1.392 12.686 1.00 77.69 339 PHE A O 1
ATOM 2734 N N . ARG A 1 340 ? -8.080 -0.721 12.469 1.00 72.69 340 ARG A N 1
ATOM 2735 C CA . ARG A 1 340 ? -8.627 -1.746 13.372 1.00 72.69 340 ARG A CA 1
ATOM 2736 C C . ARG A 1 340 ? -8.478 -3.140 12.767 1.00 72.69 340 ARG A C 1
ATOM 2738 O O . ARG A 1 340 ? -7.972 -4.035 13.436 1.00 72.69 340 ARG A O 1
ATOM 2745 N N . ASP A 1 341 ? -8.816 -3.281 11.489 1.00 74.94 341 ASP A N 1
ATOM 2746 C CA . ASP A 1 341 ? -8.670 -4.538 10.748 1.00 74.94 341 ASP A CA 1
ATOM 2747 C C . ASP A 1 341 ? -7.202 -4.972 10.678 1.00 74.94 341 ASP A C 1
ATOM 2749 O O . ASP A 1 341 ? -6.881 -6.138 10.899 1.00 74.94 341 ASP A O 1
ATOM 2753 N N . LEU A 1 342 ? -6.296 -4.012 10.460 1.00 78.12 342 LEU A N 1
ATOM 2754 C CA . LEU A 1 342 ? -4.850 -4.228 10.476 1.00 78.12 342 LEU A CA 1
ATOM 2755 C C . LEU A 1 342 ? -4.367 -4.806 11.809 1.00 78.12 342 LEU A C 1
ATOM 2757 O O . LEU A 1 342 ? -3.622 -5.783 11.841 1.00 78.12 342 LEU A O 1
ATOM 2761 N N . ARG A 1 343 ? -4.792 -4.183 12.913 1.00 76.56 343 ARG A N 1
ATOM 2762 C CA . ARG A 1 343 ? -4.417 -4.595 14.266 1.00 76.56 343 ARG A CA 1
ATOM 2763 C C . ARG A 1 343 ? -4.950 -5.988 14.580 1.00 76.56 343 ARG A C 1
ATOM 2765 O O . ARG A 1 343 ? -4.209 -6.799 15.121 1.00 76.56 343 ARG A O 1
ATOM 2772 N N . ASN A 1 344 ? -6.200 -6.258 14.210 1.00 77.62 344 ASN A N 1
ATOM 2773 C CA . ASN A 1 344 ? -6.825 -7.561 14.411 1.00 77.62 344 ASN A CA 1
ATOM 2774 C C . ASN A 1 344 ? -6.125 -8.653 13.594 1.00 77.62 344 ASN A C 1
ATOM 2776 O O . ASN A 1 344 ? -6.003 -9.777 14.066 1.00 77.62 344 ASN A O 1
ATOM 2780 N N . LYS A 1 345 ? -5.639 -8.332 12.387 1.00 78.38 345 LYS A N 1
ATOM 2781 C CA . LYS A 1 345 ? -4.978 -9.317 11.524 1.00 78.38 345 LYS A CA 1
ATOM 2782 C C . LYS A 1 345 ? -3.565 -9.676 11.975 1.00 78.38 345 LYS A C 1
ATOM 2784 O O . LYS A 1 345 ? -3.156 -10.818 11.806 1.00 78.38 345 LYS A O 1
ATOM 2789 N N . LEU A 1 346 ? -2.820 -8.709 12.507 1.00 75.44 346 LEU A N 1
ATOM 2790 C CA . LEU A 1 346 ? -1.414 -8.899 12.871 1.00 75.44 346 LEU A CA 1
ATOM 2791 C C . LEU A 1 346 ? -1.212 -9.533 14.253 1.00 75.44 346 LEU A C 1
ATOM 2793 O O . LEU A 1 346 ? -0.077 -9.883 14.558 1.00 75.44 346 LEU A O 1
ATOM 2797 N N . ASP A 1 347 ? -2.267 -9.620 15.079 1.00 71.00 347 ASP A N 1
ATOM 2798 C CA . ASP A 1 347 ? -2.263 -10.116 16.472 1.00 71.00 347 ASP A CA 1
ATOM 2799 C C . ASP A 1 347 ? -1.027 -9.678 17.292 1.00 71.00 347 ASP A C 1
ATOM 2801 O O . ASP A 1 347 ? -0.503 -10.373 18.161 1.00 71.00 347 ASP A O 1
ATOM 2805 N N . LYS A 1 348 ? -0.506 -8.487 16.968 1.00 73.94 348 LYS A N 1
ATOM 2806 C CA . LYS A 1 348 ? 0.720 -7.919 17.526 1.00 73.94 348 LYS A CA 1
ATOM 2807 C C . LYS A 1 348 ? 0.448 -6.479 17.943 1.00 73.94 348 LYS A C 1
ATOM 2809 O O . LYS A 1 348 ? -0.160 -5.723 17.176 1.00 73.94 348 LYS A O 1
ATOM 2814 N N . PRO A 1 349 ? 0.885 -6.055 19.141 1.00 72.69 349 PRO A N 1
ATOM 2815 C CA . PRO A 1 349 ? 0.662 -4.690 19.588 1.00 72.69 349 PRO A CA 1
ATOM 2816 C C . PRO A 1 349 ? 1.423 -3.698 18.699 1.00 72.69 349 PRO A C 1
ATOM 2818 O O . PRO A 1 349 ? 2.630 -3.818 18.494 1.00 72.69 349 PRO A O 1
ATOM 2821 N N . ILE A 1 350 ? 0.705 -2.694 18.193 1.00 76.88 350 ILE A N 1
ATOM 2822 C CA . ILE A 1 350 ? 1.283 -1.544 17.491 1.00 76.88 350 ILE A CA 1
ATOM 2823 C C . ILE A 1 350 ? 1.565 -0.472 18.543 1.00 76.88 350 ILE A C 1
ATOM 2825 O O . ILE A 1 350 ? 0.636 0.030 19.180 1.00 76.88 350 ILE A O 1
ATOM 2829 N N . ALA A 1 351 ? 2.838 -0.132 18.745 1.00 73.94 351 ALA A N 1
ATOM 2830 C CA . ALA A 1 351 ? 3.224 0.939 19.652 1.00 73.94 351 ALA A CA 1
ATOM 2831 C C . ALA A 1 351 ? 2.732 2.282 19.097 1.00 73.94 351 ALA A C 1
ATOM 2833 O O . ALA A 1 351 ? 2.935 2.594 17.925 1.00 73.94 351 ALA A O 1
ATOM 2834 N N . MET A 1 352 ? 2.081 3.085 19.930 1.00 71.19 352 MET A N 1
ATOM 2835 C CA . MET A 1 352 ? 1.631 4.421 19.546 1.00 71.19 352 MET A CA 1
ATOM 2836 C C . MET A 1 352 ? 2.676 5.445 19.984 1.00 71.19 352 MET A C 1
ATOM 2838 O O . MET A 1 352 ? 2.981 5.536 21.176 1.00 71.19 352 MET A O 1
ATOM 2842 N N . ALA A 1 353 ? 3.226 6.225 19.049 1.00 70.56 353 ALA A N 1
ATOM 2843 C CA . ALA A 1 353 ? 4.055 7.364 19.422 1.00 70.56 353 ALA A CA 1
ATOM 2844 C C . ALA A 1 353 ? 3.199 8.402 20.167 1.00 70.56 353 ALA A C 1
ATOM 2846 O O . ALA A 1 353 ? 2.015 8.576 19.877 1.00 70.56 353 ALA A O 1
ATOM 2847 N N . ARG A 1 354 ? 3.808 9.111 21.126 1.00 48.16 354 ARG A N 1
ATOM 2848 C CA . ARG A 1 354 ? 3.119 10.034 22.055 1.00 48.16 354 ARG A CA 1
ATOM 2849 C C . ARG A 1 354 ? 2.335 11.159 21.364 1.00 48.16 354 ARG A C 1
ATOM 2851 O O . ARG A 1 354 ? 1.453 11.746 21.975 1.00 48.16 354 ARG A O 1
ATOM 2858 N N . GLU A 1 355 ? 2.659 11.450 20.109 1.00 55.22 355 GLU A N 1
ATOM 2859 C CA . GLU A 1 355 ? 2.063 12.518 19.298 1.00 55.22 355 GLU A CA 1
ATOM 2860 C C . GLU A 1 355 ? 0.929 12.022 18.382 1.00 55.22 355 GLU A C 1
ATOM 2862 O O . GLU A 1 355 ? 0.292 12.820 17.695 1.00 55.22 355 GLU A O 1
ATOM 2867 N N . VAL A 1 356 ? 0.646 10.714 18.356 1.00 55.97 356 VAL A N 1
ATOM 2868 C CA . VAL A 1 356 ? -0.391 10.137 17.493 1.00 55.97 356 VAL A CA 1
ATOM 2869 C C . VAL A 1 356 ? -1.684 9.959 18.269 1.00 55.97 356 VAL A C 1
ATOM 2871 O O . VAL A 1 356 ? -1.920 8.934 18.906 1.00 55.97 356 VAL A O 1
ATOM 2874 N N . VAL A 1 357 ? -2.560 10.953 18.160 1.00 55.75 357 VAL A N 1
ATOM 2875 C CA . VAL A 1 357 ? -3.955 10.831 18.584 1.00 55.75 357 VAL A CA 1
ATOM 2876 C C . VAL A 1 357 ? -4.765 10.331 17.390 1.00 55.75 357 VAL A C 1
ATOM 2878 O O . VAL A 1 357 ? -5.081 11.087 16.469 1.00 55.75 357 VAL A O 1
ATOM 2881 N N . LEU A 1 358 ? -5.083 9.036 17.388 1.00 56.81 358 LEU A N 1
ATOM 2882 C CA . LEU A 1 358 ? -6.109 8.493 16.500 1.00 56.81 358 LEU A CA 1
ATOM 2883 C C . LEU A 1 358 ? -7.423 9.170 16.882 1.00 56.81 358 LEU A C 1
ATOM 2885 O O . LEU A 1 358 ? -7.881 9.025 18.017 1.00 56.81 358 LEU A O 1
ATOM 2889 N N . LYS A 1 359 ? -8.004 9.959 15.974 1.00 50.94 359 LYS A N 1
ATOM 2890 C CA . LYS A 1 359 ? -9.299 10.564 16.265 1.00 50.94 359 LYS A CA 1
ATOM 2891 C C . LYS A 1 359 ? -10.325 9.444 16.167 1.00 50.94 359 LYS A C 1
ATOM 2893 O O . LYS A 1 359 ? -10.480 8.838 15.111 1.00 50.94 359 LYS A O 1
ATOM 2898 N N . GLN A 1 360 ? -10.985 9.159 17.285 1.00 55.50 360 GLN A N 1
ATOM 2899 C CA . GLN A 1 360 ? -12.196 8.347 17.307 1.00 55.50 360 GLN A CA 1
ATOM 2900 C C . GLN A 1 360 ? -13.167 8.860 16.235 1.00 55.50 360 GLN A C 1
ATOM 2902 O O . GLN A 1 360 ? -13.214 10.068 15.959 1.00 55.50 360 GLN A O 1
ATOM 2907 N N . SER A 1 361 ? -13.921 7.950 15.618 1.00 66.19 361 SER A N 1
ATOM 2908 C CA . SER A 1 361 ? -14.913 8.325 14.605 1.00 66.19 361 SER A CA 1
ATOM 2909 C C . SER A 1 361 ? -15.889 9.368 15.170 1.00 66.19 361 SER A C 1
ATOM 2911 O O . SER A 1 361 ? -16.120 9.418 16.379 1.00 66.19 361 SER A O 1
ATOM 2913 N N . LEU A 1 362 ? -16.482 10.218 14.319 1.00 69.56 362 LEU A N 1
ATOM 2914 C CA . LEU A 1 362 ? -17.480 11.205 14.774 1.00 69.56 362 LEU A CA 1
ATOM 2915 C C . LEU A 1 362 ? -18.604 10.545 15.590 1.00 69.56 362 LEU A C 1
ATOM 2917 O O . LEU A 1 362 ? -19.040 11.106 16.589 1.00 69.56 362 LEU A O 1
ATOM 2921 N N . ASN A 1 363 ? -18.990 9.322 15.213 1.00 76.56 363 ASN A N 1
ATOM 2922 C CA . ASN A 1 363 ? -19.955 8.509 15.945 1.00 76.56 363 ASN A CA 1
ATOM 2923 C C . ASN A 1 363 ? -19.444 8.091 17.328 1.00 76.56 363 ASN A C 1
ATOM 2925 O O . ASN A 1 363 ? -20.183 8.220 18.291 1.00 76.56 363 ASN A O 1
ATOM 2929 N N . GLU A 1 364 ? -18.197 7.632 17.456 1.00 78.00 364 GLU A N 1
ATOM 2930 C CA . GLU A 1 364 ? -17.610 7.271 18.758 1.00 78.00 364 GLU A CA 1
ATOM 2931 C C . GLU A 1 364 ? -17.512 8.492 19.687 1.00 78.00 364 GLU A C 1
ATOM 2933 O O . GLU A 1 364 ? -17.951 8.422 20.832 1.00 78.00 364 GLU A O 1
ATOM 2938 N N . ARG A 1 365 ? -17.048 9.641 19.173 1.00 80.19 365 ARG A N 1
ATOM 2939 C CA . ARG A 1 365 ? -16.995 10.895 19.947 1.00 80.19 365 ARG A CA 1
ATOM 2940 C C . ARG A 1 365 ? -18.381 11.374 20.366 1.00 80.19 365 ARG A C 1
ATOM 2942 O O . ARG A 1 365 ? -18.551 11.893 21.466 1.00 80.19 365 ARG A O 1
ATOM 2949 N N . PHE A 1 366 ? -19.363 11.235 19.476 1.00 88.44 366 PHE A N 1
ATOM 2950 C CA . PHE A 1 366 ? -20.740 11.573 19.797 1.00 88.44 366 PHE A CA 1
ATOM 2951 C C . PHE A 1 366 ? -21.306 10.632 20.855 1.00 88.44 366 PHE A C 1
ATOM 2953 O O . PHE A 1 366 ? -21.920 11.118 21.791 1.00 88.44 366 PHE A O 1
ATOM 2960 N N . VAL A 1 367 ? -21.094 9.319 20.737 1.00 90.25 367 VAL A N 1
ATOM 2961 C CA . VAL A 1 367 ? -21.569 8.338 21.722 1.00 90.25 367 VAL A CA 1
ATOM 2962 C C . VAL A 1 367 ? -20.964 8.617 23.093 1.00 90.25 367 VAL A C 1
ATOM 2964 O O . VAL A 1 367 ? -21.697 8.615 24.071 1.00 90.25 367 VAL A O 1
ATOM 2967 N N . GLU A 1 368 ? -19.676 8.955 23.175 1.00 89.19 368 GLU A N 1
ATOM 2968 C CA . GLU A 1 368 ? -19.050 9.357 24.438 1.00 89.19 368 GLU A CA 1
ATOM 2969 C C . GLU A 1 368 ? -19.726 10.603 25.039 1.00 89.19 368 GLU A C 1
ATOM 2971 O O . GLU A 1 368 ? -20.137 10.591 26.201 1.00 89.19 368 GLU A O 1
ATOM 2976 N N . ALA A 1 369 ? -19.909 11.660 24.240 1.00 90.25 369 ALA A N 1
ATOM 2977 C CA . ALA A 1 369 ? -20.590 12.877 24.684 1.00 90.25 369 ALA A CA 1
ATOM 2978 C C . ALA A 1 369 ? -22.069 12.629 25.044 1.00 90.25 369 ALA A C 1
ATOM 2980 O O . ALA A 1 369 ? -22.587 13.202 26.000 1.00 90.25 369 ALA A O 1
ATOM 2981 N N . PHE A 1 370 ? -22.748 11.756 24.300 1.00 94.50 370 PHE A N 1
ATOM 2982 C CA . PHE A 1 370 ? -24.126 11.339 24.531 1.00 94.50 370 PHE A CA 1
ATOM 2983 C C . PHE A 1 370 ? -24.241 10.589 25.857 1.00 94.50 370 PHE A C 1
ATOM 2985 O O . PHE A 1 370 ? -25.068 10.964 26.682 1.00 94.50 370 PHE A O 1
ATOM 2992 N N . THR A 1 371 ? -23.378 9.598 26.104 1.00 94.06 371 THR A N 1
ATOM 2993 C CA . THR A 1 371 ? -23.320 8.835 27.359 1.00 94.06 371 THR A CA 1
ATOM 2994 C C . THR A 1 371 ? -23.059 9.754 28.558 1.00 94.06 371 THR A C 1
ATOM 2996 O O . THR A 1 371 ? -23.723 9.629 29.587 1.00 94.06 371 THR A O 1
ATOM 2999 N N . GLN A 1 372 ? -22.158 10.735 28.422 1.00 93.81 372 GLN A N 1
ATOM 3000 C CA . GLN A 1 372 ? -21.924 11.752 29.456 1.00 93.81 372 GLN A CA 1
ATOM 3001 C C . GLN A 1 372 ? -23.167 12.615 29.713 1.00 93.81 372 GLN A C 1
ATOM 3003 O O . GLN A 1 372 ? -23.504 12.873 30.868 1.00 93.81 372 GLN A O 1
ATOM 3008 N N . GLN A 1 373 ? -23.879 13.025 28.660 1.00 93.50 373 GLN A N 1
ATOM 3009 C CA . GLN A 1 373 ? -25.083 13.843 28.791 1.00 93.50 373 GLN A CA 1
ATOM 3010 C C . GLN A 1 373 ? -26.237 13.074 29.450 1.00 93.50 373 GLN A C 1
ATOM 3012 O O . GLN A 1 373 ? -26.898 13.610 30.337 1.00 93.50 373 GLN A O 1
ATOM 3017 N N . ILE A 1 374 ? -26.475 11.815 29.067 1.00 95.62 374 ILE A N 1
ATOM 3018 C CA . ILE A 1 374 ? -27.548 11.004 29.667 1.00 95.62 374 ILE A CA 1
ATOM 3019 C C . ILE A 1 374 ? -27.228 10.585 31.107 1.00 95.62 374 ILE A C 1
ATOM 3021 O O . ILE A 1 374 ? -28.144 10.313 31.878 1.00 95.62 374 ILE A O 1
ATOM 3025 N N . ALA A 1 375 ? -25.950 10.566 31.506 1.00 93.44 375 ALA A N 1
ATOM 3026 C CA . ALA A 1 375 ? -25.553 10.310 32.890 1.00 93.44 375 ALA A CA 1
ATOM 3027 C C . ALA A 1 375 ? -26.035 11.405 33.855 1.00 93.44 375 ALA A C 1
ATOM 3029 O O . ALA A 1 375 ? -26.190 11.143 35.048 1.00 93.44 375 ALA A O 1
ATOM 3030 N N . LEU A 1 376 ? -26.297 12.612 33.340 1.00 94.00 376 LEU A N 1
ATOM 3031 C CA . LEU A 1 376 ? -26.882 13.723 34.092 1.00 94.00 376 LEU A CA 1
ATOM 3032 C C . LEU A 1 376 ? -28.410 13.618 34.206 1.00 94.00 376 LEU A C 1
ATOM 3034 O O . LEU A 1 376 ? -29.011 14.314 35.027 1.00 94.00 376 LEU A O 1
ATOM 3038 N N . ASN A 1 377 ? -29.051 12.768 33.399 1.00 94.06 377 ASN A N 1
ATOM 3039 C CA . ASN A 1 377 ? -30.494 12.592 33.451 1.00 94.06 377 ASN A CA 1
ATOM 3040 C C . ASN A 1 377 ? -30.897 11.783 34.698 1.00 94.06 377 ASN A C 1
ATOM 3042 O O . ASN A 1 377 ? -30.163 10.892 35.137 1.00 94.06 377 ASN A O 1
ATOM 3046 N N . PRO A 1 378 ? -32.092 12.034 35.265 1.00 93.25 378 PRO A N 1
ATOM 3047 C CA . PRO A 1 378 ? -32.628 11.214 36.344 1.00 93.25 378 PRO A CA 1
ATOM 3048 C C . PRO A 1 378 ? -32.705 9.742 35.933 1.00 93.25 378 PRO A C 1
ATOM 3050 O O . PRO A 1 378 ? -33.212 9.423 34.855 1.00 93.25 378 PRO A O 1
ATOM 3053 N N . LYS A 1 379 ? -32.239 8.848 36.808 1.00 93.81 379 LYS A N 1
ATOM 3054 C CA . LYS A 1 379 ? -32.331 7.405 36.576 1.00 93.81 379 LYS A CA 1
ATOM 3055 C C . LYS A 1 379 ? -33.783 6.935 36.654 1.00 93.81 379 LYS A C 1
ATOM 3057 O O . LYS A 1 379 ? -34.597 7.517 37.369 1.00 93.81 379 LYS A O 1
ATOM 3062 N N . TYR A 1 380 ? -34.096 5.892 35.897 1.00 92.06 380 TYR A N 1
ATOM 3063 C CA . TYR A 1 380 ? -35.398 5.244 35.890 1.00 92.06 380 TYR A CA 1
ATOM 3064 C C . TYR A 1 380 ? -35.357 3.994 36.770 1.00 92.06 380 TYR A C 1
ATOM 3066 O O . TYR A 1 380 ? -34.596 3.067 36.485 1.00 92.06 380 TYR A O 1
ATOM 3074 N N . ASP A 1 381 ? -36.183 3.961 37.811 1.00 90.56 381 ASP A N 1
ATOM 3075 C CA . ASP A 1 381 ? -36.353 2.776 38.649 1.00 90.56 381 ASP A CA 1
ATOM 3076 C C . ASP A 1 381 ? -37.141 1.715 37.870 1.00 90.56 381 ASP A C 1
ATOM 3078 O O . ASP A 1 381 ? -38.258 1.959 37.408 1.00 90.56 381 ASP A O 1
ATOM 3082 N N . TYR A 1 382 ? -36.521 0.555 37.648 1.00 88.12 382 TYR A N 1
ATOM 3083 C CA . TYR A 1 382 ? -37.122 -0.549 36.907 1.00 88.12 382 TYR A CA 1
ATOM 3084 C C . TYR A 1 382 ? -37.440 -1.699 37.854 1.00 88.12 382 TYR A C 1
ATOM 3086 O O . TYR A 1 382 ? -36.537 -2.265 38.464 1.00 88.12 382 TYR A O 1
ATOM 3094 N N . ASP A 1 383 ? -38.721 -2.055 37.936 1.00 83.69 383 ASP A N 1
ATOM 3095 C CA . ASP A 1 383 ? -39.239 -2.986 38.945 1.00 83.69 383 ASP A CA 1
ATOM 3096 C C . ASP A 1 383 ? -38.815 -4.452 38.723 1.00 83.69 383 ASP A C 1
ATOM 3098 O O . ASP A 1 383 ? -38.882 -5.262 39.643 1.00 83.69 383 ASP A O 1
ATOM 3102 N N . GLU A 1 384 ? -38.361 -4.815 37.516 1.00 84.56 384 GLU A N 1
ATOM 3103 C CA . GLU A 1 384 ? -38.061 -6.206 37.133 1.00 84.56 384 GLU A CA 1
ATOM 3104 C C . GLU A 1 384 ? -36.626 -6.391 36.584 1.00 84.56 384 GLU A C 1
ATOM 3106 O O . GLU A 1 384 ? -36.458 -6.876 35.461 1.00 84.56 384 GLU A O 1
ATOM 3111 N N . PRO A 1 385 ? -35.559 -6.039 37.331 1.00 80.81 385 PRO A N 1
ATOM 3112 C CA . PRO A 1 385 ? -34.178 -6.116 36.834 1.00 80.81 385 PRO A CA 1
ATOM 3113 C C . PRO A 1 385 ? -33.758 -7.544 36.444 1.00 80.81 385 PRO A C 1
ATOM 3115 O O . PRO A 1 385 ? -32.928 -7.733 35.562 1.00 80.81 385 PRO A O 1
ATOM 3118 N N . GLU A 1 386 ? -34.384 -8.556 37.046 1.00 80.44 386 GLU A N 1
ATOM 3119 C CA . GLU A 1 386 ? -34.164 -9.983 36.775 1.00 80.44 386 GLU A CA 1
ATOM 3120 C C . GLU A 1 386 ? -34.613 -10.407 35.363 1.00 80.44 386 GLU A C 1
ATOM 3122 O O . GLU A 1 386 ? -34.179 -11.441 34.861 1.00 80.44 386 GLU A O 1
ATOM 3127 N N . ARG A 1 387 ? -35.460 -9.606 34.701 1.00 82.88 387 ARG A N 1
ATOM 3128 C CA . ARG A 1 387 ? -35.946 -9.839 33.330 1.00 82.88 387 ARG A CA 1
ATOM 3129 C C . ARG A 1 387 ? -35.219 -8.996 32.279 1.00 82.88 387 ARG A C 1
ATOM 3131 O O . ARG A 1 387 ? -35.719 -8.853 31.164 1.00 82.88 387 ARG A O 1
ATOM 3138 N N . LEU A 1 388 ? -34.085 -8.386 32.625 1.00 88.81 388 LEU A N 1
ATOM 3139 C CA . LEU A 1 388 ? -33.289 -7.630 31.662 1.00 88.81 388 LEU A CA 1
ATOM 3140 C C . LEU A 1 388 ? -32.616 -8.570 30.663 1.00 88.81 388 LEU A C 1
ATOM 3142 O O . LEU A 1 388 ? -31.812 -9.425 31.024 1.00 88.81 388 LEU A O 1
ATOM 3146 N N . GLU A 1 389 ? -32.934 -8.369 29.390 1.00 90.06 389 GLU A N 1
ATOM 3147 C CA . GLU A 1 389 ? -32.318 -9.088 28.281 1.00 90.06 389 GLU A CA 1
ATOM 3148 C C . GLU A 1 389 ? -31.042 -8.367 27.800 1.00 90.06 389 GLU A C 1
ATOM 3150 O O . GLU A 1 389 ? -30.899 -7.142 27.978 1.00 90.06 389 GLU A O 1
ATOM 3155 N N . PRO A 1 390 ? -30.106 -9.101 27.165 1.00 92.69 390 PRO A N 1
ATOM 3156 C CA . PRO A 1 390 ? -29.005 -8.499 26.425 1.00 92.69 390 PRO A CA 1
ATOM 3157 C C . PRO A 1 390 ? -29.510 -7.464 25.416 1.00 92.69 390 PRO A C 1
ATOM 3159 O O . PRO A 1 390 ? -30.571 -7.614 24.814 1.00 92.69 390 PRO A O 1
ATOM 3162 N N . CYS A 1 391 ? -28.733 -6.402 25.231 1.00 94.06 391 CYS A N 1
ATOM 3163 C CA . CYS A 1 391 ? -29.025 -5.324 24.301 1.00 94.06 391 CYS A CA 1
ATOM 3164 C C . CYS A 1 391 ? -29.280 -5.874 22.889 1.00 94.06 391 CYS A C 1
ATOM 3166 O O . CYS A 1 391 ? -28.422 -6.553 22.322 1.00 94.06 391 CYS A O 1
ATOM 3168 N N . LEU A 1 392 ? -30.407 -5.492 22.278 1.00 91.69 392 LEU A N 1
ATOM 3169 C CA . LEU A 1 392 ? -30.792 -5.908 20.922 1.00 91.69 392 LEU A CA 1
ATOM 3170 C C . LEU A 1 392 ? -29.801 -5.474 19.830 1.00 91.69 392 LEU A C 1
ATOM 3172 O O . LEU A 1 392 ? -29.831 -6.007 18.724 1.00 91.69 392 LEU A O 1
ATOM 3176 N N . GLY A 1 393 ? -28.953 -4.482 20.111 1.00 87.88 393 GLY A N 1
ATOM 3177 C CA . GLY A 1 393 ? -27.951 -3.982 19.174 1.00 87.88 393 GLY A CA 1
ATOM 3178 C C . GLY A 1 393 ? -26.664 -4.796 19.198 1.00 87.88 393 GLY A C 1
ATOM 3179 O O . GLY A 1 393 ? -26.298 -5.410 18.202 1.00 87.88 393 GLY A O 1
ATOM 3180 N N . CYS A 1 394 ? -25.952 -4.774 20.327 1.00 88.88 394 CYS A N 1
ATOM 3181 C CA . CYS A 1 394 ? -24.635 -5.403 20.432 1.00 88.88 394 CYS A CA 1
ATOM 3182 C C . CYS A 1 394 ? -24.684 -6.863 20.889 1.00 88.88 394 CYS A C 1
ATOM 3184 O O . CYS A 1 394 ? -23.722 -7.581 20.655 1.00 88.88 394 CYS A O 1
ATOM 3186 N N . SER A 1 395 ? -25.755 -7.301 21.563 1.00 89.50 395 SER A N 1
ATOM 3187 C CA . SER A 1 395 ? -25.859 -8.608 22.242 1.00 89.50 395 SER A CA 1
ATOM 3188 C C . SER A 1 395 ? -24.754 -8.916 23.273 1.00 89.50 395 SER A C 1
ATOM 3190 O O . SER A 1 395 ? -24.764 -9.991 23.865 1.00 89.50 395 SER A O 1
ATOM 3192 N N . SER A 1 396 ? -23.822 -7.989 23.515 1.00 88.06 396 SER A N 1
ATOM 3193 C CA . SER A 1 396 ? -22.677 -8.164 24.420 1.00 88.06 396 SER A CA 1
ATOM 3194 C C . SER A 1 396 ? -22.943 -7.658 25.836 1.00 88.06 396 SER A C 1
ATOM 3196 O O . SER A 1 396 ? -22.392 -8.188 26.795 1.00 88.06 396 SER A O 1
ATOM 3198 N N . GLU A 1 397 ? -23.765 -6.618 25.972 1.00 88.31 397 GLU A N 1
ATOM 3199 C CA . GLU A 1 397 ? -24.064 -5.956 27.245 1.00 88.31 397 GLU A CA 1
ATOM 3200 C C . GLU A 1 397 ? -25.549 -6.073 27.578 1.00 88.31 397 GLU A C 1
ATOM 3202 O O . GLU A 1 397 ? -26.384 -6.193 26.681 1.00 88.31 397 GLU A O 1
ATOM 3207 N N . LEU A 1 398 ? -25.894 -6.001 28.864 1.00 90.69 398 LEU A N 1
ATOM 3208 C CA . LEU A 1 398 ? -27.289 -5.921 29.291 1.00 90.69 398 LEU A CA 1
ATOM 3209 C C . LEU A 1 398 ? -27.899 -4.569 28.919 1.00 90.69 398 LEU A C 1
ATOM 3211 O O . LEU A 1 398 ? -27.226 -3.537 28.884 1.00 90.69 398 LEU A O 1
ATOM 3215 N N . SER A 1 399 ? -29.206 -4.576 28.675 1.00 93.06 399 SER A N 1
ATOM 3216 C CA . SER A 1 399 ? -29.970 -3.349 28.470 1.00 93.06 399 SER A CA 1
ATOM 3217 C C . SER A 1 399 ? -29.882 -2.457 29.715 1.00 93.06 399 SER A C 1
ATOM 3219 O O . SER A 1 399 ? -30.237 -2.885 30.810 1.00 93.06 399 SER A O 1
ATOM 3221 N N . ASN A 1 400 ? -29.404 -1.220 29.569 1.00 94.31 400 ASN A N 1
ATOM 3222 C CA . ASN A 1 400 ? -29.134 -0.318 30.699 1.00 94.31 400 ASN A CA 1
ATOM 3223 C C . ASN A 1 400 ? -29.802 1.061 30.562 1.00 94.31 400 ASN A C 1
ATOM 3225 O O . ASN A 1 400 ? -29.694 1.875 31.481 1.00 94.31 400 ASN A O 1
ATOM 3229 N N . VAL A 1 401 ? -30.522 1.318 29.464 1.00 95.19 401 VAL A N 1
ATOM 3230 C CA . VAL A 1 401 ? -31.247 2.576 29.239 1.00 95.19 401 VAL A CA 1
ATOM 3231 C C . VAL A 1 401 ? -32.726 2.355 28.932 1.00 95.19 401 VAL A C 1
ATOM 3233 O O . VAL A 1 401 ? -33.124 1.382 28.286 1.00 95.19 401 VAL A O 1
ATOM 3236 N N . LYS A 1 402 ? -33.553 3.315 29.354 1.00 95.06 402 LYS A N 1
ATOM 3237 C CA . LYS A 1 402 ? -34.972 3.416 29.011 1.00 95.06 402 LYS A CA 1
ATOM 3238 C C . LYS A 1 402 ? -35.283 4.780 28.410 1.00 95.06 402 LYS A C 1
ATOM 3240 O O . LYS A 1 402 ? -34.818 5.806 28.895 1.00 95.06 402 LYS A O 1
ATOM 3245 N N . LEU A 1 403 ? -36.126 4.779 27.379 1.00 95.62 403 LEU A N 1
ATOM 3246 C CA . LEU A 1 403 ? -36.712 6.003 26.842 1.00 95.62 403 LEU A CA 1
ATOM 3247 C C . LEU A 1 403 ? -37.911 6.410 27.706 1.00 95.62 403 LEU A C 1
ATOM 3249 O O . LEU A 1 403 ? -38.955 5.755 27.687 1.00 95.62 403 LEU A O 1
ATOM 3253 N N . TRP A 1 404 ? -37.759 7.483 28.468 1.00 94.06 404 TRP A N 1
ATOM 3254 C CA . TRP A 1 404 ? -38.761 8.044 29.360 1.00 94.06 404 TRP A CA 1
ATOM 3255 C C . TRP A 1 404 ? -38.860 9.546 29.121 1.00 94.06 404 TRP A C 1
ATOM 3257 O O . TRP A 1 404 ? -37.902 10.278 29.354 1.00 94.06 404 TRP A O 1
ATOM 3267 N N . LYS A 1 405 ? -40.021 10.011 28.646 1.00 92.06 405 LYS A N 1
ATOM 3268 C CA . LYS A 1 405 ? -40.187 11.406 28.253 1.00 92.06 405 LYS A CA 1
ATOM 3269 C C . LYS A 1 405 ? -40.045 12.317 29.472 1.00 92.06 405 LYS A C 1
ATOM 3271 O O . LYS A 1 405 ? -40.863 12.267 30.392 1.00 92.06 405 LYS A O 1
ATOM 3276 N N . ARG A 1 406 ? -39.027 13.172 29.450 1.00 89.62 406 ARG A N 1
ATOM 3277 C CA . ARG A 1 406 ? -38.697 14.130 30.515 1.00 89.62 406 ARG A CA 1
ATOM 3278 C C . ARG A 1 406 ? -38.422 15.524 29.974 1.00 89.62 406 ARG A C 1
ATOM 3280 O O . ARG A 1 406 ? -38.449 16.475 30.753 1.00 89.62 406 ARG A O 1
ATOM 3287 N N . CYS A 1 407 ? -38.210 15.671 28.667 1.00 87.62 407 CYS A N 1
ATOM 3288 C CA . CYS A 1 407 ? -38.091 16.986 28.064 1.00 87.62 407 CYS A CA 1
ATOM 3289 C C . CYS A 1 407 ? -39.386 17.798 28.256 1.00 87.62 407 CYS A C 1
ATOM 3291 O O . CYS A 1 407 ? -40.502 17.297 28.060 1.00 87.62 407 CYS A O 1
ATOM 3293 N N . GLN A 1 408 ? -39.240 19.072 28.615 1.00 80.88 408 GLN A N 1
ATOM 3294 C CA . GLN A 1 408 ? -40.351 20.018 28.593 1.00 80.88 408 GLN A CA 1
ATOM 3295 C C . GLN A 1 408 ? -40.648 20.365 27.131 1.00 80.88 408 GLN A C 1
ATOM 3297 O O . GLN A 1 408 ? -39.746 20.695 26.365 1.00 80.88 408 GLN A O 1
ATOM 3302 N N . ASN A 1 409 ? -41.909 20.237 26.723 1.00 64.75 409 ASN A N 1
ATOM 3303 C CA . ASN A 1 409 ? -42.361 20.550 25.364 1.00 64.75 409 ASN A CA 1
ATOM 3304 C C . ASN A 1 409 ? -42.508 22.076 25.166 1.00 64.75 409 ASN A C 1
ATOM 3306 O O . ASN A 1 409 ? -43.544 22.517 24.679 1.00 64.75 409 ASN A O 1
ATOM 3310 N N . ASP A 1 410 ? -41.510 22.869 25.554 1.00 51.31 410 ASP A N 1
ATOM 3311 C CA . ASP A 1 410 ? -41.662 24.327 25.698 1.00 51.31 410 ASP A CA 1
ATOM 3312 C C . ASP A 1 410 ? -40.947 25.169 24.644 1.00 51.31 410 ASP A C 1
ATOM 3314 O O . ASP A 1 410 ? -40.797 26.376 24.808 1.00 51.31 410 ASP A O 1
ATOM 3318 N N . VAL A 1 411 ? -40.576 24.580 23.509 1.00 48.25 411 VAL A N 1
ATOM 3319 C CA . VAL A 1 411 ? -40.183 25.394 22.359 1.00 48.25 411 VAL A CA 1
ATOM 3320 C C . VAL A 1 411 ? -41.091 25.063 21.190 1.00 48.25 411 VAL A C 1
ATOM 3322 O O . VAL A 1 411 ? -41.213 23.905 20.779 1.00 48.25 411 VAL A O 1
ATOM 3325 N N . GLN A 1 412 ? -41.800 26.123 20.796 1.00 45.78 412 GLN A N 1
ATOM 3326 C CA . GLN A 1 412 ? -42.477 26.422 19.542 1.00 45.78 412 GLN A CA 1
ATOM 3327 C C . GLN A 1 412 ? -42.088 25.487 18.393 1.00 45.78 412 GLN A C 1
ATOM 3329 O O . GLN A 1 412 ? -40.954 25.034 18.309 1.00 45.78 412 GLN A O 1
ATOM 3334 N N . ASP A 1 413 ? -43.021 25.245 17.474 1.00 45.75 413 ASP A N 1
ATOM 3335 C CA . ASP A 1 413 ? -42.731 24.646 16.174 1.00 45.75 413 ASP A CA 1
ATOM 3336 C C . ASP A 1 413 ? -41.561 25.400 15.497 1.00 45.75 413 ASP A C 1
ATOM 3338 O O . ASP A 1 413 ? -41.771 26.401 14.816 1.00 45.75 413 ASP A O 1
ATOM 3342 N N . ASP A 1 414 ? -40.320 24.959 15.737 1.00 46.19 414 ASP A N 1
ATOM 3343 C CA . ASP A 1 414 ? -39.120 25.521 15.130 1.00 46.19 414 ASP A CA 1
ATOM 3344 C C . ASP A 1 414 ? -39.157 25.118 13.661 1.00 46.19 414 ASP A C 1
ATOM 3346 O O . ASP A 1 414 ? -38.849 23.988 13.269 1.00 46.19 414 ASP A O 1
ATOM 3350 N N . VAL A 1 415 ? -39.643 26.054 12.847 1.00 49.62 415 VAL A N 1
ATOM 3351 C CA . VAL A 1 415 ? -39.680 25.956 11.394 1.00 49.62 415 VAL A CA 1
ATOM 3352 C C . VAL A 1 415 ? -38.260 26.158 10.882 1.00 49.62 415 VAL A C 1
ATOM 3354 O O . VAL A 1 415 ? -37.929 27.205 10.334 1.00 49.62 415 VAL A O 1
ATOM 3357 N N . ASP A 1 416 ? -37.412 25.148 11.042 1.00 46.84 416 ASP A N 1
ATOM 3358 C CA . ASP A 1 416 ? -36.156 25.103 10.308 1.00 46.84 416 ASP A CA 1
ATOM 3359 C C . ASP A 1 416 ? -36.440 24.470 8.934 1.00 46.84 416 ASP A C 1
ATOM 3361 O O . ASP A 1 416 ? -36.804 23.298 8.802 1.00 46.84 416 ASP A O 1
ATOM 3365 N N . ALA A 1 417 ? -36.378 25.302 7.892 1.00 46.81 417 ALA A N 1
ATOM 3366 C CA . ALA A 1 417 ? -36.487 24.913 6.483 1.00 46.81 417 ALA A CA 1
ATOM 3367 C C . ALA A 1 417 ? -37.729 24.072 6.086 1.00 46.81 417 ALA A C 1
ATOM 3369 O O . ALA A 1 417 ? -37.633 23.141 5.285 1.00 46.81 417 ALA A O 1
ATOM 3370 N N . GLY A 1 418 ? -38.919 24.399 6.605 1.00 50.09 418 GLY A N 1
ATOM 3371 C CA . GLY A 1 418 ? -40.187 23.843 6.102 1.00 50.09 418 GLY A CA 1
ATOM 3372 C C . GLY A 1 418 ? -40.446 22.363 6.425 1.00 50.09 418 GLY A C 1
ATOM 3373 O O . GLY A 1 418 ? -41.376 21.779 5.866 1.00 50.09 418 GLY A O 1
ATOM 3374 N N . ARG A 1 419 ? -39.672 21.746 7.331 1.00 49.69 419 ARG A N 1
ATOM 3375 C CA . ARG A 1 419 ? -39.978 20.423 7.898 1.00 49.69 419 ARG A CA 1
ATOM 3376 C C . ARG A 1 419 ? -40.479 20.552 9.332 1.00 49.69 419 ARG A C 1
ATOM 3378 O O . ARG A 1 419 ? -39.808 21.109 10.188 1.00 49.69 419 ARG A O 1
ATOM 3385 N N . LEU A 1 420 ? -41.643 19.964 9.596 1.00 56.72 420 LEU A N 1
ATOM 3386 C CA . LEU A 1 420 ? -42.199 19.829 10.939 1.00 56.72 420 LEU A CA 1
ATOM 3387 C C . LEU A 1 420 ? -41.295 18.891 11.762 1.00 56.72 420 LEU A C 1
ATOM 3389 O O . LEU A 1 420 ? -41.228 17.694 11.470 1.00 56.72 420 LEU A O 1
ATOM 3393 N N . ILE A 1 421 ? -40.582 19.409 12.765 1.00 61.81 421 ILE A N 1
ATOM 3394 C CA . ILE A 1 421 ? -39.784 18.572 13.671 1.00 61.81 421 ILE A CA 1
ATOM 3395 C C . ILE A 1 421 ? -40.756 17.843 14.616 1.00 61.81 421 ILE A C 1
ATOM 3397 O O . ILE A 1 421 ? -41.448 18.499 15.400 1.00 61.81 421 ILE A O 1
ATOM 3401 N N . PRO A 1 422 ? -40.839 16.498 14.587 1.00 70.88 422 PRO A N 1
ATOM 3402 C CA . PRO A 1 422 ? -41.785 15.772 15.423 1.00 70.88 422 PRO A CA 1
ATOM 3403 C C . PRO A 1 422 ? -41.511 16.022 16.915 1.00 70.88 422 PRO A C 1
ATOM 3405 O O . PRO A 1 422 ? -40.365 16.125 17.371 1.00 70.88 422 PRO A O 1
ATOM 3408 N N . ARG A 1 423 ? -42.587 16.164 17.693 1.00 84.12 423 ARG A N 1
ATOM 3409 C CA . ARG A 1 423 ? -42.517 16.366 19.148 1.00 84.12 423 ARG A CA 1
ATOM 3410 C C . ARG A 1 423 ? -42.122 15.063 19.836 1.00 84.12 423 ARG A C 1
ATOM 3412 O O . ARG A 1 423 ? -42.478 13.987 19.362 1.00 84.12 423 ARG A O 1
ATOM 3419 N N . CYS A 1 424 ? -41.417 15.158 20.962 1.00 90.31 424 CYS A N 1
ATOM 3420 C CA . CYS A 1 424 ? -41.076 13.972 21.737 1.00 90.31 424 CYS A CA 1
ATOM 3421 C C . CYS A 1 424 ? -42.346 13.340 22.331 1.00 90.31 424 CYS A C 1
ATOM 3423 O O . CYS A 1 424 ? -43.214 14.026 22.884 1.00 90.31 424 CYS A O 1
ATOM 3425 N N . THR A 1 425 ? -42.451 12.021 22.212 1.00 91.94 425 THR A N 1
ATOM 3426 C CA . THR A 1 425 ? -43.603 11.206 22.616 1.00 91.94 425 THR A CA 1
ATOM 3427 C C . THR A 1 425 ? -43.163 10.146 23.615 1.00 91.94 425 THR A C 1
ATOM 3429 O O . THR A 1 425 ? -42.063 9.612 23.497 1.00 91.94 425 THR A O 1
ATOM 3432 N N . GLN A 1 426 ? -44.027 9.791 24.567 1.00 93.56 426 GLN A N 1
ATOM 3433 C CA . GLN A 1 426 ? -43.712 8.744 25.538 1.00 93.56 426 GLN A CA 1
ATOM 3434 C C . GLN A 1 426 ? -43.520 7.388 24.842 1.00 93.56 426 GLN A C 1
ATOM 3436 O O . GLN A 1 426 ? -44.380 6.930 24.092 1.00 93.56 426 GLN A O 1
ATOM 3441 N N . CYS A 1 427 ? -42.392 6.739 25.127 1.00 94.31 427 CYS A N 1
ATOM 3442 C CA . CYS A 1 427 ? -42.108 5.377 24.700 1.00 94.31 427 CYS A CA 1
ATOM 3443 C C . CYS A 1 427 ? -42.596 4.381 25.764 1.00 94.31 427 CYS A C 1
ATOM 3445 O O . CYS A 1 427 ? -42.306 4.546 26.948 1.00 94.31 427 CYS A O 1
ATOM 3447 N N . TYR A 1 428 ? -43.317 3.338 25.350 1.00 93.88 428 TYR A N 1
ATOM 3448 C CA . TYR A 1 428 ? -43.808 2.275 26.244 1.00 93.88 428 TYR A CA 1
ATOM 3449 C C . TYR A 1 428 ? -43.038 0.955 26.093 1.00 93.88 428 TYR A C 1
ATOM 3451 O O . TYR A 1 428 ? -43.432 -0.065 26.654 1.00 93.88 428 TYR A O 1
ATOM 3459 N N . CYS A 1 429 ? -41.934 0.957 25.342 1.00 92.88 429 CYS A N 1
ATOM 3460 C CA . CYS A 1 429 ? -41.077 -0.215 25.222 1.00 92.88 429 CYS A CA 1
ATOM 3461 C C . CYS A 1 429 ? -40.403 -0.545 26.559 1.00 92.88 429 CYS A C 1
ATOM 3463 O O . CYS A 1 429 ? -40.087 0.340 27.363 1.00 92.88 429 CYS A O 1
ATOM 3465 N N . ARG A 1 430 ? -40.121 -1.833 26.760 1.00 92.94 430 ARG A N 1
ATOM 3466 C CA . ARG A 1 430 ? -39.215 -2.281 27.819 1.00 92.94 430 ARG A CA 1
ATOM 3467 C C . ARG A 1 430 ? -37.784 -1.783 27.538 1.00 92.94 430 ARG A C 1
ATOM 3469 O O . ARG A 1 430 ? -37.478 -1.443 26.390 1.00 92.94 430 ARG A O 1
ATOM 3476 N N . PRO A 1 431 ? -36.908 -1.716 28.553 1.00 93.25 431 PRO A N 1
ATOM 3477 C CA . PRO A 1 431 ? -35.483 -1.493 28.330 1.00 93.25 431 PRO A CA 1
ATOM 3478 C C . PRO A 1 431 ? -34.903 -2.657 27.514 1.00 93.25 431 PRO A C 1
ATOM 3480 O O . PRO A 1 431 ? -34.940 -3.796 27.962 1.00 93.25 431 PRO A O 1
ATOM 3483 N N . MET A 1 432 ? -34.426 -2.373 26.301 1.00 93.25 432 MET A N 1
ATOM 3484 C CA . MET A 1 432 ? -33.922 -3.385 25.347 1.00 93.25 432 MET A CA 1
ATOM 3485 C C . MET A 1 432 ? -32.579 -2.989 24.710 1.00 93.25 432 MET A C 1
ATOM 3487 O O . MET A 1 432 ? -32.089 -3.655 23.799 1.00 93.25 432 MET A O 1
ATOM 3491 N N . TRP A 1 433 ? -32.013 -1.855 25.123 1.00 95.19 433 TRP A N 1
ATOM 3492 C CA . TRP A 1 433 ? -30.827 -1.266 24.511 1.00 95.19 433 TRP A CA 1
ATOM 3493 C C . TRP A 1 433 ? -29.829 -0.858 25.590 1.00 95.19 433 TRP A C 1
ATOM 3495 O O . TRP A 1 433 ? -30.233 -0.477 26.693 1.00 95.19 433 TRP A O 1
ATOM 3505 N N . CYS A 1 434 ? -28.540 -0.915 25.258 1.00 95.38 434 CYS A N 1
ATOM 3506 C CA . CYS A 1 434 ? -27.501 -0.244 26.025 1.00 95.38 434 CYS A CA 1
ATOM 3507 C C . CYS A 1 434 ? -27.313 1.209 25.553 1.00 95.38 434 CYS A C 1
ATOM 3509 O O . CYS A 1 434 ? -27.728 1.573 24.447 1.00 95.38 434 CYS A O 1
ATOM 3511 N N . ASP A 1 435 ? -26.685 2.041 26.377 1.00 95.19 435 ASP A N 1
ATOM 3512 C CA . ASP A 1 435 ? -26.375 3.445 26.107 1.00 95.19 435 ASP A CA 1
ATOM 3513 C C . ASP A 1 435 ? -25.552 3.628 24.830 1.00 95.19 435 ASP A C 1
ATOM 3515 O O . ASP A 1 435 ? -25.896 4.472 24.003 1.00 95.19 435 ASP A O 1
ATOM 3519 N N . THR A 1 436 ? -24.550 2.774 24.611 1.00 92.19 436 THR A N 1
ATOM 3520 C CA . THR A 1 436 ? -23.707 2.813 23.408 1.00 92.19 436 THR A CA 1
ATOM 3521 C C . THR A 1 436 ? -24.539 2.597 22.142 1.00 92.19 436 THR A C 1
ATOM 3523 O O . THR A 1 436 ? -24.482 3.391 21.199 1.00 92.19 436 THR A O 1
ATOM 3526 N N . CYS A 1 437 ? -25.369 1.548 22.110 1.00 93.38 437 CYS A N 1
ATOM 3527 C CA . CYS A 1 437 ? -26.232 1.275 20.961 1.00 93.38 437 CYS A CA 1
ATOM 3528 C C . CYS A 1 437 ? -27.293 2.362 20.773 1.00 93.38 437 CYS A C 1
ATOM 3530 O O . CYS A 1 437 ? -27.560 2.755 19.637 1.00 93.38 437 CYS A O 1
ATOM 3532 N N . MET A 1 438 ? -27.871 2.878 21.860 1.00 94.88 438 MET A N 1
ATOM 3533 C CA . MET A 1 438 ? -28.843 3.967 21.786 1.00 94.88 438 MET A CA 1
ATOM 3534 C C . MET A 1 438 ? -28.210 5.255 21.241 1.00 94.88 438 MET A C 1
ATOM 3536 O O . MET A 1 438 ? -28.810 5.909 20.389 1.00 94.88 438 MET A O 1
ATOM 3540 N N . GLY A 1 439 ? -26.981 5.581 21.650 1.00 93.56 439 GLY A N 1
ATOM 3541 C CA . GLY A 1 439 ? -26.214 6.710 21.124 1.00 93.56 439 GLY A CA 1
ATOM 3542 C C . GLY A 1 439 ? -25.897 6.563 19.633 1.00 93.56 439 GLY A C 1
ATOM 3543 O O . GLY A 1 439 ? -26.065 7.515 18.872 1.00 93.56 439 GLY A O 1
ATOM 3544 N N . LEU A 1 440 ? -25.530 5.359 19.177 1.00 90.44 440 LEU A N 1
ATOM 3545 C CA . LEU A 1 440 ? -25.301 5.074 17.753 1.00 90.44 440 LEU A CA 1
ATOM 3546 C C . LEU A 1 440 ? -26.583 5.199 16.921 1.00 90.44 440 LEU A C 1
ATOM 3548 O O . LEU A 1 440 ? -26.571 5.787 15.838 1.00 90.44 440 LEU A O 1
ATOM 3552 N N . ILE A 1 441 ? -27.701 4.679 17.432 1.00 91.62 441 ILE A N 1
ATOM 3553 C CA . ILE A 1 441 ? -29.018 4.842 16.810 1.00 91.62 441 ILE A CA 1
ATOM 3554 C C . ILE A 1 441 ? -29.349 6.326 16.692 1.00 91.62 441 ILE A C 1
ATOM 3556 O O . ILE A 1 441 ? -29.761 6.772 15.621 1.00 91.62 441 ILE A O 1
ATOM 3560 N N . PHE A 1 442 ? -29.144 7.089 17.764 1.00 94.50 442 PHE A N 1
ATOM 3561 C CA . PHE A 1 442 ? -29.414 8.515 17.786 1.00 94.50 442 PHE A CA 1
ATOM 3562 C C . PHE A 1 442 ? -28.570 9.265 16.747 1.00 94.50 442 PHE A C 1
ATOM 3564 O O . PHE A 1 442 ? -29.136 9.995 15.932 1.00 94.50 442 PHE A O 1
ATOM 3571 N N . ALA A 1 443 ? -27.255 9.017 16.714 1.00 89.88 443 ALA A N 1
ATOM 3572 C CA . ALA A 1 443 ? -26.319 9.588 15.745 1.00 89.88 443 ALA A CA 1
ATOM 3573 C C . ALA A 1 443 ? -26.719 9.279 14.295 1.00 89.88 443 ALA A C 1
ATOM 3575 O O . ALA A 1 443 ? -26.718 10.166 13.446 1.00 89.88 443 ALA A O 1
ATOM 3576 N N . SER A 1 444 ? -27.149 8.042 14.015 1.00 88.25 444 SER A N 1
ATOM 3577 C CA . SER A 1 444 ? -27.536 7.604 12.663 1.00 88.25 444 SER A CA 1
ATOM 3578 C C . SER A 1 444 ? -28.732 8.359 12.070 1.00 88.25 444 SER A C 1
ATOM 3580 O O . SER A 1 444 ? -28.983 8.272 10.867 1.00 88.25 444 SER A O 1
ATOM 3582 N N . LYS A 1 445 ? -29.509 9.054 12.911 1.00 88.12 445 LYS A N 1
ATOM 3583 C CA . LYS A 1 445 ? -30.674 9.848 12.498 1.00 88.12 445 LYS A CA 1
ATOM 3584 C C . LYS A 1 445 ? -30.364 11.333 12.333 1.00 88.12 445 LYS A C 1
ATOM 3586 O O . LYS A 1 445 ?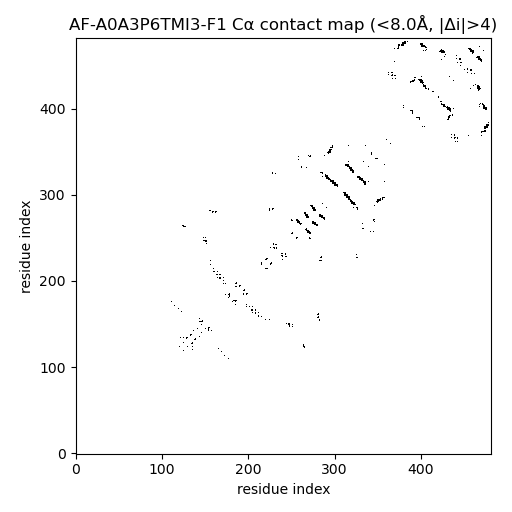 -31.253 12.061 11.897 1.00 88.12 445 LYS A O 1
ATOM 3591 N N . GLN A 1 446 ? -29.146 11.766 12.654 1.00 87.12 446 GLN A N 1
ATOM 3592 C CA . GLN A 1 446 ? -28.730 13.160 12.529 1.00 87.12 446 GLN A CA 1
ATOM 3593 C C . GLN A 1 446 ? -28.121 13.452 11.153 1.00 87.12 446 GLN A C 1
ATOM 3595 O O . GLN A 1 446 ? -27.721 12.539 10.430 1.00 87.12 446 GLN A O 1
ATOM 3600 N N . ASP A 1 447 ? -28.055 14.735 10.788 1.00 79.69 447 ASP A N 1
ATOM 3601 C CA . ASP A 1 447 ? -27.447 15.188 9.534 1.00 79.69 447 ASP A CA 1
ATOM 3602 C C . ASP A 1 447 ? -25.909 15.073 9.597 1.00 79.69 447 ASP A C 1
ATOM 3604 O O . ASP A 1 447 ? -25.282 15.797 10.380 1.00 79.69 447 ASP A O 1
ATOM 3608 N N . PRO A 1 448 ? -25.264 14.230 8.764 1.00 74.81 448 PRO A N 1
ATOM 3609 C CA . PRO A 1 448 ? -23.809 14.080 8.745 1.00 74.81 448 PRO A CA 1
ATOM 3610 C C . PRO A 1 448 ? -23.035 15.371 8.456 1.00 74.81 448 PRO A C 1
ATOM 3612 O O . PRO A 1 448 ? -21.858 15.462 8.801 1.00 74.81 448 PRO A O 1
ATOM 3615 N N . HIS A 1 449 ? -23.669 16.363 7.824 1.00 72.56 449 HIS A N 1
ATOM 3616 C CA . HIS A 1 449 ? -23.029 17.620 7.444 1.00 72.56 449 HIS A CA 1
ATOM 3617 C C . HIS A 1 449 ? -23.055 18.693 8.539 1.00 72.56 449 HIS A C 1
ATOM 3619 O O . HIS A 1 449 ? -22.370 19.703 8.388 1.00 72.56 449 HIS A O 1
ATOM 3625 N N . ARG A 1 450 ? -23.809 18.482 9.628 1.00 78.94 450 ARG A N 1
ATOM 3626 C CA . ARG A 1 450 ? -23.952 19.431 10.748 1.00 78.94 450 ARG A CA 1
ATOM 3627 C C . ARG A 1 450 ? -23.791 18.749 12.118 1.00 78.94 450 ARG A C 1
ATOM 3629 O O . ARG A 1 450 ? -24.758 18.673 12.883 1.00 78.94 450 ARG A O 1
ATOM 3636 N N . PRO A 1 451 ? -22.595 18.217 12.448 1.00 81.62 451 PRO A N 1
ATOM 3637 C CA . PRO A 1 451 ? -22.330 17.527 13.718 1.00 81.62 451 PRO A CA 1
ATOM 3638 C C . PRO A 1 451 ? -22.564 18.394 14.964 1.00 81.62 451 PRO A C 1
ATOM 3640 O O . PRO A 1 451 ? -22.901 17.876 16.027 1.00 81.62 451 PRO A O 1
ATOM 3643 N N . GLU A 1 452 ? -22.434 19.714 14.846 1.00 81.81 452 GLU A N 1
ATOM 3644 C CA . GLU A 1 452 ? -22.713 20.682 15.909 1.00 81.81 452 GLU A CA 1
ATOM 3645 C C . GLU A 1 452 ? -24.186 20.700 16.353 1.00 81.81 452 GLU A C 1
ATOM 3647 O O . GLU A 1 452 ? -24.478 21.093 17.481 1.00 81.81 452 GLU A O 1
ATOM 3652 N N . LEU A 1 453 ? -25.104 20.222 15.504 1.00 83.31 453 LEU A N 1
ATOM 3653 C CA . LEU A 1 453 ? -26.541 20.142 15.787 1.00 83.31 453 LEU A CA 1
ATOM 3654 C C . LEU A 1 453 ? -26.997 18.746 16.228 1.00 83.31 453 LEU A C 1
ATOM 3656 O O . LEU A 1 453 ? -28.189 18.535 16.439 1.00 83.31 453 LEU A O 1
ATOM 3660 N N . TRP A 1 454 ? -26.087 17.782 16.393 1.00 89.88 454 TRP A N 1
ATOM 3661 C CA . TRP A 1 454 ? -26.485 16.417 16.746 1.00 89.88 454 TRP A CA 1
ATOM 3662 C C . TRP A 1 454 ? -27.088 16.339 18.146 1.00 89.88 454 TRP A C 1
ATOM 3664 O O . TRP A 1 454 ? -28.160 15.775 18.307 1.00 89.88 454 TRP A O 1
ATOM 3674 N N . MET A 1 455 ? -26.445 16.931 19.156 1.00 89.94 455 MET A N 1
ATOM 3675 C CA . MET A 1 455 ? -26.914 16.869 20.549 1.00 89.94 455 MET A CA 1
ATOM 3676 C C . MET A 1 455 ? -28.341 17.423 20.768 1.00 89.94 455 MET A C 1
ATOM 3678 O O . MET A 1 455 ? -29.122 16.757 21.450 1.00 89.94 455 MET A O 1
ATOM 3682 N N . PRO A 1 456 ? -28.729 18.586 20.198 1.00 87.94 456 PRO A N 1
ATOM 3683 C CA . PRO A 1 456 ? -30.109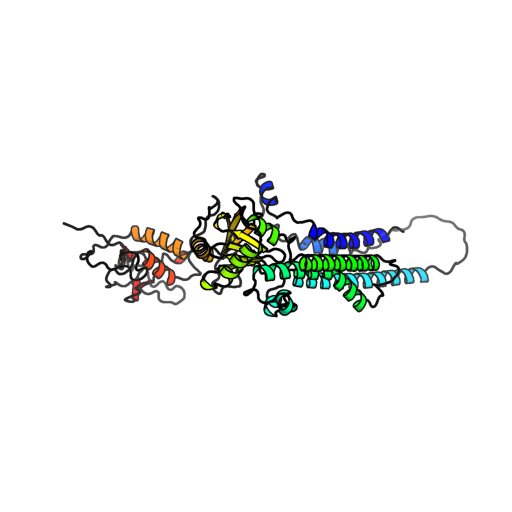 19.081 20.278 1.00 87.94 456 PRO A CA 1
ATOM 3684 C C . PRO A 1 456 ? -31.090 18.356 19.338 1.00 87.94 456 PRO A C 1
ATOM 3686 O O . PRO A 1 456 ? -32.286 18.649 19.360 1.00 87.94 456 PRO A O 1
ATOM 3689 N N . GLY A 1 457 ? -30.607 17.430 18.507 1.00 88.31 457 GLY A N 1
ATOM 3690 C CA . GLY A 1 457 ? -31.415 16.673 17.563 1.00 88.31 457 GLY A CA 1
ATOM 3691 C C . GLY A 1 457 ? -32.440 15.741 18.218 1.00 88.31 457 GLY A C 1
ATOM 3692 O O . GLY A 1 457 ? -32.590 15.647 19.440 1.00 88.31 457 GLY A O 1
ATOM 3693 N N . LYS A 1 458 ? -33.176 15.018 17.373 1.00 90.94 458 LYS A N 1
ATOM 3694 C CA . LYS A 1 458 ? -34.162 14.017 17.804 1.00 90.94 458 LYS A CA 1
ATOM 3695 C C . LYS A 1 458 ? -33.975 12.725 17.033 1.00 90.94 458 LYS A C 1
ATOM 3697 O O . LYS A 1 458 ? -33.500 12.724 15.898 1.00 90.94 458 LYS A O 1
ATOM 3702 N N . ALA A 1 459 ? -34.391 11.625 17.639 1.00 92.62 459 ALA A N 1
ATOM 3703 C CA . ALA A 1 459 ? -34.401 10.314 17.013 1.00 92.62 459 ALA A CA 1
ATOM 3704 C C . ALA A 1 459 ? -35.730 9.603 17.283 1.00 92.62 459 ALA A C 1
ATOM 3706 O O . ALA A 1 459 ? -36.539 10.029 18.105 1.00 92.62 459 ALA A O 1
ATOM 3707 N N . GLN A 1 460 ? -35.972 8.515 16.558 1.00 93.25 460 GLN A N 1
ATOM 3708 C CA . GLN A 1 460 ? -37.135 7.656 16.758 1.00 93.25 460 GLN A CA 1
ATOM 3709 C C . GLN A 1 460 ? -36.692 6.343 17.389 1.00 93.25 460 GLN A C 1
ATOM 3711 O O . GLN A 1 460 ? -35.688 5.763 16.974 1.00 93.25 460 GLN A O 1
ATOM 3716 N N . CYS A 1 461 ? -37.453 5.863 18.373 1.00 93.88 461 CYS A N 1
ATOM 3717 C CA . CYS A 1 461 ? -37.232 4.558 18.977 1.00 93.88 461 CYS A CA 1
ATOM 3718 C C . CYS A 1 461 ? -37.218 3.480 17.875 1.00 93.88 461 CYS A C 1
ATOM 3720 O O . CYS A 1 461 ? -38.184 3.402 17.112 1.00 93.88 461 CYS A O 1
ATOM 3722 N N . PRO A 1 462 ? -36.192 2.615 17.793 1.00 92.25 462 PRO A N 1
ATOM 3723 C CA . PRO A 1 462 ? -36.125 1.579 16.759 1.00 92.25 462 PRO A CA 1
ATOM 3724 C C . PRO A 1 462 ? -37.321 0.624 16.767 1.00 92.25 462 PRO A C 1
ATOM 3726 O O . PRO A 1 462 ? -37.685 0.081 15.729 1.00 92.25 462 PRO A O 1
ATOM 3729 N N . THR A 1 463 ? -37.930 0.427 17.938 1.00 92.38 463 THR A N 1
ATOM 3730 C CA . THR A 1 463 ? -38.993 -0.558 18.138 1.00 92.38 463 THR A CA 1
ATOM 3731 C C . THR A 1 463 ? -40.382 0.036 17.919 1.00 92.38 463 THR A C 1
ATOM 3733 O O . THR A 1 463 ? -41.140 -0.473 17.102 1.00 92.38 463 THR A O 1
ATOM 3736 N N . CYS A 1 464 ? -40.729 1.128 18.610 1.00 93.25 464 CYS A N 1
ATOM 3737 C CA . CYS A 1 464 ? -42.077 1.714 18.550 1.00 93.25 464 CYS A CA 1
ATOM 3738 C C . CYS A 1 464 ? -42.155 3.042 17.786 1.00 93.25 464 CYS A C 1
ATOM 3740 O O . CYS A 1 464 ? -43.230 3.626 17.687 1.00 93.25 464 CYS A O 1
ATOM 3742 N N . ARG A 1 465 ? -41.025 3.545 17.270 1.00 92.62 465 ARG A N 1
ATOM 3743 C CA . ARG A 1 465 ? -40.901 4.829 16.555 1.00 92.62 465 ARG A CA 1
ATOM 3744 C C . ARG A 1 465 ? -41.307 6.076 17.346 1.00 92.62 465 ARG A C 1
ATOM 3746 O O . ARG A 1 465 ? -41.362 7.159 16.766 1.00 92.62 465 ARG A O 1
ATOM 3753 N N . ALA A 1 466 ? -41.519 5.961 18.660 1.00 92.56 466 ALA A N 1
ATOM 3754 C CA . ALA A 1 466 ? -41.692 7.113 19.539 1.00 92.56 466 ALA A CA 1
ATOM 3755 C C . ALA A 1 466 ? -40.510 8.078 19.365 1.00 92.56 466 ALA A C 1
ATOM 3757 O O . ALA A 1 466 ? -39.353 7.657 19.420 1.00 92.56 466 ALA A O 1
ATOM 3758 N N . THR A 1 467 ? -40.801 9.353 19.117 1.00 92.94 467 THR A N 1
ATOM 3759 C CA . THR A 1 467 ? -39.765 10.380 18.954 1.00 92.94 467 THR A CA 1
ATOM 3760 C C . THR A 1 467 ? -39.225 10.765 20.325 1.00 92.94 467 THR A C 1
ATOM 3762 O O . THR A 1 467 ? -40.009 10.941 21.255 1.00 92.94 467 THR A O 1
ATOM 3765 N N . PHE A 1 468 ? -37.910 10.899 20.451 1.00 94.12 468 PHE A N 1
ATOM 3766 C CA . PHE A 1 468 ? -37.234 11.224 21.703 1.00 94.12 468 PHE A CA 1
ATOM 3767 C C . PHE A 1 468 ? -36.015 12.122 21.448 1.00 94.12 468 PHE A C 1
ATOM 3769 O O . PHE A 1 468 ? -35.440 12.106 20.354 1.00 94.12 468 PHE A O 1
ATOM 3776 N N . CYS A 1 469 ? -35.620 12.903 22.454 1.00 93.69 469 CYS A N 1
ATOM 3777 C CA . CYS A 1 469 ? -34.351 13.638 22.471 1.00 93.69 469 CYS A CA 1
ATOM 3778 C C . CYS A 1 469 ? -33.407 13.069 23.543 1.00 93.69 469 CYS A C 1
ATOM 3780 O O . CYS A 1 469 ? -33.785 12.175 24.300 1.00 93.69 469 CYS A O 1
ATOM 3782 N N . VAL A 1 470 ? -32.178 13.586 23.636 1.00 94.00 470 VAL A N 1
ATOM 3783 C CA . VAL A 1 470 ? -31.182 13.112 24.619 1.00 94.00 470 VAL A CA 1
ATOM 3784 C C . VAL A 1 470 ? -31.677 13.194 26.073 1.00 94.00 470 VAL A C 1
ATOM 3786 O O . VAL A 1 470 ? -31.322 12.353 26.892 1.00 94.00 470 VAL A O 1
ATOM 3789 N N . LEU A 1 471 ? -32.551 14.155 26.395 1.00 93.38 471 LEU A N 1
ATOM 3790 C CA . LEU A 1 471 ? -33.122 14.329 27.739 1.00 93.38 471 LEU A CA 1
ATOM 3791 C C . LEU A 1 471 ? -34.136 13.238 28.114 1.00 93.38 471 LEU A C 1
ATOM 3793 O O . LEU A 1 471 ? -34.423 13.044 29.292 1.00 93.38 471 LEU A O 1
ATOM 3797 N N . ASP A 1 472 ? -34.680 12.531 27.124 1.00 94.12 472 ASP A N 1
ATOM 3798 C CA . ASP A 1 472 ? -35.654 11.458 27.331 1.00 94.12 472 ASP A CA 1
ATOM 3799 C C . ASP A 1 472 ? -34.983 10.090 27.541 1.00 94.12 472 ASP A C 1
ATOM 3801 O O . ASP A 1 472 ? -35.660 9.068 27.636 1.00 94.12 472 ASP A O 1
ATOM 3805 N N . VAL A 1 473 ? -33.650 10.029 27.564 1.00 96.06 473 VAL A N 1
ATOM 3806 C CA . VAL A 1 473 ? -32.888 8.787 27.732 1.00 96.06 473 VAL A CA 1
ATOM 3807 C C . VAL A 1 473 ? -32.418 8.696 29.178 1.00 96.06 473 VAL A C 1
ATOM 3809 O O . VAL A 1 473 ? -31.609 9.504 29.622 1.00 96.06 473 VAL A O 1
ATOM 3812 N N . ALA A 1 474 ? -32.913 7.712 29.919 1.00 95.69 474 ALA A N 1
ATOM 3813 C CA . ALA A 1 474 ? -32.595 7.528 31.329 1.00 95.69 474 ALA A CA 1
ATOM 3814 C C . ALA A 1 474 ? -31.840 6.217 31.551 1.00 95.69 474 ALA A C 1
ATOM 3816 O O . ALA A 1 474 ? -32.255 5.167 31.053 1.00 95.69 474 ALA A O 1
ATOM 3817 N N . PHE A 1 475 ? -30.768 6.259 32.341 1.00 96.06 475 PHE A N 1
ATOM 3818 C CA . PHE A 1 475 ? -30.144 5.042 32.855 1.00 96.06 475 PHE A CA 1
ATOM 3819 C C . PHE A 1 475 ? -31.081 4.317 33.815 1.00 96.06 475 PHE A C 1
ATOM 3821 O O . PHE A 1 475 ? -31.802 4.948 34.586 1.00 96.06 475 PHE A O 1
ATOM 3828 N N . LEU A 1 476 ? -31.037 2.990 33.803 1.00 93.12 476 LEU A N 1
ATOM 3829 C CA . LEU A 1 476 ? -31.757 2.186 34.780 1.00 93.12 476 LEU A CA 1
ATOM 3830 C C . LEU A 1 476 ? -31.091 2.289 36.153 1.00 93.12 476 LEU A C 1
ATOM 3832 O O . LEU A 1 476 ? -29.864 2.244 36.276 1.00 93.12 476 LEU A O 1
ATOM 3836 N N . ASN A 1 477 ? -31.906 2.397 37.195 1.00 86.94 477 ASN A N 1
ATOM 3837 C CA . ASN A 1 477 ? -31.452 2.203 38.557 1.00 86.94 477 ASN A CA 1
ATOM 3838 C C . ASN A 1 477 ? -31.617 0.725 38.932 1.00 86.94 477 ASN A C 1
ATOM 3840 O O . ASN A 1 477 ? -32.725 0.197 38.929 1.00 86.94 477 ASN A O 1
ATOM 3844 N N . MET A 1 478 ? -30.504 0.050 39.220 1.00 71.19 478 MET A N 1
ATOM 3845 C CA . MET A 1 478 ? -30.470 -1.386 39.541 1.00 71.19 478 MET A CA 1
ATOM 3846 C C . MET A 1 478 ? -30.532 -1.651 41.057 1.00 71.19 478 MET A C 1
ATOM 3848 O O . MET A 1 478 ? -30.330 -2.782 41.497 1.00 71.19 478 MET A O 1
ATOM 3852 N N . THR A 1 479 ? -30.741 -0.623 41.889 1.00 57.19 479 THR A N 1
ATOM 3853 C CA . THR A 1 479 ? -30.757 -0.788 43.347 1.00 57.19 479 THR A CA 1
ATOM 3854 C C . THR A 1 479 ? -32.041 -1.467 43.802 1.00 57.19 479 THR A C 1
ATOM 3856 O O . THR A 1 479 ? -33.126 -0.895 43.732 1.00 57.19 479 THR A O 1
ATOM 3859 N N . ARG A 1 480 ? -31.886 -2.691 44.307 1.00 48.66 480 ARG A N 1
ATOM 3860 C CA . ARG A 1 480 ? -32.904 -3.454 45.028 1.00 48.66 480 ARG A CA 1
ATOM 3861 C C . ARG A 1 480 ? -33.294 -2.660 46.282 1.00 48.66 480 ARG A C 1
ATOM 3863 O O . ARG A 1 480 ? -32.493 -2.586 47.210 1.00 48.66 480 ARG A O 1
ATOM 3870 N N . ASN A 1 481 ? -34.483 -2.060 46.324 1.00 42.25 481 ASN A N 1
ATOM 3871 C CA . ASN A 1 481 ? -35.075 -1.690 47.610 1.00 42.25 481 ASN A CA 1
ATOM 3872 C C . ASN A 1 481 ? -35.513 -3.000 48.273 1.00 42.25 481 ASN A C 1
ATOM 3874 O O . ASN A 1 481 ? -36.555 -3.555 47.932 1.00 42.25 481 ASN A O 1
ATOM 3878 N N . SER A 1 482 ? -34.629 -3.539 49.112 1.00 36.25 482 SER A N 1
ATOM 3879 C CA . SER A 1 482 ? -34.908 -4.632 50.046 1.00 36.25 482 SER A CA 1
ATOM 3880 C C . SER A 1 482 ? -35.863 -4.192 51.141 1.00 36.25 482 SER A C 1
ATOM 3882 O O . SER A 1 482 ? -35.608 -3.089 51.682 1.00 36.25 482 SER A O 1
#

Nearest PDB structures (foldseek):
  5c5b-assembly2_C  TM=1.979E-01  e=3.824E-02  Homo sapiens
  5c5b-assembly1_A  TM=2.156E-01  e=8.649E-02  Homo sapiens
  2z0o-assembly1_A-2  TM=1.397E-01  e=6.836E-01  Homo sapiens
  2z0n-assembly1_A-2  TM=2.208E-01  e=7.091E+00  Homo sapiens

Solvent-accessible surface area (backbone atoms only — not comparable to full-atom values): 28749 Å² total; per-residue (Å²): 138,77,75,66,58,65,61,53,50,53,57,50,50,53,54,45,54,72,60,47,67,78,70,66,85,65,75,85,75,66,67,67,72,74,61,77,82,69,84,90,81,88,90,91,88,80,81,71,61,69,68,52,53,58,54,54,59,57,59,71,74,70,74,77,85,81,84,80,89,82,82,92,79,88,83,88,83,88,82,88,83,82,89,79,94,78,68,72,70,59,59,52,52,54,51,51,51,52,52,49,54,51,50,55,49,53,52,51,51,52,54,51,51,52,50,49,52,52,50,45,41,69,78,56,50,49,72,68,34,57,73,71,50,66,37,76,65,60,76,38,34,85,81,43,52,57,57,67,78,37,39,58,61,20,51,53,50,42,18,47,50,47,50,35,55,60,46,32,46,61,34,54,48,47,53,50,48,29,67,73,70,67,46,85,48,86,52,100,72,67,85,48,72,66,26,49,51,41,52,51,23,50,51,46,31,49,51,36,49,50,52,44,52,50,35,62,73,54,74,37,63,89,36,70,45,44,53,37,46,47,64,71,45,56,101,83,57,90,58,52,62,60,60,44,50,53,52,24,58,53,62,55,42,61,95,54,52,50,76,48,73,60,47,101,68,34,36,38,39,34,41,79,58,37,40,36,42,36,48,75,67,47,53,47,77,41,48,52,89,46,48,46,42,34,34,62,43,64,48,78,38,80,75,56,98,85,48,99,66,92,54,63,50,43,33,34,34,32,36,44,34,46,74,79,65,63,54,82,68,48,75,47,59,41,46,55,79,57,46,57,58,50,44,67,58,58,79,52,84,66,44,69,38,98,80,39,73,80,77,67,50,72,63,55,54,46,26,53,54,43,51,58,55,26,68,74,34,71,61,40,82,55,95,57,69,89,73,58,42,54,7,76,72,77,63,79,47,60,30,43,29,36,60,47,72,62,66,77,91,79,72,70,92,64,71,62,88,86,46,85,71,81,68,73,41,74,47,87,72,75,53,44,31,27,58,64,50,49,30,50,57,39,54,73,58,44,62,89,90,47,68,90,53,44,74,85,37,60,31,56,39,91,85,81,54,31,27,36,42,59,64,14,35,17,37,55,41,84,76,78,86,123

Foldseek 3Di:
DPPVVVVVVVVVVVVCVVVCVVVPPDDPVPPVVVPPPDDDDDDDDDPVPPVVVVVVVVVVVPDDDDDDDDDDDDDDDDDDDDDDPDDPVVVVVVVVVVVVVVVVVVVLVVLVVVLVVVLCCQQPPDVVCVVVLVHPCSVPCVQLDDCLQQVPSSLLLQQLSLQLVSLLSQLVSLVVCCVPVVDCLDDPDDPDPSVVSNVVSVVSNVVSVVVSVVCVVVVNCVPPQVLLLVVVDDPPDDHSVVVSVVVSVQSNVVVFWDWDDQDPAWIWIDGLFWIWTHGSNDTHIDGLVFKAKEFDDKDWDQDDVPDPQRHIWIKIWIWIDGNVPSDDIDIGIHTLVCVVVVCVSSVDDHHYDPPDDSDDDLLVVQLVVLVVLQVPAAADEDPCPVPFAQAPQPSPHTQFKDQADDDDQPDDQPPDPNDRQDTADGDPDDRRHHSSVVSNQQQVPDDSVCSVCSQVHWGADPPPGGIGHSNRMHTHDPDDPD

Radius of gyration: 35.65 Å; Cα contacts (8 Å, |Δi|>4): 537; chains: 1; bounding box: 83×94×102 Å